Protein AF-0000000079754127 (afdb_homodimer)

Foldseek 3Di:
DLLLLLVQLVLCLLFLQLQQLADDDPVADGQCCQPVNDVRHDCSVVLQVVLLVCCVVPNFPFFSSQSSLVSNQVSQVVQPFDHDDADGDHFHDQHHDNVSSNPQDDALQDALVVQQVSQVVLPHHSLLSLLQCLSLLEDKDALVSAVCVLVCVRPCSVQPQADPVLSVVSVVQQPPPPRRPGIDRQQNVSHRHRWLSNLVCLNNNNGRTNHSNNLCVVDPVSVVSSVVCVVPGVVSSVVNNVSSNVSSPRHRPCHVVGGRASGSHHRNVVVD/DLLLLLVQLVLCLLQLQLQQLADDDPVADGQCCQPVNDVRHDCSVVLQVVLLVCCVVPNFPFFSSQSSLVSNQVSQVVQPFDHDDADGDHFHDQHHDNVSSNVQDDALQDALVRQQVSQVVLPHHSLLSLLQCLSLLEDKDALVSAVCVLVCVRPCSPVPQADPVLSVVSVVQQPPPPRRPGIDRQQNVSHRHRWLSNLVCLNNNNGRTNHSNNLCRVDPVSVVSSVVCVVPGVVSSVVNNVSSNVSSPRHRPCHVVGGRASGSHHRNVVVD

pLDDT: mean 90.72, std 10.67, range [45.91, 98.81]

Radius of gyration: 24.62 Å; Cα contacts (8 Å, |Δi|>4): 942; chains: 2; bounding box: 57×64×50 Å

Nearest PDB structures (foldseek):
  1sch-assembly2_A  TM=9.573E-01  e=1.620E-27  Arachis hypogaea
  5twt-assembly1_A  TM=9.512E-01  e=9.273E-26  Panicum virgatum
  4a5g-assembly2_B  TM=9.444E-01  e=2.360E-25  Raphanus sativus
  4cuo-assembly1_A-2  TM=9.508E-01  e=1.880E-24  Ficus benghalensis
  3hdl-assembly1_A  TM=9.389E-01  e=4.542E-24  Roystonea regia

InterPro domains:
  IPR000823 Plant peroxidase [PR00461] (4-24)
  IPR000823 Plant peroxidase [PR00461] (42-55)
  IPR000823 Plant peroxidase [PR00461] (61-71)
  IPR000823 Plant peroxidase [PR00461] (80-95)
  IPR000823 Plant peroxidase [PR00461] (127-139)
  IPR000823 Plant peroxidase [PR00461] (185-200)
  IPR000823 Plant peroxidase [PR00461] (201-218)
  IPR000823 Plant peroxidase [PR00461] (242-255)
  IPR000823 Plant peroxidase [PTHR31388] (1-265)
  IPR002016 Haem peroxidase [PF00141] (1-231)
  IPR002016 Haem peroxidase [PR00458] (2-16)
  IPR002016 Haem peroxidase [PR00458] (62-79)
  IPR002016 Haem peroxidase [PR00458] (80-92)
  IPR002016 Haem peroxidase [PR00458] (128-143)
  IPR002016 Haem peroxidase [PR00458] (187-202)
  IPR002016 Haem peroxidase [PS50873] (1-268)
  IPR010255 Haem peroxidase superfamily [SSF48113] (1-268)
  IPR019793 Peroxidases heam-ligand binding site [PS00435] (128-138)
  IPR019794 Peroxidase, active site [PS00436] (2-13)
  IPR033905 Secretory peroxidase [cd00693] (1-265)

Secondary structure (DSSP, 8-state):
-HHHHHHHHHHHTTTTSSGGGPPPBTTB--STTSTTTTTT---HHHHHHHHHHHHHHSTTTS-HHHHHHHHHHHHHHHTT-----PPP---B-S---HHHHHHHSPPTT--HHHHHHHHHHTT--HHHHHHHHGGGGS-EEEGGGGHHHHTT-STTTT-TT--HHHHHHHHHHHSSTTGGG-EEESSSSSTTS-SSHHHHHHHTT--SSHHHHHHHHS-HHHHHHHHHHHH-HHHHHHHHHHHHHHHHTSPPTTGGG-B--SSTTS-GGG--/-HHHHHHHHHHHTTTTSSGGGPPPBTTB--STTSTTTTTT---HHHHHHHHHHHHHHSTTTS-HHHHHHHHHHHHHHHTT-----PPP---B-S---HHHHHHHSPPTT--HHHHHHHHHHTT--HHHHHHHHGGGGS-EEEGGGGHHHHTT-STTTT-TT--HHHHHHHHHHHSSTTGGG-EEESSSSSTTS-SSHHHHHHHTT--SSHHHHHHHHS-HHHHHHHHHHHH-HHHHHHHHHHHHHHHHTSPPTTGGG-B--SSTTS-GGG--

Organism: Coffea canephora (NCBI:txid49390)

Structure (mmCIF, N/CA/C/O backbone):
data_AF-0000000079754127-model_v1
#
loop_
_entity.id
_entity.type
_entity.pdbx_description
1 polymer peroxidase
#
loop_
_atom_site.group_PDB
_atom_site.id
_atom_site.type_symbol
_atom_site.label_atom_id
_atom_site.label_alt_id
_atom_site.label_comp_id
_atom_site.label_asym_id
_atom_site.label_entity_id
_atom_site.label_seq_id
_atom_site.pdbx_PDB_ins_code
_atom_site.Cartn_x
_atom_site.Cartn_y
_atom_site.Cartn_z
_atom_site.occupancy
_atom_site.B_iso_or_equiv
_atom_site.auth_seq_id
_atom_site.auth_comp_id
_atom_site.auth_asym_id
_atom_site.auth_atom_id
_atom_site.pdbx_PDB_model_num
ATOM 1 N N . MET A 1 1 ? 4.605 -5.172 2.459 1 86.19 1 MET A N 1
ATOM 2 C CA . MET A 1 1 ? 3.244 -5.664 2.635 1 86.19 1 MET A CA 1
ATOM 3 C C . MET A 1 1 ? 2.545 -5.82 1.289 1 86.19 1 MET A C 1
ATOM 5 O O . MET A 1 1 ? 1.879 -6.828 1.045 1 86.19 1 MET A O 1
ATOM 9 N N . ALA A 1 2 ? 2.75 -4.879 0.365 1 88.06 2 ALA A N 1
ATOM 10 C CA . ALA A 1 2 ? 2.137 -4.996 -0.955 1 88.06 2 ALA A CA 1
ATOM 11 C C . ALA A 1 2 ? 2.486 -6.328 -1.608 1 88.06 2 ALA A C 1
ATOM 13 O O . ALA A 1 2 ? 1.606 -7.027 -2.121 1 88.06 2 ALA A O 1
ATOM 14 N N . ALA A 1 3 ? 3.727 -6.715 -1.504 1 94.12 3 ALA A N 1
ATOM 15 C CA . ALA A 1 3 ? 4.172 -7.992 -2.061 1 94.12 3 ALA A CA 1
ATOM 16 C C . ALA A 1 3 ? 3.457 -9.164 -1.391 1 94.12 3 ALA A C 1
ATOM 18 O O . ALA A 1 3 ? 3.053 -10.117 -2.059 1 94.12 3 ALA A O 1
ATOM 19 N N . SER A 1 4 ? 3.295 -9.062 -0.133 1 95.19 4 SER A N 1
ATOM 20 C CA . SER A 1 4 ? 2.672 -10.133 0.634 1 95.19 4 SER A CA 1
ATOM 21 C C . SER A 1 4 ? 1.217 -10.336 0.225 1 95.19 4 SER A C 1
ATOM 23 O O . SER A 1 4 ? 0.757 -11.469 0.084 1 95.19 4 SER A O 1
ATOM 25 N N . LEU A 1 5 ? 0.519 -9.242 0.036 1 96.06 5 LEU A N 1
ATOM 26 C CA . LEU A 1 5 ? -0.89 -9.336 -0.331 1 96.06 5 LEU A CA 1
ATOM 27 C C . LEU A 1 5 ? -1.047 -9.859 -1.753 1 96.06 5 LEU A C 1
ATOM 29 O O . LEU A 1 5 ? -1.973 -10.625 -2.039 1 96.06 5 LEU A O 1
ATOM 33 N N . LEU A 1 6 ? -0.164 -9.422 -2.598 1 96.94 6 LEU A N 1
ATOM 34 C CA . LEU A 1 6 ? -0.169 -9.93 -3.965 1 96.94 6 LEU A CA 1
ATOM 35 C C . LEU A 1 6 ? 0.115 -11.43 -3.986 1 96.94 6 LEU A C 1
ATOM 37 O O . LEU A 1 6 ? -0.579 -12.188 -4.668 1 96.94 6 LEU A O 1
ATOM 41 N N . ARG A 1 7 ? 1.062 -11.875 -3.197 1 97.25 7 ARG A N 1
ATOM 42 C CA . ARG A 1 7 ? 1.404 -13.289 -3.092 1 97.25 7 ARG A CA 1
ATOM 43 C C . ARG A 1 7 ? 0.261 -14.086 -2.469 1 97.25 7 ARG A C 1
ATOM 45 O O . ARG A 1 7 ? -0.019 -15.211 -2.887 1 97.25 7 ARG A O 1
ATOM 52 N N . LEU A 1 8 ? -0.326 -13.484 -1.509 1 97.69 8 LEU A N 1
ATOM 53 C CA . LEU A 1 8 ? -1.446 -14.141 -0.846 1 97.69 8 LEU A CA 1
ATOM 54 C C . LEU A 1 8 ? -2.559 -14.461 -1.842 1 97.69 8 LEU A C 1
ATOM 56 O O . LEU A 1 8 ? -3.104 -15.562 -1.842 1 97.69 8 LEU A O 1
ATOM 60 N N . HIS A 1 9 ? -2.873 -13.523 -2.68 1 97.38 9 HIS A N 1
ATOM 61 C CA . HIS A 1 9 ? -3.889 -13.75 -3.701 1 97.38 9 HIS A CA 1
ATOM 62 C C . HIS A 1 9 ? -3.447 -14.82 -4.691 1 97.38 9 HIS A C 1
ATOM 64 O O . HIS A 1 9 ? -4.246 -15.672 -5.09 1 97.38 9 HIS A O 1
ATOM 70 N N . PHE A 1 10 ? -2.199 -14.773 -5.086 1 97.06 10 PHE A N 1
ATOM 71 C CA . PHE A 1 10 ? -1.681 -15.781 -6.004 1 97.06 10 PHE A CA 1
ATOM 72 C C . PHE A 1 10 ? -1.835 -17.172 -5.418 1 97.06 10 PHE A C 1
ATOM 74 O O . PHE A 1 10 ? -2.344 -18.078 -6.082 1 97.06 10 PHE A O 1
ATOM 81 N N . HIS A 1 11 ? -1.438 -17.359 -4.219 1 96.75 11 HIS A N 1
ATOM 82 C CA . HIS A 1 11 ? -1.514 -18.656 -3.57 1 96.75 11 HIS A CA 1
ATOM 83 C C . HIS A 1 11 ? -2.963 -19.094 -3.365 1 96.75 11 HIS A C 1
ATOM 85 O O . HIS A 1 11 ? -3.273 -20.281 -3.416 1 96.75 11 HIS A O 1
ATOM 91 N N . ASP A 1 12 ? -3.809 -18.125 -3.168 1 95.75 12 ASP A N 1
ATOM 92 C CA . ASP A 1 12 ? -5.227 -18.438 -3.039 1 95.75 12 ASP A CA 1
ATOM 93 C C . ASP A 1 12 ? -5.801 -18.953 -4.359 1 95.75 12 ASP A C 1
ATOM 95 O O . ASP A 1 12 ? -6.715 -19.781 -4.367 1 95.75 12 ASP A O 1
ATOM 99 N N . CYS A 1 13 ? -5.355 -18.484 -5.457 1 92.25 13 CYS A N 1
ATOM 100 C CA . CYS A 1 13 ? -5.973 -18.719 -6.754 1 92.25 13 CYS A CA 1
ATOM 101 C C . CYS A 1 13 ? -5.59 -20.094 -7.297 1 92.25 13 CYS A C 1
ATOM 103 O O . CYS A 1 13 ? -5.965 -20.453 -8.414 1 92.25 13 CYS A O 1
ATOM 105 N N . PHE A 1 14 ? -4.883 -20.859 -6.656 1 79.94 14 PHE A N 1
ATOM 106 C CA . PHE A 1 14 ? -4.898 -22.297 -6.938 1 79.94 14 PHE A CA 1
ATOM 107 C C . PHE A 1 14 ? -6.133 -22.953 -6.332 1 79.94 14 PHE A C 1
ATOM 109 O O . PHE A 1 14 ? -6.086 -24.109 -5.918 1 79.94 14 PHE A O 1
ATOM 116 N N . GLY A 1 15 ? -7.414 -22.047 -6.348 1 78.38 15 GLY A N 1
ATOM 117 C CA . GLY A 1 15 ? -8.82 -22.219 -6.027 1 78.38 15 GLY A CA 1
ATOM 118 C C . GLY A 1 15 ? -9.602 -20.922 -6.059 1 78.38 15 GLY A C 1
ATOM 119 O O . GLY A 1 15 ? -10.805 -20.922 -6.352 1 78.38 15 GLY A O 1
ATOM 120 N N . CYS A 1 16 ? -9.008 -19.812 -5.691 1 91.25 16 CYS A N 1
ATOM 121 C CA . CYS A 1 16 ? -9.523 -18.453 -5.656 1 91.25 16 CYS A CA 1
ATOM 122 C C . CYS A 1 16 ? -10.805 -18.375 -4.84 1 91.25 16 CYS A C 1
ATOM 124 O O . CYS A 1 16 ? -11.805 -17.812 -5.289 1 91.25 16 CYS A O 1
ATOM 126 N N . ASP A 1 17 ? -10.773 -19.031 -3.736 1 94.31 17 ASP A N 1
ATOM 127 C CA . ASP A 1 17 ? -11.984 -19.141 -2.926 1 94.31 17 ASP A CA 1
ATOM 128 C C . ASP A 1 17 ? -11.695 -18.844 -1.458 1 94.31 17 ASP A C 1
ATOM 130 O O . ASP A 1 17 ? -12.438 -19.266 -0.571 1 94.31 17 ASP A O 1
ATOM 134 N N . ALA A 1 18 ? -10.594 -18.266 -1.189 1 96.31 18 ALA A N 1
ATOM 135 C CA . ALA A 1 18 ? -10.164 -17.781 0.119 1 96.31 18 ALA A CA 1
ATOM 136 C C . ALA A 1 18 ? -9.938 -18.938 1.088 1 96.31 18 ALA A C 1
ATOM 138 O O . ALA A 1 18 ? -9.898 -18.734 2.305 1 96.31 18 ALA A O 1
ATOM 139 N N . SER A 1 19 ? -9.805 -20.172 0.599 1 95.75 19 SER A N 1
ATOM 140 C CA . SER A 1 19 ? -9.523 -21.297 1.478 1 95.75 19 SER A CA 1
ATOM 141 C C . SER A 1 19 ? -8.203 -21.109 2.213 1 95.75 19 SER A C 1
ATOM 143 O O . SER A 1 19 ? -8.039 -21.578 3.346 1 95.75 19 SER A O 1
ATOM 145 N N . VAL A 1 20 ? -7.344 -20.375 1.584 1 96.94 20 VAL A N 1
ATOM 146 C CA . VAL A 1 20 ? -6.004 -20.156 2.119 1 96.94 20 VAL A CA 1
ATOM 147 C C . VAL A 1 20 ? -6.09 -19.375 3.434 1 96.94 20 VAL A C 1
ATOM 149 O O . VAL A 1 20 ? -5.156 -19.406 4.242 1 96.94 20 VAL A O 1
ATOM 152 N N . LEU A 1 21 ? -7.188 -18.719 3.723 1 97.81 21 LEU A N 1
ATOM 153 C CA . LEU A 1 21 ? -7.332 -17.859 4.887 1 97.81 21 LEU A CA 1
ATOM 154 C C . LEU A 1 21 ? -7.828 -18.641 6.094 1 97.81 21 LEU A C 1
ATOM 156 O O . LEU A 1 21 ? -7.777 -18.156 7.223 1 97.81 21 LEU A O 1
ATOM 160 N N . LEU A 1 22 ? -8.289 -19.828 5.914 1 97 22 LEU A N 1
ATOM 161 C CA . LEU A 1 22 ? -8.867 -20.609 7 1 97 22 LEU A CA 1
ATOM 162 C C . LEU A 1 22 ? -7.797 -21.062 7.988 1 97 22 LEU A C 1
ATOM 164 O O . LEU A 1 22 ? -6.707 -21.469 7.582 1 97 22 LEU A O 1
ATOM 168 N N . ASP A 1 23 ? -8.102 -21 9.25 1 97.12 23 ASP A N 1
ATOM 169 C CA . ASP A 1 23 ? -7.191 -21.406 10.312 1 97.12 23 ASP A CA 1
ATOM 170 C C . ASP A 1 23 ? -7.328 -22.906 10.609 1 97.12 23 ASP A C 1
ATOM 172 O O . ASP A 1 23 ? -8.406 -23.484 10.445 1 97.12 23 ASP A O 1
ATOM 176 N N . ASP A 1 24 ? -6.219 -23.453 11.039 1 95.75 24 ASP A N 1
ATOM 177 C CA . ASP A 1 24 ? -6.258 -24.797 11.57 1 95.75 24 ASP A CA 1
ATOM 178 C C . ASP A 1 24 ? -7.027 -24.859 12.891 1 95.75 24 ASP A C 1
ATOM 180 O O . ASP A 1 24 ? -6.953 -23.922 13.695 1 95.75 24 ASP A O 1
ATOM 184 N N . THR A 1 25 ? -7.801 -25.891 13.055 1 93.25 25 THR A N 1
ATOM 185 C CA . THR A 1 25 ? -8.414 -26.281 14.312 1 93.25 25 THR A CA 1
ATOM 186 C C . THR A 1 25 ? -8.125 -27.75 14.633 1 93.25 25 THR A C 1
ATOM 188 O O . THR A 1 25 ? -7.555 -28.453 13.805 1 93.25 25 THR A O 1
ATOM 191 N N . PRO A 1 26 ? -8.422 -28.125 15.844 1 92.81 26 PRO A N 1
ATOM 192 C CA . PRO A 1 26 ? -8.18 -29.547 16.141 1 92.81 26 PRO A CA 1
ATOM 193 C C . PRO A 1 26 ? -8.836 -30.484 15.141 1 92.81 26 PRO A C 1
ATOM 195 O O . PRO A 1 26 ? -8.328 -31.594 14.898 1 92.81 26 PRO A O 1
ATOM 198 N N . ASN A 1 27 ? -9.969 -30.078 14.461 1 91.88 27 ASN A N 1
ATOM 199 C CA . ASN A 1 27 ? -10.695 -30.953 13.547 1 91.88 27 ASN A CA 1
ATOM 200 C C . ASN A 1 27 ? -10.617 -30.453 12.109 1 91.88 27 ASN A C 1
ATOM 202 O O . ASN A 1 27 ? -11.398 -30.875 11.258 1 91.88 27 ASN A O 1
ATOM 206 N N . PHE A 1 28 ? -9.789 -29.531 11.852 1 94.38 28 PHE A N 1
ATOM 207 C CA . PHE A 1 28 ? -9.688 -28.938 10.523 1 94.38 28 PHE A CA 1
ATOM 208 C C . PHE A 1 28 ? -8.258 -28.5 10.227 1 94.38 28 PHE A C 1
ATOM 210 O O . PHE A 1 28 ? -7.656 -27.75 11.008 1 94.38 28 PHE A O 1
ATOM 217 N N . VAL A 1 29 ? -7.746 -29.016 9.094 1 96 29 VAL A N 1
ATOM 218 C CA . VAL A 1 29 ? -6.418 -28.609 8.648 1 96 29 VAL A CA 1
ATOM 219 C C . VAL A 1 29 ? -6.535 -27.703 7.426 1 96 29 VAL A C 1
ATOM 221 O O . VAL A 1 29 ? -7.027 -28.125 6.379 1 96 29 VAL A O 1
ATOM 224 N N . GLY A 1 30 ? -6.141 -26.484 7.613 1 95.44 30 GLY A N 1
ATOM 225 C CA . GLY A 1 30 ? -6.156 -25.531 6.52 1 95.44 30 GLY A CA 1
ATOM 226 C C . GLY A 1 30 ? -4.914 -25.578 5.656 1 95.44 30 GLY A C 1
ATOM 227 O O . GLY A 1 30 ? -4.203 -26.594 5.645 1 95.44 30 GLY A O 1
ATOM 228 N N . GLU A 1 31 ? -4.68 -24.531 4.906 1 97 31 GLU A N 1
ATOM 229 C CA . GLU A 1 31 ? -3.572 -24.484 3.953 1 97 31 GLU A CA 1
ATOM 230 C C . GLU A 1 31 ? -2.391 -23.703 4.52 1 97 31 GLU A C 1
ATOM 232 O O . GLU A 1 31 ? -1.293 -23.734 3.957 1 97 31 GLU A O 1
ATOM 237 N N . LYS A 1 32 ? -2.502 -23.031 5.621 1 97 32 LYS A N 1
ATOM 238 C CA . LYS A 1 32 ? -1.502 -22.109 6.156 1 97 32 LYS A CA 1
ATOM 239 C C . LYS A 1 32 ? -0.219 -22.844 6.523 1 97 32 LYS A C 1
ATOM 241 O O . LYS A 1 32 ? 0.869 -22.266 6.488 1 97 32 LYS A O 1
ATOM 246 N N . THR A 1 33 ? -0.328 -24.125 6.82 1 96.62 33 THR A N 1
ATOM 247 C CA . THR A 1 33 ? 0.844 -24.875 7.25 1 96.62 33 THR A CA 1
ATOM 248 C C . THR A 1 33 ? 1.398 -25.719 6.102 1 96.62 33 THR A C 1
ATOM 250 O O . THR A 1 33 ? 2.303 -26.531 6.297 1 96.62 33 THR A O 1
ATOM 253 N N . ALA A 1 34 ? 0.792 -25.609 4.902 1 96.81 34 ALA A N 1
ATOM 254 C CA . ALA A 1 34 ? 1.407 -26.203 3.723 1 96.81 34 ALA A CA 1
ATOM 255 C C . ALA A 1 34 ? 2.805 -25.641 3.484 1 96.81 34 ALA A C 1
ATOM 257 O O . ALA A 1 34 ? 3.086 -24.5 3.828 1 96.81 34 ALA A O 1
ATOM 258 N N . ALA A 1 35 ? 3.662 -26.375 2.863 1 94.94 35 ALA A N 1
ATOM 259 C CA . ALA A 1 35 ? 5.074 -26.047 2.703 1 94.94 35 ALA A CA 1
ATOM 260 C C . ALA A 1 35 ? 5.25 -24.688 2.02 1 94.94 35 ALA A C 1
ATOM 262 O O . ALA A 1 35 ? 6 -23.844 2.498 1 94.94 35 ALA A O 1
ATOM 263 N N . PRO A 1 36 ? 4.578 -24.391 0.918 1 94.69 36 PRO A N 1
ATOM 264 C CA . PRO A 1 36 ? 4.777 -23.094 0.249 1 94.69 36 PRO A CA 1
ATOM 265 C C . PRO A 1 36 ? 4.242 -21.922 1.062 1 94.69 36 PRO A C 1
ATOM 267 O O . PRO A 1 36 ? 4.586 -20.766 0.787 1 94.69 36 PRO A O 1
ATOM 270 N N . ASN A 1 37 ? 3.359 -22.203 2.074 1 96.38 37 ASN A N 1
ATOM 271 C CA . ASN A 1 37 ? 2.662 -21.141 2.791 1 96.38 37 ASN A CA 1
ATOM 272 C C . ASN A 1 37 ? 3.271 -20.906 4.172 1 96.38 37 ASN A C 1
ATOM 274 O O . ASN A 1 37 ? 3.191 -19.797 4.707 1 96.38 37 ASN A O 1
ATOM 278 N N . LEU A 1 38 ? 3.881 -21.953 4.695 1 94.44 38 LEU A N 1
ATOM 279 C CA . LEU A 1 38 ? 4.32 -21.938 6.086 1 94.44 38 LEU A CA 1
ATOM 280 C C . LEU A 1 38 ? 5.414 -20.891 6.305 1 94.44 38 LEU A C 1
ATOM 282 O O . LEU A 1 38 ? 6.441 -20.922 5.625 1 94.44 38 LEU A O 1
ATOM 286 N N . ASN A 1 39 ? 5.137 -20.016 7.289 1 89 39 ASN A N 1
ATOM 287 C CA . ASN A 1 39 ? 6.062 -18.953 7.656 1 89 39 ASN A CA 1
ATOM 288 C C . ASN A 1 39 ? 6.434 -18.094 6.453 1 89 39 ASN A C 1
ATOM 290 O O . ASN A 1 39 ? 7.559 -17.609 6.359 1 89 39 ASN A O 1
ATOM 294 N N . SER A 1 40 ? 5.613 -18.016 5.488 1 91.5 40 SER A N 1
ATOM 295 C CA . SER A 1 40 ? 5.891 -17.281 4.254 1 91.5 40 SER A CA 1
ATOM 296 C C . SER A 1 40 ? 4.723 -16.391 3.865 1 91.5 40 SER A C 1
ATOM 298 O O . SER A 1 40 ? 4.918 -15.219 3.525 1 91.5 40 SER A O 1
ATOM 300 N N . LEU A 1 41 ? 3.545 -16.938 3.922 1 95.12 41 LEU A N 1
ATOM 301 C CA . LEU A 1 41 ? 2.381 -16.094 3.627 1 95.12 41 LEU A CA 1
ATOM 302 C C . LEU A 1 41 ? 2.143 -15.086 4.738 1 95.12 41 LEU A C 1
ATOM 304 O O . LEU A 1 41 ? 2.297 -15.398 5.922 1 95.12 41 LEU A O 1
ATOM 308 N N . ARG A 1 42 ? 1.847 -13.969 4.363 1 92.88 42 ARG A N 1
ATOM 309 C CA . ARG A 1 42 ? 1.537 -12.859 5.258 1 92.88 42 ARG A CA 1
ATOM 310 C C . ARG A 1 42 ? 0.327 -12.07 4.758 1 92.88 42 ARG A C 1
ATOM 312 O O . ARG A 1 42 ? -0.201 -12.359 3.68 1 92.88 42 ARG A O 1
ATOM 319 N N . GLY A 1 43 ? -0.114 -11.125 5.613 1 94.38 43 GLY A N 1
ATOM 320 C CA . GLY A 1 43 ? -1.189 -10.227 5.215 1 94.38 43 GLY A CA 1
ATOM 321 C C . GLY A 1 43 ? -2.549 -10.664 5.727 1 94.38 43 GLY A C 1
ATOM 322 O O . GLY A 1 43 ? -3.561 -10.016 5.445 1 94.38 43 GLY A O 1
ATOM 323 N N . PHE A 1 44 ? -2.6 -11.727 6.516 1 96.31 44 PHE A N 1
ATOM 324 C CA . PHE A 1 44 ? -3.867 -12.242 7.027 1 96.31 44 PHE A CA 1
ATOM 325 C C . PHE A 1 44 ? -4.59 -11.18 7.848 1 96.31 44 PHE A C 1
ATOM 327 O O . PHE A 1 44 ? -5.797 -10.984 7.695 1 96.31 44 PHE A O 1
ATOM 334 N N . GLU A 1 45 ? -3.855 -10.469 8.641 1 92.56 45 GLU A N 1
ATOM 335 C CA . GLU A 1 45 ? -4.453 -9.477 9.531 1 92.56 45 GLU A CA 1
ATOM 336 C C . GLU A 1 45 ? -5.016 -8.297 8.75 1 92.56 45 GLU A C 1
ATOM 338 O O . GLU A 1 45 ? -6.008 -7.688 9.164 1 92.56 45 GLU A O 1
ATOM 343 N N . VAL A 1 46 ? -4.34 -7.988 7.668 1 91.81 46 VAL A N 1
ATOM 344 C CA . VAL A 1 46 ? -4.852 -6.918 6.816 1 91.81 46 VAL A CA 1
ATOM 345 C C . VAL A 1 46 ? -6.199 -7.324 6.227 1 91.81 46 VAL A C 1
ATOM 347 O O . VAL A 1 46 ? -7.152 -6.543 6.234 1 91.81 46 VAL A O 1
ATOM 350 N N . ILE A 1 47 ? -6.281 -8.547 5.766 1 96.25 47 ILE A N 1
ATOM 351 C CA . ILE A 1 47 ? -7.523 -9.062 5.203 1 96.25 47 ILE A CA 1
ATOM 352 C C . ILE A 1 47 ? -8.609 -9.086 6.277 1 96.25 47 ILE A C 1
ATOM 354 O O . ILE A 1 47 ? -9.75 -8.695 6.027 1 96.25 47 ILE A O 1
ATOM 358 N N . ASP A 1 48 ? -8.227 -9.492 7.449 1 94.88 48 ASP A N 1
ATOM 359 C CA . ASP A 1 48 ? -9.164 -9.5 8.57 1 94.88 48 ASP A CA 1
ATOM 360 C C . ASP A 1 48 ? -9.727 -8.102 8.82 1 94.88 48 ASP A C 1
ATOM 362 O O . ASP A 1 48 ? -10.93 -7.945 9.031 1 94.88 48 ASP A O 1
ATOM 366 N N . SER A 1 49 ? -8.883 -7.152 8.852 1 90.25 49 SER A N 1
ATOM 367 C CA . SER A 1 49 ? -9.289 -5.781 9.133 1 90.25 49 SER A CA 1
ATOM 368 C C . SER A 1 49 ? -10.242 -5.254 8.07 1 90.25 49 SER A C 1
ATOM 370 O O . SER A 1 49 ? -11.258 -4.633 8.383 1 90.25 49 SER A O 1
ATOM 372 N N . ILE A 1 50 ? -9.875 -5.5 6.84 1 92.31 50 ILE A N 1
ATOM 373 C CA . ILE A 1 50 ? -10.742 -5.074 5.746 1 92.31 50 ILE A CA 1
ATOM 374 C C . ILE A 1 50 ? -12.109 -5.734 5.883 1 92.31 50 ILE A C 1
ATOM 376 O O . ILE A 1 50 ? -13.141 -5.074 5.742 1 92.31 50 ILE A O 1
ATOM 380 N N . LYS A 1 51 ? -12.086 -7.031 6.141 1 94.69 51 LYS A N 1
ATOM 381 C CA . LYS A 1 51 ? -13.344 -7.754 6.301 1 94.69 51 LYS A CA 1
ATOM 382 C C . LYS A 1 51 ? -14.172 -7.168 7.441 1 94.69 51 LYS A C 1
ATOM 384 O O . LYS A 1 51 ? -15.383 -6.969 7.297 1 94.69 51 LYS A O 1
ATOM 389 N N . THR A 1 52 ? -13.547 -6.879 8.508 1 92.94 52 THR A N 1
ATOM 390 C CA . THR A 1 52 ? -14.234 -6.301 9.656 1 92.94 52 THR A CA 1
ATOM 391 C C . THR A 1 52 ? -14.891 -4.977 9.289 1 92.94 52 THR A C 1
ATOM 393 O O . THR A 1 52 ? -16.062 -4.746 9.609 1 92.94 52 THR A O 1
ATOM 396 N N . ASP A 1 53 ? -14.188 -4.164 8.609 1 89.19 53 ASP A N 1
ATOM 397 C CA . ASP A 1 53 ? -14.719 -2.875 8.18 1 89.19 53 ASP A CA 1
ATOM 398 C C . ASP A 1 53 ? -15.922 -3.059 7.258 1 89.19 53 ASP A C 1
ATOM 400 O O . ASP A 1 53 ? -16.938 -2.385 7.418 1 89.19 53 ASP A O 1
ATOM 404 N N . LEU A 1 54 ? -15.773 -3.973 6.359 1 92.25 54 LEU A N 1
ATOM 405 C CA . LEU A 1 54 ? -16.828 -4.203 5.387 1 92.25 54 LEU A CA 1
ATOM 406 C C . LEU A 1 54 ? -18.062 -4.797 6.055 1 92.25 54 LEU A C 1
ATOM 408 O O . LEU A 1 54 ? -19.203 -4.434 5.719 1 92.25 54 LEU A O 1
ATOM 412 N N . GLU A 1 55 ? -17.844 -5.684 6.957 1 93.38 55 GLU A N 1
ATOM 413 C CA . GLU A 1 55 ? -18.969 -6.281 7.66 1 93.38 55 GLU A CA 1
ATOM 414 C C . GLU A 1 55 ? -19.703 -5.242 8.5 1 93.38 55 GLU A C 1
ATOM 416 O O . GLU A 1 55 ? -20.922 -5.336 8.68 1 93.38 55 GLU A O 1
ATOM 421 N N . PHE A 1 56 ? -18.984 -4.293 8.953 1 89.88 56 PHE A N 1
ATOM 422 C CA . PHE A 1 56 ? -19.594 -3.232 9.75 1 89.88 56 PHE A CA 1
ATOM 423 C C . PHE A 1 56 ? -20.531 -2.379 8.898 1 89.88 56 PHE A C 1
ATOM 425 O O . PHE A 1 56 ? -21.625 -2.031 9.336 1 89.88 56 PHE A O 1
ATOM 432 N N . VAL A 1 57 ? -20.172 -2.154 7.691 1 88.38 57 VAL A N 1
ATOM 433 C CA . VAL A 1 57 ? -20.922 -1.187 6.898 1 88.38 57 VAL A CA 1
ATOM 434 C C . VAL A 1 57 ? -21.812 -1.919 5.902 1 88.38 57 VAL A C 1
ATOM 436 O O . VAL A 1 57 ? -22.812 -1.372 5.441 1 88.38 57 VAL A O 1
ATOM 439 N N . CYS A 1 58 ? -21.484 -3.08 5.5 1 92.31 58 CYS A N 1
ATOM 440 C CA . CYS A 1 58 ? -22.172 -3.865 4.484 1 92.31 58 CYS A CA 1
ATOM 441 C C . CYS A 1 58 ? -22.062 -5.355 4.781 1 92.31 58 CYS A C 1
ATOM 443 O O . CYS A 1 58 ? -21.375 -6.09 4.066 1 92.31 58 CYS A O 1
ATOM 445 N N . PRO A 1 59 ? -22.797 -5.824 5.723 1 93.81 59 PRO A N 1
ATOM 446 C CA . PRO A 1 59 ? -22.625 -7.195 6.203 1 93.81 59 PRO A CA 1
ATOM 447 C C . PRO A 1 59 ? -22.953 -8.242 5.137 1 93.81 59 PRO A C 1
ATOM 449 O O . PRO A 1 59 ? -23.891 -8.047 4.355 1 93.81 59 PRO A O 1
ATOM 452 N N . GLU A 1 60 ? -22.156 -9.25 5.074 1 94.19 60 GLU A N 1
ATOM 453 C CA . GLU A 1 60 ? -22.375 -10.461 4.289 1 94.19 60 GLU A CA 1
ATOM 454 C C . GLU A 1 60 ? -22.562 -10.141 2.812 1 94.19 60 GLU A C 1
ATOM 456 O O . GLU A 1 60 ? -23.469 -10.672 2.168 1 94.19 60 GLU A O 1
ATOM 461 N N . THR A 1 61 ? -21.781 -9.219 2.348 1 94.81 61 THR A N 1
ATOM 462 C CA . THR A 1 61 ? -21.938 -8.789 0.961 1 94.81 61 THR A CA 1
ATOM 463 C C . THR A 1 61 ? -20.656 -9.062 0.174 1 94.81 61 THR A C 1
ATOM 465 O O . THR A 1 61 ? -20.703 -9.539 -0.964 1 94.81 61 THR A O 1
ATOM 468 N N . VAL A 1 62 ? -19.547 -8.758 0.749 1 94.12 62 VAL A N 1
ATOM 469 C CA . VAL A 1 62 ? -18.25 -8.93 0.078 1 94.12 62 VAL A CA 1
ATOM 470 C C . VAL A 1 62 ? -17.531 -10.148 0.647 1 94.12 62 VAL A C 1
ATOM 472 O O . VAL A 1 62 ? -17.281 -10.219 1.853 1 94.12 62 VAL A O 1
ATOM 475 N N . SER A 1 63 ? -17.234 -11.086 -0.213 1 95.19 63 SER A N 1
ATOM 476 C CA . SER A 1 63 ? -16.562 -12.305 0.246 1 95.19 63 SER A CA 1
ATOM 477 C C . SER A 1 63 ? -15.094 -12.055 0.54 1 95.19 63 SER A C 1
ATOM 479 O O . SER A 1 63 ? -14.523 -11.062 0.08 1 95.19 63 SER A O 1
ATOM 481 N N . CYS A 1 64 ? -14.484 -12.945 1.331 1 97.25 64 CYS A N 1
ATOM 482 C CA . CYS A 1 64 ? -13.055 -12.898 1.6 1 97.25 64 CYS A CA 1
ATOM 483 C C . CYS A 1 64 ? -12.25 -13.094 0.32 1 97.25 64 CYS A C 1
ATOM 485 O O . CYS A 1 64 ? -11.203 -12.477 0.138 1 97.25 64 CYS A O 1
ATOM 487 N N . ALA A 1 65 ? -12.758 -13.938 -0.549 1 95.94 65 ALA A N 1
ATOM 488 C CA . ALA A 1 65 ? -12.102 -14.172 -1.832 1 95.94 65 ALA A CA 1
ATOM 489 C C . ALA A 1 65 ? -12.062 -12.898 -2.672 1 95.94 65 ALA A C 1
ATOM 491 O O . ALA A 1 65 ? -11.039 -12.594 -3.295 1 95.94 65 ALA A O 1
ATOM 492 N N . ASP A 1 66 ? -13.18 -12.188 -2.662 1 94.56 66 ASP A N 1
ATOM 493 C CA . ASP A 1 66 ? -13.211 -10.914 -3.373 1 94.56 66 ASP A CA 1
ATOM 494 C C . ASP A 1 66 ? -12.25 -9.906 -2.744 1 94.56 66 ASP A C 1
ATOM 496 O O . ASP A 1 66 ? -11.586 -9.148 -3.451 1 94.56 66 ASP A O 1
ATOM 500 N N . ILE A 1 67 ? -12.18 -9.891 -1.423 1 95.69 67 ILE A N 1
ATOM 501 C CA . ILE A 1 67 ? -11.281 -8.984 -0.718 1 95.69 67 ILE A CA 1
ATOM 502 C C . ILE A 1 67 ? -9.836 -9.281 -1.115 1 95.69 67 ILE A C 1
ATOM 504 O O . ILE A 1 67 ? -9.047 -8.359 -1.358 1 95.69 67 ILE A O 1
ATOM 508 N N . LEU A 1 68 ? -9.492 -10.547 -1.243 1 97 68 LEU A N 1
ATOM 509 C CA . LEU A 1 68 ? -8.148 -10.93 -1.656 1 97 68 LEU A CA 1
ATOM 510 C C . LEU A 1 68 ? -7.832 -10.391 -3.047 1 97 68 LEU A C 1
ATOM 512 O O . LEU A 1 68 ? -6.742 -9.859 -3.277 1 97 68 LEU A O 1
ATOM 516 N N . ALA A 1 69 ? -8.766 -10.523 -3.938 1 95.5 69 ALA A N 1
ATOM 517 C CA . ALA A 1 69 ? -8.562 -10.07 -5.312 1 95.5 69 ALA A CA 1
ATOM 518 C C . ALA A 1 69 ? -8.391 -8.555 -5.371 1 95.5 69 ALA A C 1
ATOM 520 O O . ALA A 1 69 ? -7.496 -8.047 -6.051 1 95.5 69 ALA A O 1
ATOM 521 N N . ILE A 1 70 ? -9.203 -7.82 -4.652 1 93.69 70 ILE A N 1
ATOM 522 C CA . ILE A 1 70 ? -9.156 -6.363 -4.633 1 93.69 70 ILE A CA 1
ATOM 523 C C . ILE A 1 70 ? -7.848 -5.902 -3.99 1 93.69 70 ILE A C 1
ATOM 525 O O . ILE A 1 70 ? -7.184 -4.996 -4.5 1 93.69 70 ILE A O 1
ATOM 529 N N . ALA A 1 71 ? -7.504 -6.539 -2.883 1 94.06 71 ALA A N 1
ATOM 530 C CA . ALA A 1 71 ? -6.273 -6.176 -2.186 1 94.06 71 ALA A CA 1
ATOM 531 C C . ALA A 1 71 ? -5.055 -6.379 -3.082 1 94.06 71 ALA A C 1
ATOM 533 O O . ALA A 1 71 ? -4.113 -5.586 -3.047 1 94.06 71 ALA A O 1
ATOM 534 N N . ALA A 1 72 ? -5.055 -7.422 -3.84 1 96.12 72 ALA A N 1
ATOM 535 C CA . ALA A 1 72 ? -3.959 -7.668 -4.773 1 96.12 72 ALA A CA 1
ATOM 536 C C . ALA A 1 72 ? -3.879 -6.566 -5.824 1 96.12 72 ALA A C 1
ATOM 538 O O . ALA A 1 72 ? -2.799 -6.035 -6.094 1 96.12 72 ALA A O 1
ATOM 539 N N . ARG A 1 73 ? -5.004 -6.227 -6.434 1 94.62 73 ARG A N 1
ATOM 540 C CA . ARG A 1 73 ? -5.039 -5.141 -7.406 1 94.62 73 ARG A CA 1
ATOM 541 C C . ARG A 1 73 ? -4.504 -3.848 -6.801 1 94.62 73 ARG A C 1
ATOM 543 O O . ARG A 1 73 ? -3.652 -3.184 -7.398 1 94.62 73 ARG A O 1
ATOM 550 N N . ASP A 1 74 ? -4.996 -3.58 -5.656 1 90.44 74 ASP A N 1
ATOM 551 C CA . ASP A 1 74 ? -4.602 -2.336 -5.004 1 90.44 74 ASP A CA 1
ATOM 552 C C . ASP A 1 74 ? -3.111 -2.344 -4.668 1 90.44 74 ASP A C 1
ATOM 554 O O . ASP A 1 74 ? -2.457 -1.299 -4.703 1 90.44 74 ASP A O 1
ATOM 558 N N . SER A 1 75 ? -2.592 -3.439 -4.285 1 92.69 75 SER A N 1
ATOM 559 C CA . SER A 1 75 ? -1.162 -3.561 -4.023 1 92.69 75 SER A CA 1
ATOM 560 C C . SER A 1 75 ? -0.343 -3.229 -5.266 1 92.69 75 SER A C 1
ATOM 562 O O . SER A 1 75 ? 0.684 -2.551 -5.176 1 92.69 75 SER A O 1
ATOM 564 N N . VAL A 1 76 ? -0.805 -3.672 -6.395 1 94.31 76 VAL A N 1
ATOM 565 C CA . VAL A 1 76 ? -0.127 -3.391 -7.656 1 94.31 76 VAL A CA 1
ATOM 566 C C . VAL A 1 76 ? -0.182 -1.894 -7.949 1 94.31 76 VAL A C 1
ATOM 568 O O . VAL A 1 76 ? 0.841 -1.278 -8.258 1 94.31 76 VAL A O 1
ATOM 571 N N . VAL A 1 77 ? -1.299 -1.326 -7.75 1 89.12 77 VAL A N 1
ATOM 572 C CA . VAL A 1 77 ? -1.49 0.091 -8.039 1 89.12 77 VAL A CA 1
ATOM 573 C C . VAL A 1 77 ? -0.634 0.931 -7.09 1 89.12 77 VAL A C 1
ATOM 575 O O . VAL A 1 77 ? 0.064 1.85 -7.523 1 89.12 77 VAL A O 1
ATOM 578 N N . LEU A 1 78 ? -0.686 0.552 -5.836 1 85.44 78 LEU A N 1
ATOM 579 C CA . LEU A 1 78 ? 0.039 1.315 -4.824 1 85.44 78 LEU A CA 1
ATOM 580 C C . LEU A 1 78 ? 1.544 1.232 -5.059 1 85.44 78 LEU A C 1
ATOM 582 O O . LEU A 1 78 ? 2.293 2.113 -4.629 1 85.44 78 LEU A O 1
ATOM 586 N N . SER A 1 79 ? 1.955 0.251 -5.789 1 88.5 79 SER A N 1
ATOM 587 C CA . SER A 1 79 ? 3.375 0.05 -6.055 1 88.5 79 SER A CA 1
ATOM 588 C C . SER A 1 79 ? 3.768 0.607 -7.418 1 88.5 79 SER A C 1
ATOM 590 O O . SER A 1 79 ? 4.914 0.459 -7.848 1 88.5 79 SER A O 1
ATOM 592 N N . GLY A 1 80 ? 2.818 1.182 -8.148 1 86.25 80 GLY A N 1
ATOM 593 C CA . GLY A 1 80 ? 3.162 1.864 -9.383 1 86.25 80 GLY A CA 1
ATOM 594 C C . GLY A 1 80 ? 2.662 1.144 -10.617 1 86.25 80 GLY A C 1
ATOM 595 O O . GLY A 1 80 ? 2.906 1.587 -11.742 1 86.25 80 GLY A O 1
ATOM 596 N N . GLY A 1 81 ? 1.908 0.024 -10.43 1 93.44 81 GLY A N 1
ATOM 597 C CA . GLY A 1 81 ? 1.342 -0.705 -11.555 1 93.44 81 GLY A CA 1
ATOM 598 C C . GLY A 1 81 ? -0.011 -0.174 -11.992 1 93.44 81 GLY A C 1
ATOM 599 O O . GLY A 1 81 ? -0.46 0.867 -11.508 1 93.44 81 GLY A O 1
ATOM 600 N N . LEU A 1 82 ? -0.537 -0.892 -12.992 1 93.88 82 LEU A N 1
ATOM 601 C CA . LEU A 1 82 ? -1.855 -0.531 -13.5 1 93.88 82 LEU A CA 1
ATOM 602 C C . LEU A 1 82 ? -2.949 -1.305 -12.773 1 93.88 82 LEU A C 1
ATOM 604 O O . LEU A 1 82 ? -2.781 -2.488 -12.469 1 93.88 82 LEU A O 1
ATOM 608 N N . GLY A 1 83 ? -4.004 -0.635 -12.523 1 91.19 83 GLY A N 1
ATOM 609 C CA . GLY A 1 83 ? -5.148 -1.297 -11.914 1 91.19 83 GLY A CA 1
ATOM 610 C C . GLY A 1 83 ? -6.07 -1.945 -12.93 1 91.19 83 GLY A C 1
ATOM 611 O O . GLY A 1 83 ? -5.918 -1.741 -14.133 1 91.19 83 GLY A O 1
ATOM 612 N N . TRP A 1 84 ? -6.953 -2.758 -12.469 1 93.12 84 TRP A N 1
ATOM 613 C CA . TRP A 1 84 ? -7.992 -3.385 -13.273 1 93.12 84 TRP A CA 1
ATOM 614 C C . TRP A 1 84 ? -9.305 -3.477 -12.5 1 93.12 84 TRP A C 1
ATOM 616 O O . TRP A 1 84 ? -9.328 -3.291 -11.281 1 93.12 84 TRP A O 1
ATOM 626 N N . GLU A 1 85 ? -10.383 -3.621 -13.266 1 89.38 85 GLU A N 1
ATOM 627 C CA . GLU A 1 85 ? -11.672 -3.859 -12.625 1 89.38 85 GLU A CA 1
ATOM 628 C C . GLU A 1 85 ? -11.805 -5.309 -12.172 1 89.38 85 GLU A C 1
ATOM 630 O O . GLU A 1 85 ? -11.969 -6.211 -12.992 1 89.38 85 GLU A O 1
ATOM 635 N N . VAL A 1 86 ? -11.734 -5.484 -10.852 1 91.81 86 VAL A N 1
ATOM 636 C CA . VAL A 1 86 ? -11.82 -6.828 -10.289 1 91.81 86 VAL A CA 1
ATOM 637 C C . VAL A 1 86 ? -13.234 -7.379 -10.492 1 91.81 86 VAL A C 1
ATOM 639 O O . VAL A 1 86 ? -14.219 -6.695 -10.211 1 91.81 86 VAL A O 1
ATOM 642 N N . GLN A 1 87 ? -13.32 -8.57 -11.008 1 89.44 87 GLN A N 1
ATOM 643 C CA . GLN A 1 87 ? -14.602 -9.258 -11.086 1 89.44 87 GLN A CA 1
ATOM 644 C C . GLN A 1 87 ? -15.031 -9.781 -9.719 1 89.44 87 GLN A C 1
ATOM 646 O O . GLN A 1 87 ? -14.32 -10.57 -9.094 1 89.44 87 GLN A O 1
ATOM 651 N N . MET A 1 88 ? -16.203 -9.328 -9.273 1 88.56 88 MET A N 1
ATOM 652 C CA . MET A 1 88 ? -16.719 -9.703 -7.961 1 88.56 88 MET A CA 1
ATOM 653 C C . MET A 1 88 ? -17.625 -10.93 -8.062 1 88.56 88 MET A C 1
ATOM 655 O O . MET A 1 88 ? -17.906 -11.414 -9.164 1 88.56 88 MET A O 1
ATOM 659 N N . GLY A 1 89 ? -18.016 -11.461 -6.875 1 87.06 89 GLY A N 1
ATOM 660 C CA . GLY A 1 89 ? -19 -12.539 -6.855 1 87.06 89 GLY A CA 1
ATOM 661 C C . GLY A 1 89 ? -18.422 -13.867 -6.398 1 87.06 89 GLY A C 1
ATOM 662 O O . GLY A 1 89 ? -19.141 -14.859 -6.285 1 87.06 89 GLY A O 1
ATOM 663 N N . ARG A 1 90 ? -17.141 -13.961 -6.121 1 90.38 90 ARG A N 1
ATOM 664 C CA . ARG A 1 90 ? -16.562 -15.188 -5.586 1 90.38 90 ARG A CA 1
ATOM 665 C C . ARG A 1 90 ? -17.172 -15.547 -4.234 1 90.38 90 ARG A C 1
ATOM 667 O O . ARG A 1 90 ? -17.516 -14.656 -3.449 1 90.38 90 ARG A O 1
ATOM 674 N N . LYS A 1 91 ? -17.266 -16.844 -4.086 1 92.62 91 LYS A N 1
ATOM 675 C CA . LYS A 1 91 ? -17.703 -17.344 -2.785 1 92.62 91 LYS A CA 1
ATOM 676 C C . LYS A 1 91 ? -16.547 -17.969 -2.021 1 92.62 91 LYS A C 1
ATOM 678 O O . LYS A 1 91 ? -15.609 -18.5 -2.625 1 92.62 91 LYS A O 1
ATOM 683 N N . ASP A 1 92 ? -16.641 -17.844 -0.718 1 95.44 92 ASP A N 1
ATOM 684 C CA . ASP A 1 92 ? -15.586 -18.375 0.146 1 95.44 92 ASP A CA 1
ATOM 685 C C . ASP A 1 92 ? -15.766 -19.875 0.373 1 95.44 92 ASP A C 1
ATOM 687 O O . ASP A 1 92 ? -16.875 -20.344 0.646 1 95.44 92 ASP A O 1
ATOM 691 N N . SER A 1 93 ? -14.703 -20.562 0.298 1 94.31 93 SER A N 1
ATOM 692 C CA . SER A 1 93 ? -14.727 -22 0.564 1 94.31 93 SER A CA 1
ATOM 693 C C . SER A 1 93 ? -14.992 -22.281 2.039 1 94.31 93 SER A C 1
ATOM 695 O O . SER A 1 93 ? -14.617 -21.484 2.906 1 94.31 93 SER A O 1
ATOM 697 N N . LEU A 1 94 ? -15.586 -23.484 2.242 1 93.12 94 LEU A N 1
ATOM 698 C CA . LEU A 1 94 ? -15.781 -23.969 3.607 1 93.12 94 LEU A CA 1
ATOM 699 C C . LEU A 1 94 ? -14.719 -24.984 3.982 1 93.12 94 LEU A C 1
ATOM 701 O O . LEU A 1 94 ? -14.602 -25.375 5.148 1 93.12 94 LEU A O 1
ATOM 705 N N . THR A 1 95 ? -13.977 -25.375 2.998 1 92.25 95 THR A N 1
ATOM 706 C CA . THR A 1 95 ? -12.953 -26.391 3.203 1 92.25 95 THR A CA 1
ATOM 707 C C . THR A 1 95 ? -11.609 -25.922 2.662 1 92.25 95 THR A C 1
ATOM 709 O O . THR A 1 95 ? -11.516 -24.844 2.053 1 92.25 95 THR A O 1
ATOM 712 N N . ALA A 1 96 ? -10.625 -26.641 2.963 1 93.5 96 ALA A N 1
ATOM 713 C CA . ALA A 1 96 ? -9.266 -26.406 2.498 1 93.5 96 ALA A CA 1
ATOM 714 C C . ALA A 1 96 ? -8.492 -27.703 2.342 1 93.5 96 ALA A C 1
ATOM 716 O O . ALA A 1 96 ? -8.891 -28.734 2.877 1 93.5 96 ALA A O 1
ATOM 717 N N . SER A 1 97 ? -7.496 -27.672 1.579 1 94.25 97 SER A N 1
ATOM 718 C CA . SER A 1 97 ? -6.664 -28.859 1.383 1 94.25 97 SER A CA 1
ATOM 719 C C . SER A 1 97 ? -5.18 -28.5 1.438 1 94.25 97 SER A C 1
ATOM 721 O O . SER A 1 97 ? -4.645 -27.906 0.505 1 94.25 97 SER A O 1
ATOM 723 N N . LYS A 1 98 ? -4.531 -28.938 2.5 1 95.81 98 LYS A N 1
ATOM 724 C CA . LYS A 1 98 ? -3.088 -28.781 2.629 1 95.81 98 LYS A CA 1
ATOM 725 C C . LYS A 1 98 ? -2.352 -29.531 1.522 1 95.81 98 LYS A C 1
ATOM 727 O O . LYS A 1 98 ? -1.369 -29.016 0.972 1 95.81 98 LYS A O 1
ATOM 732 N N . GLU A 1 99 ? -2.812 -30.672 1.213 1 95.75 99 GLU A N 1
ATOM 733 C CA . GLU A 1 99 ? -2.217 -31.516 0.174 1 95.75 99 GLU A CA 1
ATOM 734 C C . GLU A 1 99 ? -2.273 -30.828 -1.187 1 95.75 99 GLU A C 1
ATOM 736 O O . GLU A 1 99 ? -1.293 -30.844 -1.936 1 95.75 99 GLU A O 1
ATOM 741 N N . SER A 1 100 ? -3.412 -30.266 -1.463 1 92.94 100 SER A N 1
ATOM 742 C CA . SER A 1 100 ? -3.537 -29.562 -2.738 1 92.94 100 SER A CA 1
ATOM 743 C C . SER A 1 100 ? -2.574 -28.375 -2.818 1 92.94 100 SER A C 1
ATOM 745 O O . SER A 1 100 ? -1.969 -28.141 -3.863 1 92.94 100 SER A O 1
ATOM 747 N N . ALA A 1 101 ? -2.459 -27.625 -1.733 1 94.44 101 ALA A N 1
ATOM 748 C CA . ALA A 1 101 ? -1.52 -26.516 -1.697 1 94.44 101 ALA A CA 1
ATOM 749 C C . ALA A 1 101 ? -0.088 -26.984 -1.922 1 94.44 101 ALA A C 1
ATOM 751 O O . ALA A 1 101 ? 0.662 -26.391 -2.691 1 94.44 101 ALA A O 1
ATOM 752 N N . ASN A 1 102 ? 0.284 -28.094 -1.32 1 95.62 102 ASN A N 1
ATOM 753 C CA . ASN A 1 102 ? 1.62 -28.656 -1.469 1 95.62 102 ASN A CA 1
ATOM 754 C C . ASN A 1 102 ? 1.885 -29.109 -2.906 1 95.62 102 ASN A C 1
ATOM 756 O O . ASN A 1 102 ? 3.002 -28.969 -3.406 1 95.62 102 ASN A O 1
ATOM 760 N N . ASN A 1 103 ? 0.901 -29.547 -3.516 1 94.06 103 ASN A N 1
ATOM 761 C CA . ASN A 1 103 ? 1.095 -30.188 -4.809 1 94.06 103 ASN A CA 1
ATOM 76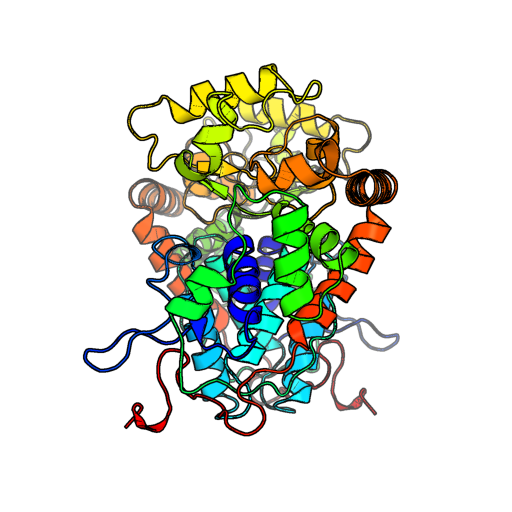2 C C . ASN A 1 103 ? 0.958 -29.203 -5.957 1 94.06 103 ASN A C 1
ATOM 764 O O . ASN A 1 103 ? 1.589 -29.359 -7.004 1 94.06 103 ASN A O 1
ATOM 768 N N . ASN A 1 104 ? 0.159 -28.203 -5.727 1 92.62 104 ASN A N 1
ATOM 769 C CA . ASN A 1 104 ? -0.248 -27.422 -6.895 1 92.62 104 ASN A CA 1
ATOM 770 C C . ASN A 1 104 ? 0.454 -26.062 -6.938 1 92.62 104 ASN A C 1
ATOM 772 O O . ASN A 1 104 ? 0.541 -25.438 -8 1 92.62 104 ASN A O 1
ATOM 776 N N . ILE A 1 105 ? 0.906 -25.484 -5.844 1 93.94 105 ILE A N 1
ATOM 777 C CA . ILE A 1 105 ? 1.59 -24.203 -5.836 1 93.94 105 ILE A CA 1
ATOM 778 C C . ILE A 1 105 ? 3.025 -24.375 -6.324 1 93.94 105 ILE A C 1
ATOM 780 O O . ILE A 1 105 ? 3.771 -25.203 -5.797 1 93.94 105 ILE A O 1
ATOM 784 N N . PRO A 1 106 ? 3.395 -23.625 -7.375 1 94.06 106 PRO A N 1
ATOM 785 C CA . PRO A 1 106 ? 4.746 -23.781 -7.922 1 94.06 106 PRO A CA 1
ATOM 786 C C . PRO A 1 106 ? 5.832 -23.438 -6.902 1 94.06 106 PRO A C 1
ATOM 788 O O . PRO A 1 106 ? 5.68 -22.5 -6.117 1 94.06 106 PRO A O 1
ATOM 791 N N . GLY A 1 107 ? 6.969 -24.219 -6.98 1 92.94 107 GLY A N 1
ATOM 792 C CA . GLY A 1 107 ? 8.094 -23.984 -6.086 1 92.94 107 GLY A CA 1
ATOM 793 C C . GLY A 1 107 ? 9.141 -23.062 -6.672 1 92.94 107 GLY A C 1
ATOM 794 O O . GLY A 1 107 ? 9.211 -22.875 -7.887 1 92.94 107 GLY A O 1
ATOM 795 N N . PRO A 1 108 ? 10.016 -22.547 -5.805 1 94.06 108 PRO A N 1
ATOM 796 C CA . PRO A 1 108 ? 11 -21.547 -6.227 1 94.06 108 PRO A CA 1
ATOM 797 C C . PRO A 1 108 ? 12.141 -22.156 -7.039 1 94.06 108 PRO A C 1
ATOM 799 O O . PRO A 1 108 ? 12.938 -21.422 -7.629 1 94.06 108 PRO A O 1
ATOM 802 N N . ASN A 1 109 ? 12.164 -23.484 -7.211 1 93 109 ASN A N 1
ATOM 803 C CA . ASN A 1 109 ? 13.242 -24.141 -7.949 1 93 109 ASN A CA 1
ATOM 804 C C . ASN A 1 109 ? 12.703 -24.906 -9.156 1 93 109 ASN A C 1
ATOM 806 O O . ASN A 1 109 ? 13.43 -25.688 -9.766 1 93 109 ASN A O 1
ATOM 810 N N . SER A 1 110 ? 11.484 -24.672 -9.531 1 94.5 110 SER A N 1
ATOM 811 C CA . SER A 1 110 ? 10.844 -25.375 -10.633 1 94.5 110 SER A CA 1
ATOM 812 C C . SER A 1 110 ? 11.445 -24.969 -11.977 1 94.5 110 SER A C 1
ATOM 814 O O . SER A 1 110 ? 11.852 -23.828 -12.156 1 94.5 110 SER A O 1
ATOM 816 N N . ASP A 1 111 ? 11.516 -25.922 -12.875 1 94.75 111 ASP A N 1
ATOM 817 C CA . ASP A 1 111 ? 11.898 -25.609 -14.25 1 94.75 111 ASP A CA 1
ATOM 818 C C . ASP A 1 111 ? 10.688 -25.172 -15.07 1 94.75 111 ASP A C 1
ATOM 820 O O . ASP A 1 111 ? 9.555 -25.172 -14.57 1 94.75 111 ASP A O 1
ATOM 824 N N . VAL A 1 112 ? 10.883 -24.797 -16.312 1 97.31 112 VAL A N 1
ATOM 825 C CA . VAL A 1 112 ? 9.828 -24.219 -17.141 1 97.31 112 VAL A CA 1
ATOM 826 C C . VAL A 1 112 ? 8.727 -25.25 -17.375 1 97.31 112 VAL A C 1
ATOM 828 O O . VAL A 1 112 ? 7.543 -24.922 -17.328 1 97.31 112 VAL A O 1
ATOM 831 N N . ALA A 1 113 ? 9.125 -26.469 -17.609 1 97.19 113 ALA A N 1
ATOM 832 C CA . ALA A 1 113 ? 8.148 -27.516 -17.875 1 97.19 113 ALA A CA 1
ATOM 833 C C . ALA A 1 113 ? 7.211 -27.719 -16.688 1 97.19 113 ALA A C 1
ATOM 835 O O . ALA A 1 113 ? 5.992 -27.797 -16.859 1 97.19 113 ALA A O 1
ATOM 836 N N . THR A 1 114 ? 7.762 -27.797 -15.547 1 97 114 THR A N 1
ATOM 837 C CA . THR A 1 114 ? 6.98 -27.953 -14.32 1 97 114 THR A CA 1
ATOM 838 C C . THR A 1 114 ? 6.059 -26.766 -14.109 1 97 114 THR A C 1
ATOM 840 O O . THR A 1 114 ? 4.875 -26.938 -13.805 1 97 114 THR A O 1
ATOM 843 N N . LEU A 1 115 ? 6.559 -25.547 -14.289 1 97.56 115 LEU A N 1
ATOM 844 C CA . LEU A 1 115 ? 5.766 -24.328 -14.141 1 97.56 115 LEU A CA 1
ATOM 845 C C . LEU A 1 115 ? 4.605 -24.312 -15.133 1 97.56 115 LEU A C 1
ATOM 847 O O . LEU A 1 115 ? 3.455 -24.094 -14.742 1 97.56 115 LEU A O 1
ATOM 851 N N . ALA A 1 116 ? 4.953 -24.609 -16.328 1 97.06 116 ALA A N 1
ATOM 852 C CA . ALA A 1 116 ? 3.934 -24.609 -17.375 1 97.06 116 ALA A CA 1
ATOM 853 C C . ALA A 1 116 ? 2.812 -25.594 -17.047 1 97.06 116 ALA A C 1
ATOM 855 O O . ALA A 1 116 ? 1.633 -25.281 -17.203 1 97.06 116 ALA A O 1
ATOM 856 N N . ALA A 1 117 ? 3.168 -26.734 -16.578 1 96.44 117 ALA A N 1
ATOM 857 C CA . ALA A 1 117 ? 2.184 -27.75 -16.25 1 96.44 117 ALA A CA 1
ATOM 858 C C . ALA A 1 117 ? 1.278 -27.297 -15.109 1 96.44 117 ALA A C 1
ATOM 860 O O . ALA A 1 117 ? 0.061 -27.484 -15.164 1 96.44 117 ALA A O 1
ATOM 861 N N . LYS A 1 118 ? 1.8 -26.719 -14.117 1 94.56 118 LYS A N 1
ATOM 862 C CA . LYS A 1 118 ? 1.025 -26.281 -12.961 1 94.56 118 LYS A CA 1
ATOM 863 C C . LYS A 1 118 ? 0.049 -25.172 -13.352 1 94.56 118 LYS A C 1
ATOM 865 O O . LYS A 1 118 ? -1.098 -25.156 -12.898 1 94.56 118 LYS A O 1
ATOM 870 N N . PHE A 1 119 ? 0.462 -24.25 -14.18 1 96.12 119 PHE A N 1
ATOM 871 C CA . PHE A 1 119 ? -0.414 -23.172 -14.617 1 96.12 119 PHE A CA 1
ATOM 872 C C . PHE A 1 119 ? -1.491 -23.703 -15.562 1 96.12 119 PHE A C 1
ATOM 874 O O . PHE A 1 119 ? -2.652 -23.297 -15.469 1 96.12 119 PHE A O 1
ATOM 881 N N . GLN A 1 120 ? -1.084 -24.594 -16.375 1 94.75 120 GLN A N 1
ATOM 882 C CA . GLN A 1 120 ? -2.053 -25.203 -17.281 1 94.75 120 GLN A CA 1
ATOM 883 C C . GLN A 1 120 ? -3.129 -25.953 -16.516 1 94.75 120 GLN A C 1
ATOM 885 O O . GLN A 1 120 ? -4.289 -25.984 -16.922 1 94.75 120 GLN A O 1
ATOM 890 N N . ASN A 1 121 ? -2.734 -26.578 -15.477 1 91.81 121 ASN A N 1
ATOM 891 C CA . ASN A 1 121 ? -3.658 -27.359 -14.656 1 91.81 121 ASN A CA 1
ATOM 892 C C . ASN A 1 121 ? -4.793 -26.484 -14.125 1 91.81 121 ASN A C 1
ATOM 894 O O . ASN A 1 121 ? -5.871 -27 -13.805 1 91.81 121 ASN A O 1
ATOM 898 N N . VAL A 1 122 ? -4.566 -25.219 -14.062 1 90.25 122 VAL A N 1
ATOM 899 C CA . VAL A 1 122 ? -5.613 -24.344 -13.531 1 90.25 122 VAL A CA 1
ATOM 900 C C . VAL A 1 122 ? -6.195 -23.484 -14.656 1 90.25 122 VAL A C 1
ATOM 902 O O . VAL A 1 122 ? -6.914 -22.516 -14.391 1 90.25 122 VAL A O 1
ATOM 905 N N . GLY A 1 123 ? -5.77 -23.766 -15.867 1 91.5 123 GLY A N 1
ATOM 906 C CA . GLY A 1 123 ? -6.387 -23.125 -17.016 1 91.5 123 GLY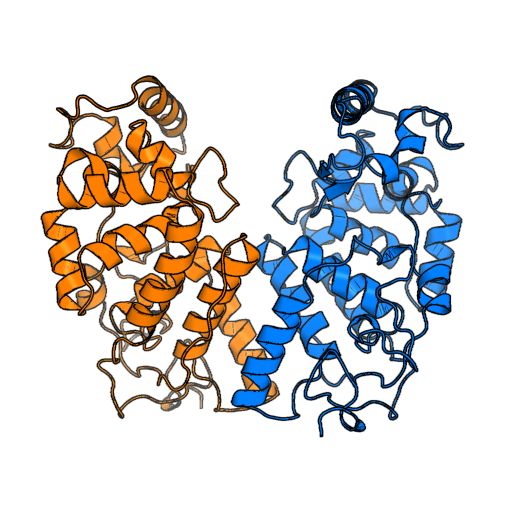 A CA 1
ATOM 907 C C . GLY A 1 123 ? -5.645 -21.891 -17.484 1 91.5 123 GLY A C 1
ATOM 908 O O . GLY A 1 123 ? -6.188 -21.078 -18.234 1 91.5 123 GLY A O 1
ATOM 909 N N . LEU A 1 124 ? -4.43 -21.734 -17.016 1 95.69 124 LEU A N 1
ATOM 910 C CA . LEU A 1 124 ? -3.625 -20.594 -17.438 1 95.69 124 LEU A CA 1
ATOM 911 C C . LEU A 1 124 ? -2.588 -21 -18.469 1 95.69 124 LEU A C 1
ATOM 913 O O . LEU A 1 124 ? -2.17 -22.172 -18.516 1 95.69 124 LEU A O 1
ATOM 917 N N . THR A 1 125 ? -2.203 -20.062 -19.312 1 97.38 125 THR A N 1
ATOM 918 C CA . THR A 1 125 ? -1.274 -20.328 -20.406 1 97.38 125 THR A CA 1
ATOM 919 C C . THR A 1 125 ? 0.167 -20.109 -19.953 1 97.38 125 THR A C 1
ATOM 921 O O . THR A 1 125 ? 0.409 -19.594 -18.859 1 97.38 125 THR A O 1
ATOM 924 N N . LEU A 1 126 ? 1.029 -20.531 -20.906 1 97.56 126 LEU A N 1
ATOM 925 C CA . LEU A 1 126 ? 2.449 -20.266 -20.703 1 97.56 126 LEU A CA 1
ATOM 926 C C . LEU A 1 126 ? 2.715 -18.766 -20.594 1 97.56 126 LEU A C 1
ATOM 928 O O . LEU A 1 126 ? 3.523 -18.328 -19.766 1 97.56 126 LEU A O 1
ATOM 932 N N . ASP A 1 127 ? 2.021 -17.984 -21.391 1 98.44 127 ASP A N 1
ATOM 933 C CA . ASP A 1 127 ? 2.172 -16.531 -21.359 1 98.44 127 ASP A CA 1
ATOM 934 C C . ASP A 1 127 ? 1.708 -15.969 -20.016 1 98.44 127 ASP A C 1
ATOM 936 O O . ASP A 1 127 ? 2.34 -15.062 -19.484 1 98.44 127 ASP A O 1
ATOM 940 N N . ASP A 1 128 ? 0.605 -16.5 -19.516 1 98.31 128 ASP A N 1
ATOM 941 C CA . ASP A 1 128 ? 0.145 -16.094 -18.203 1 98.31 128 ASP A CA 1
ATOM 942 C C . ASP A 1 128 ? 1.207 -16.359 -17.141 1 98.31 128 ASP A C 1
ATOM 944 O O . ASP A 1 128 ? 1.444 -15.531 -16.25 1 98.31 128 ASP A O 1
ATOM 948 N N . MET A 1 129 ? 1.793 -17.516 -17.25 1 98.25 129 MET A N 1
ATOM 949 C CA . MET A 1 129 ? 2.801 -17.938 -16.281 1 98.25 129 MET A CA 1
ATOM 950 C C . MET A 1 129 ? 3.971 -16.953 -16.266 1 98.25 129 MET A C 1
ATOM 952 O O . MET A 1 129 ? 4.363 -16.484 -15.195 1 98.25 129 MET A O 1
ATOM 956 N N . VAL A 1 130 ? 4.48 -16.609 -17.406 1 98.75 130 VAL A N 1
ATOM 957 C CA . VAL A 1 130 ? 5.598 -15.68 -17.5 1 98.75 130 VAL A CA 1
ATOM 958 C C . VAL A 1 130 ? 5.156 -14.297 -17.016 1 98.75 130 VAL A C 1
ATOM 960 O O . VAL A 1 130 ? 5.855 -13.656 -16.234 1 98.75 130 VAL A O 1
ATOM 963 N N . THR A 1 131 ? 3.998 -13.867 -17.469 1 98.81 131 THR A N 1
ATOM 964 C CA . THR A 1 131 ? 3.49 -12.539 -17.141 1 98.81 131 THR A CA 1
ATOM 965 C C . THR A 1 131 ? 3.273 -12.398 -15.633 1 98.81 131 THR A C 1
ATOM 967 O O . THR A 1 131 ? 3.703 -11.414 -15.031 1 98.81 131 THR A O 1
ATOM 970 N N . LEU A 1 132 ? 2.699 -13.414 -15.016 1 98.44 132 LEU A N 1
ATOM 971 C CA . LEU A 1 132 ? 2.393 -13.359 -13.586 1 98.44 132 LEU A CA 1
ATOM 972 C C . LEU A 1 132 ? 3.666 -13.445 -12.758 1 98.44 132 LEU A C 1
ATOM 974 O O . LEU A 1 132 ? 3.701 -12.969 -11.617 1 98.44 132 LEU A O 1
ATOM 978 N N . SER A 1 133 ? 4.73 -14.055 -13.32 1 98.44 133 SER A N 1
ATOM 979 C CA . SER A 1 133 ? 6.008 -14.062 -12.617 1 98.44 133 SER A CA 1
ATOM 980 C C . SER A 1 133 ? 6.535 -12.648 -12.406 1 98.44 133 SER A C 1
ATOM 982 O O . SER A 1 133 ? 7.352 -12.406 -11.523 1 98.44 133 SER A O 1
ATOM 984 N N . GLY A 1 134 ? 6.039 -11.695 -13.234 1 98.44 134 GLY A N 1
ATOM 985 C CA . GLY A 1 134 ? 6.41 -10.297 -13.078 1 98.44 134 GLY A CA 1
ATOM 986 C C . GLY A 1 134 ? 6.02 -9.727 -11.727 1 98.44 134 GLY A C 1
ATOM 987 O O . GLY A 1 134 ? 6.52 -8.672 -11.328 1 98.44 134 GLY A O 1
ATOM 988 N N . ALA A 1 135 ? 5.137 -10.391 -11.008 1 98.19 135 ALA A N 1
ATOM 989 C CA . ALA A 1 135 ? 4.812 -9.977 -9.648 1 98.19 135 ALA A CA 1
ATOM 990 C C . ALA A 1 135 ? 6.059 -9.969 -8.758 1 98.19 135 ALA A C 1
ATOM 992 O O . ALA A 1 135 ? 6.094 -9.289 -7.734 1 98.19 135 ALA A O 1
ATOM 993 N N . HIS A 1 136 ? 7.109 -10.664 -9.172 1 98.06 136 HIS A N 1
ATOM 994 C CA . HIS A 1 136 ? 8.359 -10.758 -8.422 1 98.06 136 HIS A CA 1
ATOM 995 C C . HIS A 1 136 ? 9.18 -9.484 -8.57 1 98.06 136 HIS A C 1
ATOM 997 O O . HIS A 1 136 ? 10.297 -9.398 -8.055 1 98.06 136 HIS A O 1
ATOM 1003 N N . THR A 1 137 ? 8.633 -8.469 -9.219 1 97.38 137 THR A N 1
ATOM 1004 C CA . THR A 1 137 ? 9.203 -7.133 -9.102 1 97.38 137 THR A CA 1
ATOM 1005 C C . THR A 1 137 ? 9.109 -6.629 -7.668 1 97.38 137 THR A C 1
ATOM 1007 O O . THR A 1 137 ? 9.844 -5.723 -7.273 1 97.38 137 THR A O 1
ATOM 1010 N N . LEU A 1 138 ? 8.188 -7.227 -6.965 1 94.69 138 LEU A N 1
ATOM 1011 C CA . LEU A 1 138 ? 8.016 -6.953 -5.539 1 94.69 138 LEU A CA 1
ATOM 1012 C C . LEU A 1 138 ? 8.375 -8.18 -4.707 1 94.69 138 LEU A C 1
ATOM 1014 O O . LEU A 1 138 ? 8.195 -9.312 -5.156 1 94.69 138 LEU A O 1
ATOM 1018 N N . GLY A 1 139 ? 8.883 -7.91 -3.453 1 93.5 139 GLY A N 1
ATOM 1019 C CA . GLY A 1 139 ? 9 -9 -2.502 1 93.5 139 GLY A CA 1
ATOM 1020 C C . GLY A 1 139 ? 10.43 -9.414 -2.242 1 93.5 139 GLY A C 1
ATOM 1021 O O . GLY A 1 139 ? 11.359 -8.914 -2.885 1 93.5 139 GLY A O 1
ATOM 1022 N N . LYS A 1 140 ? 10.57 -10.281 -1.321 1 93.38 140 LYS A N 1
ATOM 1023 C CA . LYS A 1 140 ? 11.852 -10.812 -0.87 1 93.38 140 LYS A CA 1
ATOM 1024 C C . LYS A 1 140 ? 11.797 -12.328 -0.716 1 93.38 140 LYS A C 1
ATOM 1026 O O . LYS A 1 140 ? 10.711 -12.914 -0.649 1 93.38 140 LYS A O 1
ATOM 1031 N N . ALA A 1 141 ? 12.938 -12.883 -0.781 1 93.44 141 ALA A N 1
ATOM 1032 C CA . ALA A 1 141 ? 13.062 -14.32 -0.542 1 93.44 141 ALA A CA 1
ATOM 1033 C C . ALA A 1 141 ? 14.188 -14.617 0.446 1 93.44 141 ALA A C 1
ATOM 1035 O O . ALA A 1 141 ? 15.195 -13.914 0.472 1 93.44 141 ALA A O 1
ATOM 1036 N N . ARG A 1 142 ? 13.953 -15.68 1.209 1 91.62 142 ARG A N 1
ATOM 1037 C CA . ARG A 1 142 ? 14.984 -16.125 2.145 1 91.62 142 ARG A CA 1
ATOM 1038 C C . ARG A 1 142 ? 16.109 -16.844 1.415 1 91.62 142 ARG A C 1
ATOM 1040 O O . ARG A 1 142 ? 15.867 -17.578 0.448 1 91.62 142 ARG A O 1
ATOM 1047 N N . CYS A 1 143 ? 17.25 -16.781 1.967 1 90.44 143 CYS A N 1
ATOM 1048 C CA . CYS A 1 143 ? 18.438 -17.344 1.346 1 90.44 143 CYS A CA 1
ATOM 1049 C C . CYS A 1 143 ? 18.25 -18.828 1.06 1 90.44 143 CYS A C 1
ATOM 1051 O O . CYS A 1 143 ? 18.672 -19.328 0.015 1 90.44 143 CYS A O 1
ATOM 1053 N N . PHE A 1 144 ? 17.594 -19.5 1.933 1 87.38 144 PHE A N 1
ATOM 1054 C CA . PHE A 1 144 ? 17.484 -20.938 1.768 1 87.38 144 PHE A CA 1
ATOM 1055 C C . PHE A 1 144 ? 16.656 -21.281 0.541 1 87.38 144 PHE A C 1
ATOM 1057 O O . PHE A 1 144 ? 16.812 -22.359 -0.045 1 87.38 144 PHE A O 1
ATOM 1064 N N . THR A 1 145 ? 15.812 -20.391 0.078 1 90.25 145 THR A N 1
ATOM 1065 C CA . THR A 1 145 ? 14.922 -20.672 -1.038 1 90.25 145 THR A CA 1
ATOM 1066 C C . THR A 1 145 ? 15.688 -20.688 -2.357 1 90.25 145 THR A C 1
ATOM 1068 O O . THR A 1 145 ? 15.203 -21.203 -3.359 1 90.25 145 THR A O 1
ATOM 1071 N N . PHE A 1 146 ? 16.906 -20.078 -2.334 1 90 146 PHE A N 1
ATOM 1072 C CA . PHE A 1 146 ? 17.656 -20.031 -3.58 1 90 146 PHE A CA 1
ATOM 1073 C C . PHE A 1 146 ? 19.078 -20.531 -3.359 1 90 146 PHE A C 1
ATOM 1075 O O . PHE A 1 146 ? 19.984 -20.172 -4.121 1 90 146 PHE A O 1
ATOM 1082 N N . ASN A 1 147 ? 19.281 -21.266 -2.379 1 85.75 147 ASN A N 1
ATOM 1083 C CA . ASN A 1 147 ? 20.594 -21.828 -2.059 1 85.75 147 ASN A CA 1
ATOM 1084 C C . ASN A 1 147 ? 21.125 -22.703 -3.188 1 85.75 147 ASN A C 1
ATOM 1086 O O . ASN A 1 147 ? 22.328 -22.719 -3.455 1 85.75 147 ASN A O 1
ATOM 1090 N N . SER A 1 148 ? 20.266 -23.422 -3.707 1 80.5 148 SER A N 1
ATOM 1091 C CA . SER A 1 148 ? 20.688 -24.297 -4.785 1 80.5 148 SER A CA 1
ATOM 1092 C C . SER A 1 148 ? 21.25 -23.516 -5.961 1 80.5 148 SER A C 1
ATOM 1094 O O . SER A 1 148 ? 22.141 -23.984 -6.664 1 80.5 148 SER A O 1
ATOM 1096 N N . ARG A 1 149 ? 20.734 -22.344 -6.188 1 82 149 ARG A N 1
ATOM 1097 C CA . ARG A 1 149 ? 21.234 -21.469 -7.254 1 82 149 ARG A CA 1
ATOM 1098 C C . ARG A 1 149 ? 22.625 -20.938 -6.922 1 82 149 ARG A C 1
ATOM 1100 O O . ARG A 1 149 ? 23.453 -20.766 -7.812 1 82 149 ARG A O 1
ATOM 1107 N N . LEU A 1 150 ? 22.859 -20.703 -5.688 1 82.19 150 LEU A N 1
ATOM 1108 C CA . LEU A 1 150 ? 24.125 -20.125 -5.238 1 82.19 150 LEU A CA 1
ATOM 1109 C C . LEU A 1 150 ? 25.25 -21.141 -5.344 1 82.19 150 LEU A C 1
ATOM 1111 O O . LEU A 1 150 ? 26.391 -20.781 -5.664 1 82.19 150 LEU A O 1
ATOM 1115 N N . ASN A 1 151 ? 24.969 -22.312 -5.012 1 75.81 151 ASN A N 1
ATOM 1116 C CA . ASN A 1 151 ? 26.016 -23.328 -4.898 1 75.81 151 ASN A CA 1
ATOM 1117 C C . ASN A 1 151 ? 26.188 -24.094 -6.203 1 75.81 151 ASN A C 1
ATOM 1119 O O . ASN A 1 151 ? 27.016 -25 -6.285 1 75.81 151 ASN A O 1
ATOM 1123 N N . GLY A 1 152 ? 25.781 -23.5 -7.305 1 65 152 GLY A N 1
ATOM 1124 C CA . GLY A 1 152 ? 26 -24.109 -8.609 1 65 152 GLY A CA 1
ATOM 1125 C C . GLY A 1 152 ? 25.391 -25.484 -8.742 1 65 152 GLY A C 1
ATOM 1126 O O . GLY A 1 152 ? 25.703 -26.234 -9.664 1 65 152 GLY A O 1
ATOM 1127 N N . ASN A 1 153 ? 24.812 -26.016 -7.781 1 53.19 153 ASN A N 1
ATOM 1128 C CA . ASN A 1 153 ? 24.312 -27.391 -7.832 1 53.19 153 ASN A CA 1
ATOM 1129 C C . ASN A 1 153 ? 23.016 -27.484 -8.641 1 53.19 153 ASN A C 1
ATOM 1131 O O . ASN A 1 153 ? 22.438 -28.547 -8.75 1 53.19 153 ASN A O 1
ATOM 1135 N N . SER A 1 154 ? 22.531 -26.406 -8.945 1 51.78 154 SER A N 1
ATOM 1136 C CA . SER A 1 154 ? 21.266 -26.578 -9.672 1 51.78 154 SER A CA 1
ATOM 1137 C C . SER A 1 154 ? 21.516 -26.969 -11.125 1 51.78 154 SER A C 1
ATOM 1139 O O . SER A 1 154 ? 22.547 -26.625 -11.695 1 51.78 154 SER A O 1
ATOM 1141 N N . ASN A 1 155 ? 21.016 -28.109 -11.469 1 47.06 155 ASN A N 1
ATOM 1142 C CA . ASN A 1 155 ? 21.109 -28.625 -12.836 1 47.06 155 ASN A CA 1
ATOM 1143 C C . ASN A 1 155 ? 21.188 -27.484 -13.852 1 47.06 155 ASN A C 1
ATOM 1145 O O . ASN A 1 155 ? 21.453 -27.719 -15.031 1 47.06 155 ASN A O 1
ATOM 1149 N N . ALA A 1 156 ? 20.656 -26.344 -13.547 1 46.78 156 ALA A N 1
ATOM 1150 C CA . ALA A 1 156 ? 20.641 -25.141 -14.391 1 46.78 156 ALA A CA 1
ATOM 1151 C C . ALA A 1 156 ? 22.016 -24.469 -14.406 1 46.78 156 ALA A C 1
ATOM 1153 O O . ALA A 1 156 ? 22.172 -23.375 -14.961 1 46.78 156 ALA A O 1
ATOM 1154 N N . ASP A 1 157 ? 23 -24.719 -13.641 1 47.97 157 ASP A N 1
ATOM 1155 C CA . ASP A 1 157 ? 24.375 -24.266 -13.461 1 47.97 157 ASP A CA 1
ATOM 1156 C C . ASP A 1 157 ? 25.062 -24.062 -14.805 1 47.97 157 ASP A C 1
ATOM 1158 O O . ASP A 1 157 ? 26.109 -23.422 -14.891 1 47.97 157 ASP A O 1
ATOM 1162 N N . ALA A 1 158 ? 24.75 -24.859 -15.695 1 49.91 158 ALA A N 1
ATOM 1163 C CA . ALA A 1 158 ? 25.422 -24.656 -16.969 1 49.91 158 ALA A CA 1
ATOM 1164 C C . ALA A 1 158 ? 24.906 -23.422 -17.672 1 49.91 158 ALA A C 1
ATOM 1166 O O . ALA A 1 158 ? 25 -23.312 -18.906 1 49.91 158 ALA A O 1
ATOM 1167 N N . ASP A 1 159 ? 24.25 -22.531 -16.719 1 56.81 159 ASP A N 1
ATOM 1168 C CA . ASP A 1 159 ? 23.703 -21.359 -17.391 1 56.81 159 ASP A CA 1
ATOM 1169 C C . ASP A 1 159 ? 24.812 -20.391 -17.781 1 56.81 159 ASP A C 1
ATOM 1171 O O . ASP A 1 159 ? 25.469 -19.797 -16.922 1 56.81 159 ASP A O 1
ATOM 1175 N N . PRO A 1 160 ? 25.328 -20.469 -18.891 1 59.38 160 PRO A N 1
ATOM 1176 C CA . PRO A 1 160 ? 26.359 -19.547 -19.375 1 59.38 160 PRO A CA 1
ATOM 1177 C C . PRO A 1 160 ? 26.016 -18.078 -19.141 1 59.38 160 PRO A C 1
ATOM 1179 O O . PRO A 1 160 ? 26.891 -17.219 -19.203 1 59.38 160 PRO A O 1
ATOM 1182 N N . ASN A 1 161 ? 24.812 -17.844 -18.719 1 66.12 161 ASN A N 1
ATOM 1183 C CA . ASN A 1 161 ? 24.422 -16.438 -18.641 1 66.12 161 ASN A CA 1
ATOM 1184 C C . ASN A 1 161 ? 24.234 -15.984 -17.203 1 66.12 161 ASN A C 1
ATOM 1186 O O . ASN A 1 161 ? 23.578 -14.969 -16.938 1 66.12 161 ASN A O 1
ATOM 1190 N N . VAL A 1 162 ? 24.969 -16.734 -16.344 1 78.62 162 VAL A N 1
ATOM 1191 C CA . VAL A 1 162 ? 24.859 -16.312 -14.945 1 78.62 162 VAL A CA 1
ATOM 1192 C C . VAL A 1 162 ? 25.734 -15.086 -14.703 1 78.62 162 VAL A C 1
ATOM 1194 O O . VAL A 1 162 ? 26.844 -14.992 -15.227 1 78.62 162 VAL A O 1
ATOM 1197 N N . ASN A 1 163 ? 25.219 -14.133 -14 1 90.25 163 ASN A N 1
ATOM 1198 C CA . ASN A 1 163 ? 25.984 -12.984 -13.547 1 90.25 163 ASN A CA 1
ATOM 1199 C C . ASN A 1 163 ? 26.781 -13.305 -12.281 1 90.25 163 ASN A C 1
ATOM 1201 O O . ASN A 1 163 ? 26.219 -13.352 -11.188 1 90.25 163 ASN A O 1
ATOM 1205 N N . LEU A 1 164 ? 28.078 -13.453 -12.477 1 88.25 164 LEU A N 1
ATOM 1206 C CA . LEU A 1 164 ? 28.922 -13.938 -11.398 1 88.25 164 LEU A CA 1
ATOM 1207 C C . LEU A 1 164 ? 29 -12.914 -10.266 1 88.25 164 LEU A C 1
ATOM 1209 O O . LEU A 1 164 ? 29.062 -13.289 -9.094 1 88.25 164 LEU A O 1
ATOM 1213 N N . ASP A 1 165 ? 29.031 -11.68 -10.648 1 91.38 165 ASP A N 1
ATOM 1214 C CA . ASP A 1 165 ? 29.062 -10.641 -9.625 1 91.38 165 ASP A CA 1
ATOM 1215 C C . ASP A 1 165 ? 27.797 -10.68 -8.773 1 91.38 165 ASP A C 1
ATOM 1217 O O . ASP A 1 165 ? 27.844 -10.477 -7.559 1 91.38 165 ASP A O 1
ATOM 1221 N N . PHE A 1 166 ? 26.766 -10.945 -9.453 1 93.44 166 PHE A N 1
ATOM 1222 C CA . PHE A 1 166 ? 25.484 -11.039 -8.766 1 93.44 166 PHE A CA 1
ATOM 1223 C C . PHE A 1 166 ? 25.469 -12.227 -7.809 1 93.44 166 PHE A C 1
ATOM 1225 O O . PHE A 1 166 ? 25.094 -12.086 -6.641 1 93.44 166 PHE A O 1
ATOM 1232 N N . ILE A 1 167 ? 25.906 -13.352 -8.258 1 89.5 167 ILE A N 1
ATOM 1233 C CA . ILE A 1 167 ? 25.938 -14.555 -7.438 1 89.5 167 ILE A CA 1
ATOM 1234 C C . ILE A 1 167 ? 26.859 -14.336 -6.242 1 89.5 167 ILE A C 1
ATOM 1236 O O . ILE A 1 167 ? 26.531 -14.727 -5.117 1 89.5 167 ILE A O 1
ATOM 1240 N N . GLN A 1 168 ? 27.984 -13.656 -6.438 1 89.25 168 GLN A N 1
ATOM 1241 C CA . GLN A 1 168 ? 28.922 -13.383 -5.359 1 89.25 168 GLN A CA 1
ATOM 1242 C C . GLN A 1 168 ? 28.312 -12.461 -4.309 1 89.25 168 GLN A C 1
ATOM 1244 O O . GLN A 1 168 ? 28.516 -12.648 -3.111 1 89.25 168 GLN A O 1
ATOM 1249 N N . SER A 1 169 ? 27.609 -11.531 -4.812 1 91.06 169 SER A N 1
ATOM 1250 C CA . SER A 1 169 ? 26.953 -10.617 -3.885 1 91.06 169 SER A CA 1
ATOM 1251 C C . SER A 1 169 ? 25.938 -11.344 -3.014 1 91.06 169 SER A C 1
ATOM 1253 O O . SER A 1 169 ? 25.797 -11.039 -1.829 1 91.06 169 SER A O 1
ATOM 1255 N N . LEU A 1 170 ? 25.281 -12.281 -3.574 1 90.56 170 LEU A N 1
ATOM 1256 C CA . LEU A 1 170 ? 24.297 -13.055 -2.832 1 90.56 170 LEU A CA 1
ATOM 1257 C C . LEU A 1 170 ? 24.984 -13.984 -1.832 1 90.56 170 LEU A C 1
ATOM 1259 O O . LEU A 1 170 ? 24.469 -14.195 -0.727 1 90.56 170 LEU A O 1
ATOM 1263 N N . GLN A 1 171 ? 26.047 -14.539 -2.299 1 88.88 171 GLN A N 1
ATOM 1264 C CA . GLN A 1 171 ? 26.797 -15.414 -1.406 1 88.88 171 GLN A CA 1
ATOM 1265 C C . GLN A 1 171 ? 27.281 -14.648 -0.177 1 88.88 171 GLN A C 1
ATOM 1267 O O . GLN A 1 171 ? 27.234 -15.164 0.941 1 88.88 171 GLN A O 1
ATOM 1272 N N . GLN A 1 172 ? 27.703 -13.453 -0.394 1 88.69 172 GLN A N 1
ATOM 1273 C CA . GLN A 1 172 ? 28.141 -12.617 0.72 1 88.69 172 GLN A CA 1
ATOM 1274 C C . GLN A 1 172 ? 26.969 -12.297 1.652 1 88.69 172 GLN A C 1
ATOM 1276 O O . GLN A 1 172 ? 27.125 -12.305 2.875 1 88.69 172 GLN A O 1
ATOM 1281 N N . LEU A 1 173 ? 25.922 -12.047 1.043 1 88.31 173 LEU A N 1
ATOM 1282 C CA . LEU A 1 173 ? 24.734 -11.719 1.819 1 88.31 173 LEU A CA 1
ATOM 1283 C C . LEU A 1 173 ? 24.297 -12.914 2.658 1 88.31 173 LEU A C 1
ATOM 1285 O O . LEU A 1 173 ? 23.906 -12.75 3.816 1 88.31 173 LEU A O 1
ATOM 1289 N N . CYS A 1 174 ? 24.391 -14.102 2.141 1 89.12 174 CYS A N 1
ATOM 1290 C CA . CYS A 1 174 ? 23.781 -15.281 2.744 1 89.12 174 CYS A CA 1
ATOM 1291 C C . CYS A 1 174 ? 24.781 -16.031 3.605 1 89.12 174 CYS A C 1
ATOM 1293 O O . CYS A 1 174 ? 24.438 -17.047 4.227 1 89.12 174 CYS A O 1
ATOM 1295 N N . THR A 1 175 ? 26 -15.758 3.682 1 81.75 175 THR A N 1
ATOM 1296 C CA . THR A 1 175 ? 27 -16.406 4.527 1 81.75 175 THR A CA 1
ATOM 1297 C C . THR A 1 175 ? 27 -15.797 5.926 1 81.75 175 THR A C 1
ATOM 1299 O O . THR A 1 175 ? 27.516 -16.391 6.867 1 81.75 175 THR A O 1
ATOM 1302 N N . GLN A 1 176 ? 26.359 -14.75 6.07 1 68.56 176 GLN A N 1
ATOM 1303 C CA . GLN A 1 176 ? 26.344 -14.172 7.41 1 68.56 176 GLN A CA 1
ATOM 1304 C C . GLN A 1 176 ? 25.484 -15.008 8.359 1 68.56 176 GLN A C 1
ATOM 1306 O O . GLN A 1 176 ? 24.656 -15.797 7.918 1 68.56 176 GLN A O 1
ATOM 1311 N N . SER A 1 177 ? 25.859 -15.281 9.688 1 59.66 177 SER A N 1
ATOM 1312 C CA . SER A 1 177 ? 25.391 -16.156 10.75 1 59.66 177 SER A CA 1
ATOM 1313 C C . SER A 1 177 ? 23.875 -16.328 10.703 1 59.66 177 SER A C 1
ATOM 1315 O O . SER A 1 177 ? 23.344 -17.391 11.047 1 59.66 177 SER A O 1
ATOM 1317 N N . ASN A 1 178 ? 23.156 -15.391 10.32 1 65.5 178 ASN A N 1
ATOM 1318 C CA . ASN A 1 178 ? 21.703 -15.523 10.383 1 65.5 178 ASN A CA 1
ATOM 1319 C C . ASN A 1 178 ? 21.094 -15.719 8.992 1 65.5 178 ASN A C 1
ATOM 1321 O O . ASN A 1 178 ? 20.031 -15.172 8.695 1 65.5 178 ASN A O 1
ATOM 1325 N N . ALA A 1 179 ? 21.734 -16.703 8.242 1 61.06 179 ALA A N 1
ATOM 1326 C CA . ALA A 1 179 ? 21.391 -16.922 6.844 1 61.06 179 ALA A CA 1
ATOM 1327 C C . ALA A 1 179 ? 19.922 -17.312 6.703 1 61.06 179 ALA A C 1
ATOM 1329 O O . ALA A 1 179 ? 19.25 -16.938 5.734 1 61.06 179 ALA A O 1
ATOM 1330 N N . ASN A 1 180 ? 19.453 -18.016 7.688 1 67.12 180 ASN A N 1
ATOM 1331 C CA . ASN A 1 180 ? 18.094 -18.516 7.578 1 67.12 180 ASN A CA 1
ATOM 1332 C C . ASN A 1 180 ? 17.062 -17.391 7.672 1 67.12 180 ASN A C 1
ATOM 1334 O O . ASN A 1 180 ? 15.922 -17.547 7.242 1 67.12 180 ASN A O 1
ATOM 1338 N N . THR A 1 181 ? 17.562 -16.297 8.102 1 78.31 181 THR A N 1
ATOM 1339 C CA . THR A 1 181 ? 16.594 -15.219 8.266 1 78.31 181 THR A CA 1
ATOM 1340 C C . THR A 1 181 ? 16.938 -14.039 7.367 1 78.31 181 THR A C 1
ATOM 1342 O O . THR A 1 181 ? 16.188 -13.055 7.312 1 78.31 181 THR A O 1
ATOM 1345 N N . THR A 1 182 ? 17.984 -14.266 6.656 1 87.06 182 THR A N 1
ATOM 1346 C CA . THR A 1 182 ? 18.406 -13.195 5.766 1 87.06 182 THR A CA 1
ATOM 1347 C C . THR A 1 182 ? 17.562 -13.172 4.5 1 87.06 182 THR A C 1
ATOM 1349 O O . THR A 1 182 ? 17.266 -14.219 3.922 1 87.06 182 THR A O 1
ATOM 1352 N N . LEU A 1 183 ? 17.125 -11.992 4.125 1 89.25 183 LEU A N 1
ATOM 1353 C CA . LEU A 1 183 ? 16.25 -11.82 2.973 1 89.25 183 LEU A CA 1
ATOM 1354 C C . LEU A 1 183 ? 16.984 -11.078 1.852 1 89.25 183 LEU A C 1
ATOM 1356 O O . LEU A 1 183 ? 17.812 -10.203 2.115 1 89.25 183 LEU A O 1
ATOM 1360 N N . ALA A 1 184 ? 16.734 -11.516 0.688 1 93.31 184 ALA A N 1
ATOM 1361 C CA . ALA A 1 184 ? 17.172 -10.797 -0.504 1 93.31 184 ALA A CA 1
ATOM 1362 C C . ALA A 1 184 ? 15.977 -10.32 -1.327 1 93.31 184 ALA A C 1
ATOM 1364 O O . ALA A 1 184 ? 14.984 -11.031 -1.466 1 93.31 184 ALA A O 1
ATOM 1365 N N . ASP A 1 185 ? 16.078 -9.117 -1.896 1 94 185 ASP A N 1
ATOM 1366 C CA . ASP A 1 185 ? 15.023 -8.602 -2.76 1 94 185 ASP A CA 1
ATOM 1367 C C . ASP A 1 185 ? 14.93 -9.398 -4.059 1 94 185 ASP A C 1
ATOM 1369 O O . ASP A 1 185 ? 15.953 -9.734 -4.66 1 94 185 ASP A O 1
ATOM 1373 N N . LEU A 1 186 ? 13.742 -9.719 -4.492 1 96.56 186 LEU A N 1
ATOM 1374 C CA . LEU A 1 186 ? 13.547 -10.383 -5.777 1 96.56 186 LEU A CA 1
ATOM 1375 C C . LEU A 1 186 ? 13.984 -9.477 -6.926 1 96.56 186 LEU A C 1
ATOM 1377 O O . LEU A 1 186 ? 14.586 -9.938 -7.895 1 96.56 186 LEU A O 1
ATOM 1381 N N . ASP A 1 187 ? 13.656 -8.25 -6.848 1 96.62 187 ASP A N 1
ATOM 1382 C CA . ASP A 1 187 ? 14.188 -7.156 -7.66 1 96.62 187 ASP A CA 1
ATOM 1383 C C . ASP A 1 187 ? 15 -6.184 -6.805 1 96.62 187 ASP A C 1
ATOM 1385 O O . ASP A 1 187 ? 14.438 -5.293 -6.164 1 96.62 187 ASP A O 1
ATOM 1389 N N . TYR A 1 188 ? 16.281 -6.262 -6.875 1 93.12 188 TYR A N 1
ATOM 1390 C CA . TYR A 1 188 ? 17.125 -5.496 -5.961 1 93.12 188 TYR A CA 1
ATOM 1391 C C . TYR A 1 188 ? 17.344 -4.078 -6.473 1 93.12 188 TYR A C 1
ATOM 1393 O O . TYR A 1 188 ? 17.766 -3.199 -5.723 1 93.12 188 TYR A O 1
ATOM 1401 N N . LYS A 1 189 ? 17.062 -3.865 -7.711 1 93.69 189 LYS A N 1
ATOM 1402 C CA . LYS A 1 189 ? 17.312 -2.545 -8.281 1 93.69 189 LYS A CA 1
ATOM 1403 C C . LYS A 1 189 ? 16.172 -1.58 -7.969 1 93.69 189 LYS A C 1
ATOM 1405 O O . LYS A 1 189 ? 16.406 -0.42 -7.629 1 93.69 189 LYS A O 1
ATOM 1410 N N . THR A 1 190 ? 14.922 -2.066 -8.07 1 91.94 190 THR A N 1
ATOM 1411 C CA . THR A 1 190 ? 13.742 -1.262 -7.762 1 91.94 190 THR A CA 1
ATOM 1412 C C . THR A 1 190 ? 12.781 -2.037 -6.867 1 91.94 190 THR A C 1
ATOM 1414 O O . THR A 1 190 ? 11.633 -2.275 -7.246 1 91.94 190 THR A O 1
ATOM 1417 N N . PRO A 1 191 ? 13.195 -2.414 -5.641 1 90.19 191 PRO A N 1
ATOM 1418 C CA . PRO A 1 191 ? 12.492 -3.4 -4.816 1 90.19 191 PRO A CA 1
ATOM 1419 C C . PRO A 1 191 ? 11.102 -2.93 -4.391 1 90.19 191 PRO A C 1
ATOM 1421 O O . PRO A 1 191 ? 10.281 -3.738 -3.939 1 90.19 191 PRO A O 1
ATOM 1424 N N . SER A 1 192 ? 10.703 -1.661 -4.578 1 82.94 192 SER A N 1
ATOM 1425 C CA . SER A 1 192 ? 9.43 -1.185 -4.062 1 82.94 192 SER A CA 1
ATOM 1426 C C . SER A 1 192 ? 8.562 -0.607 -5.18 1 82.94 192 SER A C 1
ATOM 1428 O O . SER A 1 192 ? 7.562 0.061 -4.914 1 82.94 192 SER A O 1
ATOM 1430 N N . VAL A 1 193 ? 9.016 -0.91 -6.359 1 87.81 193 VAL A N 1
ATOM 1431 C CA . VAL A 1 193 ? 8.305 -0.361 -7.508 1 87.81 193 VAL A CA 1
ATOM 1432 C C . VAL A 1 193 ? 7.836 -1.495 -8.414 1 87.81 193 VAL A C 1
ATOM 1434 O O . VAL A 1 193 ? 8.609 -2.395 -8.75 1 87.81 193 VAL A O 1
ATOM 1437 N N . PHE A 1 194 ? 6.566 -1.458 -8.734 1 95.25 194 PHE A N 1
ATOM 1438 C CA . PHE A 1 194 ? 6.055 -2.406 -9.719 1 95.25 194 PHE A CA 1
ATOM 1439 C C . PHE A 1 194 ? 6.375 -1.943 -11.133 1 95.25 194 PHE A C 1
ATOM 1441 O O . PHE A 1 194 ? 5.734 -1.025 -11.656 1 95.25 194 PHE A O 1
ATOM 1448 N N . ASP A 1 195 ? 7.371 -2.543 -11.695 1 96.5 195 ASP A N 1
ATOM 1449 C CA . ASP A 1 195 ? 7.824 -2.195 -13.039 1 96.5 195 ASP A CA 1
ATOM 1450 C C . ASP A 1 195 ? 8.445 -3.404 -13.742 1 96.5 195 ASP A C 1
ATOM 1452 O O . ASP A 1 195 ? 8.211 -4.547 -13.344 1 96.5 195 ASP A O 1
ATOM 1456 N N . ASN A 1 196 ? 9.172 -3.195 -14.906 1 98.25 196 ASN A N 1
ATOM 1457 C CA . ASN A 1 196 ? 9.672 -4.324 -15.68 1 98.25 196 ASN A CA 1
ATOM 1458 C C . ASN A 1 196 ? 11.117 -4.656 -15.312 1 98.25 196 ASN A C 1
ATOM 1460 O O . ASN A 1 196 ? 11.781 -5.414 -16.016 1 98.25 196 ASN A O 1
ATOM 1464 N N . GLN A 1 197 ? 11.594 -4.078 -14.234 1 98.31 197 GLN A N 1
ATOM 1465 C CA . GLN A 1 197 ? 13 -4.254 -13.875 1 98.31 197 GLN A CA 1
ATOM 1466 C C . GLN A 1 197 ? 13.305 -5.715 -13.562 1 98.31 197 GLN A C 1
ATOM 1468 O O . GLN A 1 197 ? 14.406 -6.195 -13.844 1 98.31 197 GLN A O 1
ATOM 1473 N N . TYR A 1 198 ? 12.352 -6.41 -12.984 1 98.25 198 TYR A N 1
ATOM 1474 C CA . TYR A 1 198 ? 12.469 -7.844 -12.75 1 98.25 198 TYR A CA 1
ATOM 1475 C C . TYR A 1 198 ? 12.883 -8.578 -14.023 1 98.25 198 TYR A C 1
ATOM 1477 O O . TYR A 1 198 ? 13.812 -9.383 -14.008 1 98.25 198 TYR A O 1
ATOM 1485 N N . PHE A 1 199 ? 12.289 -8.273 -15.133 1 98.69 199 PHE A N 1
ATOM 1486 C CA . PHE A 1 199 ? 12.586 -8.93 -16.391 1 98.69 199 PHE A CA 1
ATOM 1487 C C . PHE A 1 199 ? 13.945 -8.5 -16.922 1 98.69 199 PHE A C 1
ATOM 1489 O O . PHE A 1 199 ? 14.68 -9.305 -17.5 1 98.69 199 PHE A O 1
ATOM 1496 N N . VAL A 1 200 ? 14.281 -7.254 -16.734 1 98.38 200 VAL A N 1
ATOM 1497 C CA . VAL A 1 200 ? 15.602 -6.766 -17.125 1 98.38 200 VAL A CA 1
ATOM 1498 C C . VAL A 1 200 ? 16.688 -7.543 -16.375 1 98.38 200 VAL A C 1
ATOM 1500 O O . VAL A 1 200 ? 17.672 -7.973 -16.969 1 98.38 200 VAL A O 1
ATOM 1503 N N . ASN A 1 201 ? 16.453 -7.719 -15.141 1 97.62 201 ASN A N 1
ATOM 1504 C CA . ASN A 1 201 ? 17.391 -8.477 -14.328 1 97.62 201 ASN A CA 1
ATOM 1505 C C . ASN A 1 201 ? 17.578 -9.898 -14.859 1 97.62 201 ASN A C 1
ATOM 1507 O O . ASN A 1 201 ? 18.688 -10.422 -14.883 1 97.62 201 ASN A O 1
ATOM 1511 N N . LEU A 1 202 ? 16.469 -10.5 -15.25 1 96.94 202 LEU A N 1
ATOM 1512 C CA . LEU A 1 202 ? 16.562 -11.867 -15.742 1 96.94 202 LEU A CA 1
ATOM 1513 C C . LEU A 1 202 ? 17.469 -11.953 -16.969 1 96.94 202 LEU A C 1
ATOM 1515 O O . LEU A 1 202 ? 18.297 -12.867 -17.062 1 96.94 202 LEU A O 1
ATOM 1519 N N . LEU A 1 203 ? 17.359 -11.062 -17.859 1 96.25 203 LEU A N 1
ATOM 1520 C CA . LEU A 1 203 ? 18.172 -11.062 -19.078 1 96.25 203 LEU A CA 1
ATOM 1521 C C . LEU A 1 203 ? 19.641 -10.844 -18.734 1 96.25 203 LEU A C 1
ATOM 1523 O O . LEU A 1 203 ? 20.531 -11.32 -19.453 1 96.25 203 LEU A O 1
ATOM 1527 N N . SER A 1 204 ? 19.875 -10.172 -17.625 1 95.38 204 SER A N 1
ATOM 1528 C CA . SER A 1 204 ? 21.25 -9.898 -17.203 1 95.38 204 SER A CA 1
ATOM 1529 C C . SER A 1 204 ? 21.797 -11.031 -16.328 1 95.38 204 SER A C 1
ATOM 1531 O O . SER A 1 204 ? 22.859 -10.898 -15.734 1 95.38 204 SER A O 1
ATOM 1533 N N . GLY A 1 205 ? 20.969 -12.102 -16.203 1 93.56 205 GLY A N 1
ATOM 1534 C CA . GLY A 1 205 ? 21.406 -13.242 -15.414 1 93.56 205 GLY A CA 1
ATOM 1535 C C . GLY A 1 205 ? 21.281 -13.016 -13.922 1 93.56 205 GLY A C 1
ATOM 1536 O O . GLY A 1 205 ? 21.953 -13.664 -13.125 1 93.56 205 GLY A O 1
ATOM 1537 N N . GLU A 1 206 ? 20.422 -12.094 -13.539 1 95 206 GLU A N 1
ATOM 1538 C CA . GLU A 1 206 ? 20.312 -11.68 -12.141 1 95 206 GLU A CA 1
ATOM 1539 C C . GLU A 1 206 ? 18.984 -12.102 -11.531 1 95 206 GLU A C 1
ATOM 1541 O O . GLU A 1 206 ? 18.422 -11.391 -10.695 1 95 206 GLU A O 1
ATOM 1546 N N . GLY A 1 207 ? 18.422 -13.219 -12.031 1 95 207 GLY A N 1
ATOM 1547 C CA . GLY A 1 207 ? 17.266 -13.805 -11.383 1 95 207 GLY A CA 1
ATOM 1548 C C . GLY A 1 207 ? 17.594 -14.453 -10.055 1 95 207 GLY A C 1
ATOM 1549 O O . GLY A 1 207 ? 18.5 -15.273 -9.969 1 95 207 GLY A O 1
ATOM 1550 N N . LEU A 1 208 ? 16.875 -14.086 -9.086 1 94.88 208 LEU A N 1
ATOM 1551 C CA . LEU A 1 208 ? 17.172 -14.57 -7.742 1 94.88 208 LEU A CA 1
ATOM 1552 C C . LEU A 1 208 ? 16.812 -16.047 -7.602 1 94.88 208 LEU A C 1
ATOM 1554 O O . LEU A 1 208 ? 17.656 -16.859 -7.191 1 94.88 208 LEU A O 1
ATOM 1558 N N . LEU A 1 209 ? 15.586 -16.406 -7.934 1 95.19 209 LEU A N 1
ATOM 1559 C CA . LEU A 1 209 ? 15.133 -17.797 -7.828 1 95.19 209 LEU A CA 1
ATOM 1560 C C . LEU A 1 209 ? 15.453 -18.562 -9.102 1 95.19 209 LEU A C 1
ATOM 1562 O O . LEU A 1 209 ? 15.414 -18 -10.203 1 95.19 209 LEU A O 1
ATOM 1566 N N . THR A 1 210 ? 15.672 -19.844 -8.922 1 92.88 210 THR A N 1
ATOM 1567 C CA . THR A 1 210 ? 15.875 -20.703 -10.086 1 92.88 210 THR A CA 1
ATOM 1568 C C . THR A 1 210 ? 14.664 -20.656 -11.008 1 92.88 210 THR A C 1
ATOM 1570 O O . THR A 1 210 ? 14.805 -20.562 -12.227 1 92.88 210 THR A O 1
ATOM 1573 N N . SER A 1 211 ? 13.492 -20.656 -10.391 1 95.5 211 SER A N 1
ATOM 1574 C CA . SER A 1 211 ? 12.242 -20.672 -11.148 1 95.5 211 SER A CA 1
ATOM 1575 C C . SER A 1 211 ? 12.055 -19.391 -11.945 1 95.5 211 SER A C 1
ATOM 1577 O O . SER A 1 211 ? 11.266 -19.359 -12.891 1 95.5 211 SER A O 1
ATOM 1579 N N . ASP A 1 212 ? 12.75 -18.375 -11.539 1 96.44 212 ASP A N 1
ATOM 1580 C CA . ASP A 1 212 ? 12.703 -17.125 -12.297 1 96.44 212 ASP A CA 1
ATOM 1581 C C . ASP A 1 212 ? 13.703 -17.156 -13.453 1 96.44 212 ASP A C 1
ATOM 1583 O O . ASP A 1 212 ? 13.352 -16.844 -14.594 1 96.44 212 ASP A O 1
ATOM 1587 N N . GLN A 1 213 ? 14.914 -17.547 -13.188 1 95 213 GLN A N 1
ATOM 1588 C CA . GLN A 1 213 ? 15.992 -17.453 -14.172 1 95 213 GLN A CA 1
ATOM 1589 C C . GLN A 1 213 ? 15.766 -18.406 -15.328 1 95 213 GLN A C 1
ATOM 1591 O O . GLN A 1 213 ? 16.141 -18.125 -16.469 1 95 213 GLN A O 1
ATOM 1596 N N . VAL A 1 214 ? 15.086 -19.5 -15.086 1 94.81 214 VAL A N 1
ATOM 1597 C CA . VAL A 1 214 ? 14.875 -20.516 -16.109 1 94.81 214 VAL A CA 1
ATOM 1598 C C . VAL A 1 214 ? 13.969 -19.969 -17.203 1 94.81 214 VAL A C 1
ATOM 1600 O O . VAL A 1 214 ? 13.906 -20.531 -18.297 1 94.81 214 VAL A O 1
ATOM 1603 N N . LEU A 1 215 ? 13.227 -18.875 -16.938 1 97.06 215 LEU A N 1
ATOM 1604 C CA . LEU A 1 215 ? 12.375 -18.266 -17.953 1 97.06 215 LEU A CA 1
ATOM 1605 C C . LEU A 1 215 ? 13.211 -17.75 -19.125 1 97.06 215 LEU A C 1
ATOM 1607 O O . LEU A 1 215 ? 12.711 -17.625 -20.25 1 97.06 215 LEU A O 1
ATOM 1611 N N . VAL A 1 216 ? 14.422 -17.438 -18.859 1 96.44 216 VAL A N 1
ATOM 1612 C CA . VAL A 1 216 ? 15.32 -16.922 -19.891 1 96.44 216 VAL A CA 1
ATOM 1613 C C . VAL A 1 216 ? 16.219 -18.047 -20.391 1 96.44 216 VAL A C 1
ATOM 1615 O O . VAL A 1 216 ? 16.516 -18.125 -21.594 1 96.44 216 VAL A O 1
ATOM 1618 N N . THR A 1 217 ? 16.578 -19.031 -19.594 1 92.69 217 THR A N 1
ATOM 1619 C CA . THR A 1 217 ? 17.609 -20 -19.938 1 92.69 217 THR A CA 1
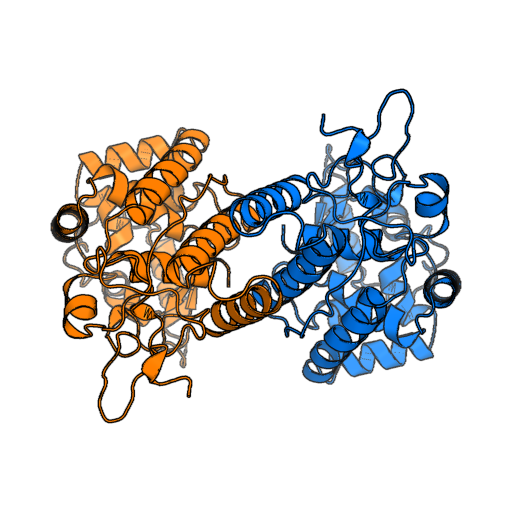ATOM 1620 C C . THR A 1 217 ? 16.969 -21.344 -20.328 1 92.69 217 THR A C 1
ATOM 1622 O O . THR A 1 217 ? 17.609 -22.172 -20.969 1 92.69 217 THR A O 1
ATOM 1625 N N . GLY A 1 218 ? 15.742 -21.531 -19.984 1 90.94 218 GLY A N 1
ATOM 1626 C CA . GLY A 1 218 ? 15.211 -22.891 -20.031 1 90.94 218 GLY A CA 1
ATOM 1627 C C . GLY A 1 218 ? 14.312 -23.125 -21.234 1 90.94 218 GLY A C 1
ATOM 1628 O O . GLY A 1 218 ? 14.039 -24.281 -21.594 1 90.94 218 GLY A O 1
ATOM 1629 N N . ASP A 1 219 ? 13.797 -22.094 -21.828 1 93.19 219 ASP A N 1
ATOM 1630 C CA . ASP A 1 219 ? 12.836 -22.234 -22.922 1 93.19 219 ASP A CA 1
ATOM 1631 C C . ASP A 1 219 ? 12.836 -21 -23.812 1 93.19 219 ASP A C 1
ATOM 1633 O O . ASP A 1 219 ? 12.797 -19.875 -23.312 1 93.19 219 ASP A O 1
ATOM 1637 N N . GLU A 1 220 ? 12.875 -21.219 -25.094 1 95.62 220 GLU A N 1
ATOM 1638 C CA . GLU A 1 220 ? 12.969 -20.109 -26.047 1 95.62 220 GLU A CA 1
ATOM 1639 C C . GLU A 1 220 ? 11.688 -19.281 -26.047 1 95.62 220 GLU A C 1
ATOM 1641 O O . GLU A 1 220 ? 11.734 -18.062 -26.188 1 95.62 220 GLU A O 1
ATOM 1646 N N . GLY A 1 221 ? 10.57 -19.938 -25.953 1 96.56 221 GLY A N 1
ATOM 1647 C CA . GLY A 1 221 ? 9.297 -19.234 -25.922 1 96.56 221 GLY A CA 1
ATOM 1648 C C . GLY A 1 221 ? 9.164 -18.297 -24.734 1 96.56 221 GLY A C 1
ATOM 1649 O O . GLY A 1 221 ? 8.766 -17.141 -24.906 1 96.56 221 GLY A O 1
ATOM 1650 N N . THR A 1 222 ? 9.531 -18.766 -23.594 1 98.12 222 THR A N 1
ATOM 1651 C CA . THR A 1 222 ? 9.461 -17.922 -22.406 1 98.12 222 THR A CA 1
ATOM 1652 C C . THR A 1 222 ? 10.5 -16.797 -22.484 1 98.12 222 THR A C 1
ATOM 1654 O O . THR A 1 222 ? 10.234 -15.672 -22.062 1 98.12 222 THR A O 1
ATOM 1657 N N . ARG A 1 223 ? 11.68 -17.094 -23.062 1 97.62 223 ARG A N 1
ATOM 1658 C CA . ARG A 1 223 ? 12.703 -16.062 -23.203 1 97.62 223 ARG A CA 1
ATOM 1659 C C . ARG A 1 223 ? 12.219 -14.93 -24.094 1 97.62 223 ARG A C 1
ATOM 1661 O O . ARG A 1 223 ? 12.422 -13.758 -23.781 1 97.62 223 ARG A O 1
ATOM 1668 N N . GLU A 1 224 ? 11.609 -15.297 -25.172 1 98.38 224 GLU A N 1
ATOM 1669 C CA . GLU A 1 224 ? 11.109 -14.281 -26.094 1 98.38 224 GLU A CA 1
ATOM 1670 C C . GLU A 1 224 ? 10.102 -13.359 -25.422 1 98.38 224 GLU A C 1
ATOM 1672 O O . GLU A 1 224 ? 10.102 -12.148 -25.641 1 98.38 224 GLU A O 1
ATOM 1677 N N . LEU A 1 225 ? 9.25 -13.938 -24.641 1 98.56 225 LEU A N 1
ATOM 1678 C CA . LEU A 1 225 ? 8.266 -13.125 -23.938 1 98.56 225 LEU A CA 1
ATOM 1679 C C . LEU A 1 225 ? 8.93 -12.219 -22.906 1 98.56 225 LEU A C 1
ATOM 1681 O O . LEU A 1 225 ? 8.578 -11.047 -22.781 1 98.56 225 LEU A O 1
ATOM 1685 N N . VAL A 1 226 ? 9.922 -12.719 -22.188 1 98.56 226 VAL A N 1
ATOM 1686 C CA . VAL A 1 226 ? 10.695 -11.914 -21.25 1 98.56 226 VAL A CA 1
ATOM 1687 C C . VAL A 1 226 ? 11.32 -10.727 -21.984 1 98.56 226 VAL A C 1
ATOM 1689 O O . VAL A 1 226 ? 11.211 -9.586 -21.547 1 98.56 226 VAL A O 1
ATOM 1692 N N . GLU A 1 227 ? 11.906 -11 -23.125 1 98.62 227 GLU A N 1
ATOM 1693 C CA . GLU A 1 227 ? 12.547 -9.961 -23.922 1 98.62 227 GLU A CA 1
ATOM 1694 C C . GLU A 1 227 ? 11.539 -8.906 -24.375 1 98.62 227 GLU A C 1
ATOM 1696 O O . GLU A 1 227 ? 11.836 -7.715 -24.391 1 98.62 227 GLU A O 1
ATOM 1701 N N . SER A 1 228 ? 10.398 -9.336 -24.703 1 98.69 228 SER A N 1
ATOM 1702 C CA . SER A 1 228 ? 9.367 -8.398 -25.141 1 98.69 228 SER A CA 1
ATOM 1703 C C . SER A 1 228 ? 8.969 -7.453 -24.016 1 98.69 228 SER A C 1
ATOM 1705 O O . SER A 1 228 ? 8.688 -6.277 -24.25 1 98.69 228 SER A O 1
ATOM 1707 N N . TYR A 1 229 ? 8.938 -7.941 -22.75 1 98.69 229 TYR A N 1
ATOM 1708 C CA . TYR A 1 229 ? 8.562 -7.113 -21.609 1 98.69 229 TYR A CA 1
ATOM 1709 C C . TYR A 1 229 ? 9.695 -6.156 -21.234 1 98.69 229 TYR A C 1
ATOM 1711 O O . TYR A 1 229 ? 9.453 -5.105 -20.641 1 98.69 229 TYR A O 1
ATOM 1719 N N . VAL A 1 230 ? 10.93 -6.508 -21.578 1 98.5 230 VAL A N 1
ATOM 1720 C CA . VAL A 1 230 ? 12.055 -5.605 -21.375 1 98.5 230 VAL A CA 1
ATOM 1721 C C . VAL A 1 230 ? 11.992 -4.469 -22.391 1 98.5 230 VAL A C 1
ATOM 1723 O O . VAL A 1 230 ? 12.195 -3.303 -22.047 1 98.5 230 VAL A O 1
ATOM 1726 N N . ASP A 1 231 ? 11.625 -4.809 -23.594 1 98.38 231 ASP A N 1
ATOM 1727 C CA . ASP A 1 231 ? 11.594 -3.844 -24.688 1 98.38 231 ASP A CA 1
ATOM 1728 C C . ASP A 1 231 ? 10.398 -2.904 -24.562 1 98.38 231 ASP A C 1
ATOM 1730 O O . ASP A 1 231 ? 10.453 -1.753 -25 1 98.38 231 ASP A O 1
ATOM 1734 N N . ASP A 1 232 ? 9.328 -3.4 -24 1 98.38 232 ASP A N 1
ATOM 1735 C CA . ASP A 1 232 ? 8.102 -2.623 -23.875 1 98.38 232 ASP A CA 1
ATOM 1736 C C . ASP A 1 232 ? 7.496 -2.758 -22.484 1 98.38 232 ASP A C 1
ATOM 1738 O O . ASP A 1 232 ? 6.551 -3.525 -22.281 1 98.38 232 ASP A O 1
ATOM 1742 N N . PRO A 1 233 ? 7.906 -1.926 -21.594 1 97.56 233 PRO A N 1
ATOM 1743 C CA . PRO A 1 233 ? 7.414 -1.991 -20.219 1 97.56 233 PRO A CA 1
ATOM 1744 C C . PRO A 1 233 ? 5.902 -1.799 -20.125 1 97.56 233 PRO A C 1
ATOM 1746 O O . PRO A 1 233 ? 5.258 -2.389 -19.25 1 97.56 233 PRO A O 1
ATOM 1749 N N . LEU A 1 234 ? 5.34 -1.022 -20.984 1 97.62 234 LEU A N 1
ATOM 1750 C CA . LEU A 1 234 ? 3.9 -0.782 -20.953 1 97.62 234 LEU A CA 1
ATOM 1751 C C . LEU A 1 234 ? 3.129 -2.039 -21.328 1 97.62 234 LEU A C 1
ATOM 1753 O O . LEU A 1 234 ? 2.045 -2.295 -20.797 1 97.62 234 LEU A O 1
ATOM 1757 N N . ALA A 1 235 ? 3.652 -2.795 -22.234 1 98.19 235 ALA A N 1
ATOM 1758 C CA . ALA A 1 235 ? 3.023 -4.059 -22.609 1 98.19 235 ALA A CA 1
ATOM 1759 C C . ALA A 1 235 ? 2.961 -5.012 -21.422 1 98.19 235 ALA A C 1
ATOM 1761 O O . ALA A 1 235 ? 1.953 -5.688 -21.203 1 98.19 235 ALA A O 1
ATOM 1762 N N . PHE A 1 236 ? 4.039 -5.059 -20.688 1 98.62 236 PHE A N 1
ATOM 1763 C CA . PHE A 1 236 ? 4.039 -5.887 -19.484 1 98.62 236 PHE A CA 1
ATOM 1764 C C . PHE A 1 236 ? 2.926 -5.465 -18.531 1 98.62 236 PHE A C 1
ATOM 1766 O O . PHE A 1 236 ? 2.146 -6.301 -18.078 1 98.62 236 PHE A O 1
ATOM 1773 N N . LEU A 1 237 ? 2.904 -4.188 -18.234 1 98.25 237 LEU A N 1
ATOM 1774 C CA . LEU A 1 237 ? 1.922 -3.686 -17.281 1 98.25 237 LEU A CA 1
ATOM 1775 C C . LEU A 1 237 ? 0.504 -4.008 -17.75 1 98.25 237 LEU A C 1
ATOM 1777 O O . LEU A 1 237 ? -0.336 -4.422 -16.938 1 98.25 237 LEU A O 1
ATOM 1781 N N . GLU A 1 238 ? 0.233 -3.898 -19.016 1 98.25 238 GLU A N 1
ATOM 1782 C CA . GLU A 1 238 ? -1.088 -4.168 -19.578 1 98.25 238 GLU A CA 1
ATOM 1783 C C . GLU A 1 238 ? -1.413 -5.66 -19.531 1 98.25 238 GLU A C 1
ATOM 1785 O O . GLU A 1 238 ? -2.523 -6.047 -19.156 1 98.25 238 GLU A O 1
ATOM 1790 N N . GLU A 1 239 ? -0.463 -6.434 -19.906 1 98.62 239 GLU A N 1
ATOM 1791 C CA . GLU A 1 239 ? -0.705 -7.871 -19.922 1 98.62 239 GLU A CA 1
ATOM 1792 C C . GLU A 1 239 ? -0.818 -8.43 -18.5 1 98.62 239 GLU A C 1
ATOM 1794 O O . GLU A 1 239 ? -1.574 -9.375 -18.25 1 98.62 239 GLU A O 1
ATOM 1799 N N . PHE A 1 240 ? -0.111 -7.867 -17.594 1 98.69 240 PHE A N 1
ATOM 1800 C CA . PHE A 1 240 ? -0.181 -8.328 -16.203 1 98.69 240 PHE A CA 1
ATOM 1801 C C . PHE A 1 240 ? -1.601 -8.203 -15.664 1 98.69 240 PHE A C 1
ATOM 1803 O O . PHE A 1 240 ? -2.117 -9.141 -15.055 1 98.69 240 PHE A O 1
ATOM 1810 N N . LYS A 1 241 ? -2.166 -7.047 -15.898 1 97.25 241 LYS A N 1
ATOM 1811 C CA . LYS A 1 241 ? -3.525 -6.883 -15.398 1 97.25 241 LYS A CA 1
ATOM 1812 C C . LYS A 1 241 ? -4.473 -7.898 -16.031 1 97.25 241 LYS A C 1
ATOM 1814 O O . LYS A 1 241 ? -5.352 -8.445 -15.367 1 97.25 241 LYS A O 1
ATOM 1819 N N . LYS A 1 242 ? -4.293 -8.211 -17.297 1 97.5 242 LYS A N 1
ATOM 1820 C CA . LYS A 1 242 ? -5.137 -9.203 -17.953 1 97.5 242 LYS A CA 1
ATOM 1821 C C . LYS A 1 242 ? -4.938 -10.594 -17.359 1 97.5 242 LYS A C 1
ATOM 1823 O O . LYS A 1 242 ? -5.906 -11.32 -17.141 1 97.5 242 LYS A O 1
ATOM 1828 N N . SER A 1 243 ? -3.713 -10.93 -17.156 1 98.12 243 SER A N 1
ATOM 1829 C CA . SER A 1 243 ? -3.42 -12.242 -16.578 1 98.12 243 SER A CA 1
ATOM 1830 C C . SER A 1 243 ? -3.961 -12.352 -15.164 1 98.12 243 SER A C 1
ATOM 1832 O O . SER A 1 243 ? -4.41 -13.422 -14.75 1 98.12 243 SER A O 1
ATOM 1834 N N . MET A 1 244 ? -3.885 -11.242 -14.43 1 97.31 244 MET A N 1
ATOM 1835 C CA . MET A 1 244 ? -4.453 -11.234 -13.086 1 97.31 244 MET A CA 1
ATOM 1836 C C . MET A 1 244 ? -5.961 -11.438 -13.125 1 97.31 244 MET A C 1
ATOM 1838 O O . MET A 1 244 ? -6.52 -12.148 -12.289 1 97.31 244 MET A O 1
ATOM 1842 N N . LEU A 1 245 ? -6.59 -10.844 -14.117 1 94.75 245 LEU A N 1
ATOM 1843 C CA . LEU A 1 245 ? -8.031 -11.023 -14.281 1 94.75 245 LEU A CA 1
ATOM 1844 C C . LEU A 1 245 ? -8.359 -12.477 -14.625 1 94.75 245 LEU A C 1
ATOM 1846 O O . LEU A 1 245 ? -9.297 -13.047 -14.078 1 94.75 245 LEU A O 1
ATOM 1850 N N . ARG A 1 246 ? -7.578 -13.047 -15.508 1 94.88 246 ARG A N 1
ATOM 1851 C CA . ARG A 1 246 ? -7.785 -14.445 -15.859 1 94.88 246 ARG A CA 1
ATOM 1852 C C . ARG A 1 246 ? -7.582 -15.352 -14.648 1 94.88 246 ARG A C 1
ATOM 1854 O O . ARG A 1 246 ? -8.383 -16.25 -14.406 1 94.88 246 ARG A O 1
ATOM 1861 N N . MET A 1 247 ? -6.602 -15.094 -13.883 1 95.5 247 MET A N 1
ATOM 1862 C CA . MET A 1 247 ? -6.316 -15.906 -12.703 1 95.5 247 MET A CA 1
ATOM 1863 C C . MET A 1 247 ? -7.426 -15.758 -11.664 1 95.5 247 MET A C 1
ATOM 1865 O O . MET A 1 247 ? -7.902 -16.75 -11.117 1 95.5 247 MET A O 1
ATOM 1869 N N . GLY A 1 248 ? -7.832 -14.578 -11.469 1 91.69 248 GLY A N 1
ATOM 1870 C CA . GLY A 1 248 ? -8.859 -14.32 -10.469 1 91.69 248 GLY A CA 1
ATOM 1871 C C . GLY A 1 248 ? -10.211 -14.883 -10.852 1 91.69 248 GLY A C 1
ATOM 1872 O O . GLY A 1 248 ? -11.102 -15.008 -10 1 91.69 248 GLY A O 1
ATOM 1873 N N . SER A 1 249 ? -10.367 -15.18 -12.094 1 85.69 249 SER A N 1
ATOM 1874 C CA . SER A 1 249 ? -11.656 -15.648 -12.586 1 85.69 249 SER A CA 1
ATOM 1875 C C . SER A 1 249 ? -11.703 -17.172 -12.656 1 85.69 249 SER A C 1
ATOM 1877 O O . SER A 1 249 ? -12.688 -17.75 -13.125 1 85.69 249 SER A O 1
ATOM 1879 N N . LEU A 1 250 ? -10.609 -17.688 -12.266 1 82.12 250 LEU A N 1
ATOM 1880 C CA . LEU A 1 250 ? -10.609 -19.141 -12.227 1 82.12 250 LEU A CA 1
ATOM 1881 C C . LEU A 1 250 ? -11.68 -19.672 -11.281 1 82.12 250 LEU A C 1
ATOM 1883 O O . LEU A 1 250 ? -11.938 -19.062 -10.234 1 82.12 250 LEU A O 1
ATOM 1887 N N . LEU A 1 251 ? -12.594 -20.359 -11.773 1 65.19 251 LEU A N 1
ATOM 1888 C CA . LEU A 1 251 ? -13.75 -20.812 -11.023 1 65.19 251 LEU A CA 1
ATOM 1889 C C . LEU A 1 251 ? -13.328 -21.688 -9.844 1 65.19 251 LEU A C 1
ATOM 1891 O O . LEU A 1 251 ? -12.547 -22.625 -10.016 1 65.19 251 LEU A O 1
ATOM 1895 N N . PRO A 1 252 ? -13.812 -21.047 -8.688 1 62.41 252 PRO A N 1
ATOM 1896 C CA . PRO A 1 252 ? -13.5 -21.859 -7.508 1 62.41 252 PRO A CA 1
ATOM 1897 C C . PRO A 1 252 ? -14.133 -23.25 -7.559 1 62.41 252 PRO A C 1
ATOM 1899 O O . PRO A 1 252 ? -15.18 -23.438 -8.18 1 62.41 252 PRO A O 1
ATOM 1902 N N . ALA A 1 253 ? -13.359 -24.188 -7.129 1 55.91 253 ALA A N 1
ATOM 1903 C CA . ALA A 1 253 ? -13.883 -25.547 -7.055 1 55.91 253 ALA A CA 1
ATOM 1904 C C . ALA A 1 253 ? -15.203 -25.578 -6.281 1 55.91 253 ALA A C 1
ATOM 1906 O O . ALA A 1 253 ? -15.992 -26.516 -6.441 1 55.91 253 ALA A O 1
ATOM 1907 N N . THR A 1 254 ? -15.328 -24.422 -5.496 1 60.62 254 THR A N 1
ATOM 1908 C CA . THR A 1 254 ? -16.484 -24.469 -4.609 1 60.62 254 THR A CA 1
ATOM 1909 C C . THR A 1 254 ? -17.766 -24.109 -5.363 1 60.62 254 THR A C 1
ATOM 1911 O O . THR A 1 254 ? -18.859 -24.484 -4.941 1 60.62 254 THR A O 1
ATOM 1914 N N . GLY A 1 255 ? -17.625 -23.641 -6.578 1 59 255 GLY A N 1
ATOM 1915 C CA . GLY A 1 255 ? -18.812 -23.297 -7.348 1 59 255 GLY A CA 1
ATOM 1916 C C . GLY A 1 255 ? -19.875 -22.594 -6.523 1 59 255 GLY A C 1
ATOM 1917 O O . GLY A 1 255 ? -19.594 -21.594 -5.871 1 59 255 GLY A O 1
ATOM 1918 N N . GLU A 1 256 ? -21 -23.141 -6.457 1 66.5 256 GLU A N 1
ATOM 1919 C CA . GLU A 1 256 ? -22.156 -22.609 -5.734 1 66.5 256 GLU A CA 1
ATOM 1920 C C . GLU A 1 256 ? -22.141 -23.062 -4.277 1 66.5 256 GLU A C 1
ATOM 1922 O O . GLU A 1 256 ? -22.984 -22.625 -3.479 1 66.5 256 GLU A O 1
ATOM 1927 N N . ASN A 1 257 ? -21.156 -23.75 -3.977 1 79.38 257 ASN A N 1
ATOM 1928 C CA . ASN A 1 257 ? -21.156 -24.344 -2.645 1 79.38 257 ASN A CA 1
ATOM 1929 C C . ASN A 1 257 ? -20.375 -23.484 -1.646 1 79.38 257 ASN A C 1
ATOM 1931 O O . ASN A 1 257 ? -20.266 -23.844 -0.473 1 79.38 257 ASN A O 1
ATOM 1935 N N . GLY A 1 258 ? -20.016 -22.297 -1.975 1 91.75 258 GLY A N 1
ATOM 1936 C CA . GLY A 1 258 ? -19.344 -21.422 -1.022 1 91.75 258 GLY A CA 1
ATOM 1937 C C . GLY A 1 258 ? -20.281 -20.453 -0.327 1 91.75 258 GLY A C 1
ATOM 1938 O O . GLY A 1 258 ? -21.5 -20.562 -0.451 1 91.75 258 GLY A O 1
ATOM 1939 N N . GLU A 1 259 ? -19.797 -19.703 0.593 1 94.88 259 GLU A N 1
ATOM 1940 C CA . GLU A 1 259 ? -20.547 -18.672 1.304 1 94.88 259 GLU A CA 1
ATOM 1941 C C . GLU A 1 259 ? -19.781 -17.359 1.344 1 94.88 259 GLU A C 1
ATOM 1943 O O . GLU A 1 259 ? -18.656 -17.266 0.847 1 94.88 259 GLU A O 1
ATOM 1948 N N . ILE A 1 260 ? -20.453 -16.375 1.737 1 95.62 260 ILE A N 1
ATOM 1949 C CA . ILE A 1 260 ? -19.766 -15.141 2.115 1 95.62 260 ILE A CA 1
ATOM 1950 C C . ILE A 1 260 ? -19.469 -15.148 3.613 1 95.62 260 ILE A C 1
ATOM 1952 O O . ILE A 1 260 ? -20.375 -14.93 4.43 1 95.62 260 ILE A O 1
ATOM 1956 N N . ARG A 1 261 ? -18.25 -15.469 3.893 1 96.62 261 ARG A N 1
ATOM 1957 C CA . ARG A 1 261 ? -17.875 -15.609 5.297 1 96.62 261 ARG A CA 1
ATOM 1958 C C . ARG A 1 261 ? -17.859 -14.25 5.996 1 96.62 261 ARG A C 1
ATOM 1960 O O . ARG A 1 261 ? -17.391 -13.258 5.43 1 96.62 261 ARG A O 1
ATOM 1967 N N . ARG A 1 262 ? -18.297 -14.203 7.246 1 96.38 262 ARG A N 1
ATOM 1968 C CA . ARG A 1 262 ? -18.25 -12.992 8.07 1 96.38 262 ARG A CA 1
ATOM 1969 C C . ARG A 1 262 ? -16.875 -12.797 8.688 1 96.38 262 ARG A C 1
ATOM 1971 O O . ARG A 1 262 ? -16.484 -11.672 8.984 1 96.38 262 ARG A O 1
ATOM 1978 N N . ASN A 1 263 ? -16.25 -13.875 8.953 1 96.38 263 ASN A N 1
ATOM 1979 C CA . ASN A 1 263 ? -14.859 -13.992 9.406 1 96.38 263 ASN A CA 1
ATOM 1980 C C . ASN A 1 263 ? -14.016 -14.789 8.422 1 96.38 263 ASN A C 1
ATOM 1982 O O . ASN A 1 263 ? -14.328 -15.945 8.125 1 96.38 263 ASN A O 1
ATOM 1986 N N . CYS A 1 264 ? -12.945 -14.203 7.984 1 97.69 264 CYS A N 1
ATOM 1987 C CA . CYS A 1 264 ? -12.211 -14.836 6.898 1 97.69 264 CYS A CA 1
ATOM 1988 C C . CYS A 1 264 ? -11.43 -16.047 7.402 1 97.69 264 CYS A C 1
ATOM 1990 O O . CYS A 1 264 ? -10.945 -16.859 6.605 1 97.69 264 CYS A O 1
ATOM 1992 N N . ARG A 1 265 ? -11.367 -16.266 8.719 1 97.38 265 ARG A N 1
ATOM 1993 C CA . ARG A 1 265 ? -10.516 -17.297 9.297 1 97.38 265 ARG A CA 1
ATOM 1994 C C . ARG A 1 265 ? -11.32 -18.578 9.562 1 97.38 265 ARG A C 1
ATOM 1996 O O . ARG A 1 265 ? -10.742 -19.625 9.844 1 97.38 265 ARG A O 1
ATOM 2003 N N . LEU A 1 266 ? -12.633 -18.5 9.516 1 95.31 266 LEU A N 1
ATOM 2004 C CA . LEU A 1 266 ? -13.453 -19.672 9.812 1 95.31 266 LEU A CA 1
ATOM 2005 C C . LEU A 1 266 ? -14.781 -19.609 9.07 1 95.31 266 LEU A C 1
ATOM 2007 O O . LEU A 1 266 ? -15.281 -18.531 8.773 1 95.31 266 LEU A O 1
ATOM 2011 N N . PRO A 1 267 ? -15.391 -20.844 8.828 1 92.94 267 PRO A N 1
ATOM 2012 C CA . PRO A 1 267 ? -16.734 -20.875 8.25 1 92.94 267 PRO A CA 1
ATOM 2013 C C . PRO A 1 267 ? -17.797 -20.266 9.18 1 92.94 267 PRO A C 1
ATOM 2015 O O . PRO A 1 267 ? -17.609 -20.25 10.398 1 92.94 267 PRO A O 1
ATOM 2018 N N . ASN A 1 268 ? -18.828 -19.781 8.602 1 93.62 268 ASN A N 1
ATOM 2019 C CA . ASN A 1 268 ? -19.859 -19.062 9.344 1 93.62 268 ASN A CA 1
ATOM 2020 C C . ASN A 1 268 ? -20.469 -19.938 10.438 1 93.62 268 ASN A C 1
ATOM 2022 O O . ASN A 1 268 ? -20.875 -19.438 11.492 1 93.62 268 ASN A O 1
ATOM 2026 N N . ASN A 1 269 ? -20.641 -21.234 10.18 1 90.19 269 ASN A N 1
ATOM 2027 C CA . ASN A 1 269 ? -21.25 -22.125 11.156 1 90.19 269 ASN A CA 1
ATOM 2028 C C . ASN A 1 269 ? -20.422 -22.203 12.438 1 90.19 269 ASN A C 1
ATOM 2030 O O . ASN A 1 269 ? -20.906 -22.688 13.461 1 90.19 269 ASN A O 1
ATOM 2034 N N . PHE A 1 270 ? -19.203 -21.766 12.453 1 85.12 270 PHE A N 1
ATOM 2035 C CA . PHE A 1 270 ? -18.344 -21.781 13.633 1 85.12 270 PHE A CA 1
ATOM 2036 C C . PHE A 1 270 ? -18.297 -20.406 14.289 1 85.12 270 PHE A C 1
ATOM 2038 O O . PHE A 1 270 ? -17.609 -20.219 15.297 1 85.12 270 PHE A O 1
ATOM 2045 N N . ASN A 1 271 ? -18.812 -19.297 13.609 1 74.69 271 ASN A N 1
ATOM 2046 C CA . ASN A 1 271 ? -18.828 -17.922 14.109 1 74.69 271 ASN A CA 1
ATOM 2047 C C . ASN A 1 271 ? -19.906 -17.734 15.164 1 74.69 271 ASN A C 1
ATOM 2049 O O . ASN A 1 271 ? -20.328 -16.594 15.43 1 74.69 271 ASN A O 1
ATOM 2053 N N . GLN A 1 272 ? -20.531 -18.766 15.891 1 56.62 272 GLN A N 1
ATOM 2054 C CA . GLN A 1 272 ? -21.609 -18.641 16.859 1 56.62 272 GLN A CA 1
ATOM 2055 C C . GLN A 1 272 ? -21.109 -18.047 18.172 1 56.62 272 GLN A C 1
ATOM 2057 O O . GLN A 1 272 ? -19.953 -18.25 18.547 1 56.62 272 GLN A O 1
ATOM 2062 N N . MET B 1 1 ? 2.908 5.652 -3.461 1 85.94 1 MET B N 1
ATOM 2063 C CA . MET B 1 1 ? 1.46 5.828 -3.41 1 85.94 1 MET B CA 1
ATOM 2064 C C . MET B 1 1 ? 0.964 5.852 -1.968 1 85.94 1 MET B C 1
ATOM 2066 O O . MET B 1 1 ? 0.138 6.691 -1.604 1 85.94 1 MET B O 1
ATOM 2070 N N . ALA B 1 2 ? 1.516 5 -1.096 1 88.12 2 ALA B N 1
ATOM 2071 C CA . ALA B 1 2 ? 1.11 4.996 0.307 1 88.12 2 ALA B CA 1
ATOM 2072 C C . ALA B 1 2 ? 1.253 6.387 0.921 1 88.12 2 ALA B C 1
ATOM 2074 O O . ALA B 1 2 ? 0.332 6.879 1.577 1 88.12 2 ALA B O 1
ATOM 2075 N N . ALA B 1 3 ? 2.35 7.031 0.625 1 94.12 3 ALA B N 1
ATOM 2076 C CA . ALA B 1 3 ? 2.584 8.383 1.128 1 94.12 3 ALA B CA 1
ATOM 2077 C C . ALA B 1 3 ? 1.532 9.352 0.6 1 94.12 3 ALA B C 1
ATOM 2079 O O . ALA B 1 3 ? 1.038 10.211 1.342 1 94.12 3 ALA B O 1
ATOM 2080 N N . SER B 1 4 ? 1.197 9.203 -0.615 1 95.25 4 SER B N 1
ATOM 2081 C CA . SER B 1 4 ? 0.239 10.102 -1.255 1 95.25 4 SER B CA 1
ATOM 2082 C C . SER B 1 4 ? -1.142 9.977 -0.617 1 95.25 4 SER B C 1
ATOM 2084 O O . SER B 1 4 ? -1.815 10.984 -0.385 1 95.25 4 SER B O 1
ATOM 2086 N N . LEU B 1 5 ? -1.541 8.758 -0.334 1 96.06 5 LEU B N 1
ATOM 2087 C CA . LEU B 1 5 ? -2.859 8.539 0.254 1 96.06 5 LEU B CA 1
ATOM 2088 C C . LEU B 1 5 ? -2.902 9.039 1.692 1 96.06 5 LEU B C 1
ATOM 2090 O O . LEU B 1 5 ? -3.918 9.578 2.137 1 96.06 5 LEU B O 1
ATOM 2094 N N . LEU B 1 6 ? -1.819 8.828 2.373 1 96.94 6 LEU B N 1
ATOM 2095 C CA . LEU B 1 6 ? -1.72 9.352 3.732 1 96.94 6 LEU B CA 1
ATOM 2096 C C . LEU B 1 6 ? -1.779 10.875 3.738 1 96.94 6 LEU B C 1
ATOM 2098 O O . LEU B 1 6 ? -2.508 11.469 4.535 1 96.94 6 LEU B O 1
ATOM 2102 N N . ARG B 1 7 ? -1.102 11.5 2.818 1 97.25 7 ARG B N 1
ATOM 2103 C CA . ARG B 1 7 ? -1.105 12.953 2.686 1 97.25 7 ARG B CA 1
ATOM 2104 C C . ARG B 1 7 ? -2.48 13.461 2.266 1 97.25 7 ARG B C 1
ATOM 2106 O O . ARG B 1 7 ? -2.934 14.508 2.74 1 97.25 7 ARG B O 1
ATOM 2113 N N . LEU B 1 8 ? -3.062 12.734 1.398 1 97.69 8 LEU B N 1
ATOM 2114 C CA . LEU B 1 8 ? -4.395 13.109 0.935 1 97.69 8 LEU B CA 1
ATOM 2115 C C . LEU B 1 8 ? -5.375 13.18 2.1 1 97.69 8 LEU B C 1
ATOM 2117 O O . LEU B 1 8 ? -6.152 14.133 2.203 1 97.69 8 LEU B O 1
ATOM 2121 N N . HIS B 1 9 ? -5.332 12.219 2.955 1 97.38 9 HIS B N 1
ATOM 2122 C CA . HIS B 1 9 ? -6.195 12.227 4.133 1 97.38 9 HIS B CA 1
ATOM 2123 C C . HIS B 1 9 ? -5.852 13.391 5.059 1 97.38 9 HIS B C 1
ATOM 2125 O O . HIS B 1 9 ? -6.746 14.047 5.594 1 97.38 9 HIS B O 1
ATOM 2131 N N . PHE B 1 10 ? -4.57 13.633 5.25 1 97.06 10 PHE B N 1
ATOM 2132 C CA . PHE B 1 10 ? -4.148 14.742 6.09 1 97.06 10 PHE B CA 1
ATOM 2133 C C . PHE B 1 10 ? -4.703 16.062 5.562 1 97.06 10 PHE B C 1
ATOM 2135 O O . PHE B 1 10 ? -5.285 16.844 6.32 1 97.06 10 PHE B O 1
ATOM 2142 N N . HIS B 1 11 ? -4.551 16.297 4.32 1 96.75 11 HIS B N 1
ATOM 2143 C CA . HIS B 1 11 ? -5.02 17.547 3.719 1 96.75 11 HIS B CA 1
ATOM 2144 C C . HIS B 1 11 ? -6.543 17.641 3.762 1 96.75 11 HIS B C 1
ATOM 2146 O O . HIS B 1 11 ? -7.098 18.734 3.898 1 96.75 11 HIS B O 1
ATOM 2152 N N . ASP B 1 12 ? -7.176 16.5 3.68 1 95.75 12 ASP B N 1
ATOM 2153 C CA . ASP B 1 12 ? -8.633 16.5 3.789 1 95.75 12 ASP B CA 1
ATOM 2154 C C . ASP B 1 12 ? -9.078 16.891 5.195 1 95.75 12 ASP B C 1
ATOM 2156 O O . ASP B 1 12 ? -10.148 17.484 5.367 1 95.75 12 ASP B O 1
ATOM 2160 N N . CYS B 1 13 ? -8.367 16.547 6.191 1 92.31 13 CYS B N 1
ATOM 2161 C CA . CYS B 1 13 ? -8.805 16.672 7.578 1 92.31 13 CYS B CA 1
ATOM 2162 C C . CYS B 1 13 ? -8.656 18.094 8.078 1 92.31 13 CYS B C 1
ATOM 2164 O O . CYS B 1 13 ? -8.914 18.391 9.242 1 92.31 13 CYS B O 1
ATOM 2166 N N . PHE B 1 14 ? -8.258 18.984 7.348 1 80.06 14 PHE B N 1
ATOM 2167 C CA . PHE B 1 14 ? -8.539 20.375 7.656 1 80.06 14 PHE B CA 1
ATOM 2168 C C . PHE B 1 14 ? -9.969 20.75 7.262 1 80.06 14 PHE B C 1
ATOM 2170 O O . PHE B 1 14 ? -10.242 21.891 6.887 1 80.06 14 PHE B O 1
ATOM 2177 N N . GLY B 1 15 ? -11.008 19.594 7.449 1 78.12 15 GLY B N 1
ATOM 2178 C CA . GLY B 1 15 ? -12.453 19.438 7.359 1 78.12 15 GLY B CA 1
ATOM 2179 C C . GLY B 1 15 ? -12.906 18 7.488 1 78.12 15 GLY B C 1
ATOM 2180 O O . GLY B 1 15 ? -14.016 17.734 7.969 1 78.12 15 GLY B O 1
ATOM 2181 N N . CYS B 1 16 ? -12.148 17.047 7.023 1 91.25 16 CYS B N 1
ATOM 2182 C CA . CYS B 1 16 ? -12.344 15.594 7.043 1 91.25 16 CYS B CA 1
ATOM 2183 C C . CYS B 1 16 ? -13.695 15.219 6.441 1 91.25 16 CYS B C 1
ATOM 2185 O O . CYS B 1 16 ? -14.445 14.445 7.035 1 91.25 16 CYS B O 1
ATOM 2187 N N . ASP B 1 17 ? -13.984 15.836 5.367 1 94.25 17 ASP B N 1
ATOM 2188 C CA . ASP B 1 17 ? -15.305 15.664 4.762 1 94.25 17 ASP B CA 1
ATOM 2189 C C . ASP B 1 17 ? -15.188 15.406 3.262 1 94.25 17 ASP B C 1
ATOM 2191 O O . ASP B 1 17 ? -16.141 15.641 2.514 1 94.25 17 ASP B O 1
ATOM 2195 N N . ALA B 1 18 ? -14.055 15.094 2.811 1 96.31 18 ALA B N 1
ATOM 2196 C CA . ALA B 1 18 ? -13.742 14.688 1.441 1 96.31 18 ALA B CA 1
ATOM 2197 C C . ALA B 1 18 ? -13.93 15.852 0.471 1 96.31 18 ALA B C 1
ATOM 2199 O O . ALA B 1 18 ? -14.039 15.648 -0.74 1 96.31 18 ALA B O 1
ATOM 2200 N N . SER B 1 19 ? -14 17.094 0.958 1 95.75 19 SER B N 1
ATOM 2201 C CA . SER B 1 19 ? -14.117 18.25 0.068 1 95.75 19 SER B CA 1
ATOM 2202 C C . SER B 1 19 ? -12.922 18.344 -0.872 1 95.75 19 SER B C 1
ATOM 2204 O O . SER B 1 19 ? -13.055 18.812 -2.006 1 95.75 19 SER B O 1
ATOM 2206 N N . VAL B 1 20 ? -11.828 17.812 -0.406 1 97 20 VAL B N 1
ATOM 2207 C CA . VAL B 1 20 ? -10.57 17.891 -1.152 1 97 20 VAL B CA 1
ATOM 2208 C C . VAL B 1 20 ? -10.695 17.109 -2.451 1 97 20 VAL B C 1
ATOM 2210 O O . VAL B 1 20 ? -9.938 17.328 -3.396 1 97 20 VAL B O 1
ATOM 2213 N N . LEU B 1 21 ? -11.656 16.219 -2.576 1 97.88 21 LEU B N 1
ATOM 2214 C CA . LEU B 1 21 ? -11.789 15.32 -3.717 1 97.88 21 LEU B CA 1
ATOM 2215 C C . LEU B 1 21 ? -12.633 15.953 -4.812 1 97.88 21 LEU B C 1
ATOM 2217 O O . LEU B 1 21 ? -12.656 15.469 -5.945 1 97.88 21 LEU B O 1
ATOM 2221 N N . LEU B 1 22 ? -13.312 17.016 -4.535 1 96.94 22 LEU B N 1
ATOM 2222 C CA . LEU B 1 22 ? -14.219 17.625 -5.5 1 96.94 22 LEU B CA 1
ATOM 2223 C C . LEU B 1 22 ? -13.445 18.281 -6.637 1 96.94 22 LEU B C 1
ATOM 2225 O O . LEU B 1 22 ? -12.422 18.938 -6.406 1 96.94 22 LEU B O 1
ATOM 2229 N N . ASP B 1 23 ? -13.93 18.141 -7.828 1 97.12 23 ASP B N 1
ATOM 2230 C CA . ASP B 1 23 ? -13.312 18.719 -9.016 1 97.12 23 ASP B CA 1
ATOM 2231 C C . ASP B 1 23 ? -13.82 20.125 -9.266 1 97.12 23 ASP B C 1
ATOM 2233 O O . ASP B 1 23 ? -14.961 20.453 -8.922 1 97.12 23 ASP B O 1
ATOM 2237 N N . ASP B 1 24 ? -12.945 20.906 -9.852 1 95.75 24 ASP B N 1
ATOM 2238 C CA . ASP B 1 24 ? -13.367 22.203 -10.352 1 95.75 24 ASP B CA 1
ATOM 2239 C C . ASP B 1 24 ? -14.336 22.062 -11.523 1 95.75 24 ASP B C 1
ATOM 2241 O O . ASP B 1 24 ? -14.188 21.141 -12.344 1 95.75 24 ASP B O 1
ATOM 2245 N N . THR B 1 25 ? -15.336 22.891 -11.539 1 93.25 25 THR B N 1
ATOM 2246 C CA . THR B 1 25 ? -16.219 23.109 -12.68 1 93.25 25 THR B CA 1
ATOM 2247 C C . THR B 1 25 ? -16.312 24.594 -13.008 1 93.25 25 THR B C 1
ATOM 2249 O O . THR B 1 25 ? -15.797 25.438 -12.273 1 93.25 25 THR B O 1
ATOM 2252 N N . PRO B 1 26 ? -16.891 24.891 -14.164 1 92.81 26 PRO B N 1
ATOM 2253 C CA . PRO B 1 26 ? -17.016 26.328 -14.477 1 92.81 26 PRO B CA 1
ATOM 2254 C C . PRO B 1 26 ? -17.688 27.109 -13.359 1 92.81 26 PRO B C 1
ATOM 2256 O O . PRO B 1 26 ? -17.406 28.297 -13.18 1 92.81 26 PRO B O 1
ATOM 2259 N N . ASN B 1 27 ? -18.594 26.469 -12.516 1 91.81 27 ASN B N 1
ATOM 2260 C CA . ASN B 1 27 ? -19.328 27.172 -11.484 1 91.81 27 ASN B CA 1
ATOM 2261 C C . ASN B 1 27 ? -18.922 26.719 -10.086 1 91.81 27 ASN B C 1
ATOM 2263 O O . ASN B 1 27 ? -19.625 26.984 -9.109 1 91.81 27 ASN B O 1
ATOM 2267 N N . PHE B 1 28 ? -17.875 26.016 -9.977 1 94.25 28 PHE B N 1
ATOM 2268 C CA . PHE B 1 28 ? -17.422 25.484 -8.695 1 94.25 28 PHE B CA 1
ATOM 2269 C C . PHE B 1 28 ? -15.906 25.375 -8.641 1 94.25 28 PHE B C 1
ATOM 2271 O O . PHE B 1 28 ? -15.289 24.781 -9.523 1 94.25 28 PHE B O 1
ATOM 2278 N N . VAL B 1 29 ? -15.352 26.016 -7.582 1 96 29 VAL B N 1
ATOM 2279 C CA . VAL B 1 29 ? -13.914 25.922 -7.371 1 96 29 VAL B CA 1
ATOM 2280 C C . VAL B 1 29 ? -13.625 25.031 -6.16 1 96 29 VAL B C 1
ATOM 2282 O O . VAL B 1 29 ? -14.023 25.344 -5.039 1 96 29 VAL B O 1
ATOM 2285 N N . GLY B 1 30 ? -13.008 23.938 -6.43 1 95.44 30 GLY B N 1
ATOM 2286 C CA . GLY B 1 30 ? -12.633 23.016 -5.367 1 95.44 30 GLY B CA 1
ATOM 2287 C C . GLY B 1 30 ? -11.305 23.359 -4.711 1 95.44 30 GLY B C 1
ATOM 2288 O O . GLY B 1 30 ? -10.852 24.5 -4.793 1 95.44 30 GLY B O 1
ATOM 2289 N N . GLU B 1 31 ? -10.719 22.406 -4.035 1 97.06 31 GLU B N 1
ATOM 2290 C CA . GLU B 1 31 ? -9.492 22.625 -3.273 1 97.06 31 GLU B CA 1
ATOM 2291 C C . GLU B 1 31 ? -8.273 22.125 -4.039 1 97.06 31 GLU B C 1
ATOM 2293 O O . GLU B 1 31 ? -7.137 22.422 -3.664 1 97.06 31 GLU B O 1
ATOM 2298 N N . LYS B 1 32 ? -8.414 21.406 -5.117 1 97.06 32 LYS B N 1
ATOM 2299 C CA . LYS B 1 32 ? -7.332 20.734 -5.82 1 97.06 32 LYS B CA 1
ATOM 2300 C C . LYS B 1 32 ? -6.324 21.734 -6.375 1 97.06 32 LYS B C 1
ATOM 2302 O O . LYS B 1 32 ? -5.141 21.406 -6.527 1 97.06 32 LYS B O 1
ATOM 2307 N N . THR B 1 33 ? -6.758 22.953 -6.633 1 96.62 33 THR B N 1
ATOM 2308 C CA . THR B 1 33 ? -5.871 23.938 -7.23 1 96.62 33 THR B CA 1
ATOM 2309 C C . THR B 1 33 ? -5.34 24.891 -6.168 1 96.62 33 THR B C 1
ATOM 2311 O O . THR B 1 33 ? -4.684 25.891 -6.496 1 96.62 33 THR B O 1
ATOM 2314 N N . ALA B 1 34 ? -5.703 24.672 -4.891 1 96.81 34 ALA B N 1
ATOM 2315 C CA . ALA B 1 34 ? -5.055 25.422 -3.816 1 96.81 34 ALA B CA 1
ATOM 2316 C C . ALA B 1 34 ? -3.545 25.188 -3.816 1 96.81 34 ALA B C 1
ATOM 2318 O O . ALA B 1 34 ? -3.078 24.109 -4.215 1 96.81 34 ALA B O 1
ATOM 2319 N N . ALA B 1 35 ? -2.783 26.094 -3.328 1 94.94 35 ALA B N 1
ATOM 2320 C CA . ALA B 1 35 ? -1.324 26.094 -3.406 1 94.94 35 ALA B CA 1
ATOM 2321 C C . ALA B 1 35 ? -0.749 24.812 -2.779 1 94.94 35 ALA B C 1
ATOM 2323 O O . ALA B 1 35 ? 0.084 24.141 -3.387 1 94.94 35 ALA B O 1
ATOM 2324 N N . PRO B 1 36 ? -1.145 24.391 -1.579 1 94.69 36 PRO B N 1
ATOM 2325 C CA . PRO B 1 36 ? -0.564 23.188 -0.971 1 94.69 36 PRO B CA 1
ATOM 2326 C C . PRO B 1 36 ? -0.948 21.906 -1.709 1 94.69 36 PRO B C 1
ATOM 2328 O O . PRO B 1 36 ? -0.32 20.875 -1.513 1 94.69 36 PRO B O 1
ATOM 2331 N N . ASN B 1 37 ? -2.02 21.984 -2.574 1 96.44 37 ASN B N 1
ATOM 2332 C CA . ASN B 1 37 ? -2.57 20.781 -3.193 1 96.44 37 ASN B CA 1
ATOM 2333 C C . ASN B 1 37 ? -2.152 20.672 -4.656 1 96.44 37 ASN B C 1
ATOM 2335 O O . ASN B 1 37 ? -2.07 19.562 -5.195 1 96.44 37 ASN B O 1
ATOM 2339 N N . LEU B 1 38 ? -1.882 21.797 -5.246 1 94.5 38 LEU B N 1
ATOM 2340 C CA . LEU B 1 38 ? -1.682 21.875 -6.691 1 94.5 38 LEU B CA 1
ATOM 2341 C C . LEU B 1 38 ? -0.435 21.094 -7.102 1 94.5 38 LEU B C 1
ATOM 2343 O O . LEU B 1 38 ? 0.659 21.359 -6.594 1 94.5 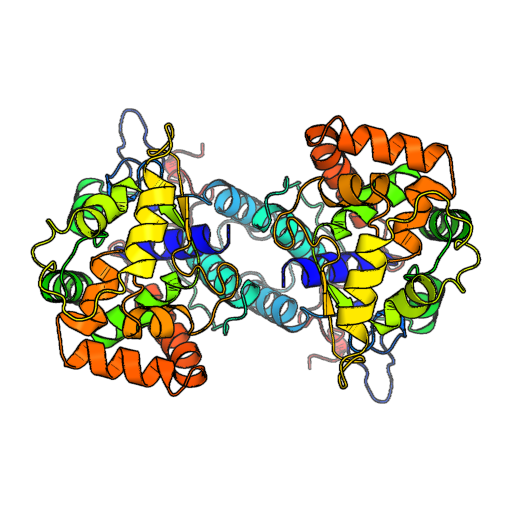38 LEU B O 1
ATOM 2347 N N . ASN B 1 39 ? -0.661 20.156 -8.047 1 89 39 ASN B N 1
ATOM 2348 C CA . ASN B 1 39 ? 0.405 19.312 -8.578 1 89 39 ASN B CA 1
ATOM 2349 C C . ASN B 1 39 ? 1.144 18.578 -7.469 1 89 39 ASN B C 1
ATOM 2351 O O . ASN B 1 39 ? 2.35 18.344 -7.566 1 89 39 ASN B O 1
ATOM 2355 N N . SER B 1 40 ? 0.533 18.328 -6.383 1 91.5 40 SER B N 1
ATOM 2356 C CA . SER B 1 40 ? 1.158 17.703 -5.223 1 91.5 40 SER B CA 1
ATOM 2357 C C . SER B 1 40 ? 0.296 16.578 -4.668 1 91.5 40 SER B C 1
ATOM 2359 O O . SER B 1 40 ? 0.797 15.484 -4.391 1 91.5 40 SER B O 1
ATOM 2361 N N . LEU B 1 41 ? -0.969 16.844 -4.531 1 95.12 41 LEU B N 1
ATOM 2362 C CA . LEU B 1 41 ? -1.859 15.781 -4.07 1 95.12 41 LEU B CA 1
ATOM 2363 C C . LEU B 1 41 ? -2.037 14.719 -5.145 1 95.12 41 LEU B C 1
ATOM 2365 O O . LEU B 1 41 ? -2.148 15.039 -6.332 1 95.12 41 LEU B O 1
ATOM 2369 N N . ARG B 1 42 ? -2.004 13.57 -4.742 1 92.94 42 ARG B N 1
ATOM 2370 C CA . ARG B 1 42 ? -2.199 12.406 -5.594 1 92.94 42 ARG B CA 1
ATOM 2371 C C . ARG B 1 42 ? -3.104 11.383 -4.922 1 92.94 42 ARG B C 1
ATOM 2373 O O . ARG B 1 42 ? -3.482 11.547 -3.76 1 92.94 42 ARG B O 1
ATOM 2380 N N . GLY B 1 43 ? -3.461 10.344 -5.723 1 94.44 43 GLY B N 1
ATOM 2381 C CA . GLY B 1 43 ? -4.234 9.242 -5.172 1 94.44 43 GLY B CA 1
ATOM 2382 C C . GLY B 1 43 ? -5.719 9.352 -5.453 1 94.44 43 GLY B C 1
ATOM 2383 O O . GLY B 1 43 ? -6.504 8.508 -5.023 1 94.44 43 GLY B O 1
ATOM 2384 N N . PHE B 1 44 ? -6.137 10.367 -6.199 1 96.38 44 PHE B N 1
ATOM 2385 C CA . PHE B 1 44 ? -7.547 10.578 -6.492 1 96.38 44 PHE B CA 1
ATOM 2386 C C . PHE B 1 44 ? -8.141 9.367 -7.207 1 96.38 44 PHE B C 1
ATOM 2388 O O . PHE B 1 44 ? -9.234 8.914 -6.867 1 96.38 44 PHE B O 1
ATOM 2395 N N . GLU B 1 45 ? -7.398 8.82 -8.117 1 92.69 45 GLU B N 1
ATOM 2396 C CA . GLU B 1 45 ? -7.898 7.707 -8.922 1 92.69 45 GLU B CA 1
ATOM 2397 C C . GLU B 1 45 ? -8.047 6.441 -8.086 1 92.69 45 GLU B C 1
ATOM 2399 O O . GLU B 1 45 ? -8.93 5.621 -8.344 1 92.69 45 GLU B O 1
ATOM 2404 N N . VAL B 1 46 ? -7.16 6.316 -7.121 1 91.81 46 VAL B N 1
ATOM 2405 C CA . VAL B 1 46 ? -7.277 5.172 -6.219 1 91.81 46 VAL B CA 1
ATOM 2406 C C . VAL B 1 46 ? -8.57 5.281 -5.414 1 91.81 46 VAL B C 1
ATOM 2408 O O . VAL B 1 46 ? -9.312 4.305 -5.285 1 91.81 46 VAL B O 1
ATOM 2411 N N . ILE B 1 47 ? -8.844 6.457 -4.922 1 96.25 47 ILE B N 1
ATOM 2412 C CA . ILE B 1 47 ? -10.07 6.691 -4.16 1 96.25 47 ILE B CA 1
ATOM 2413 C C . ILE B 1 47 ? -11.289 6.453 -5.051 1 96.25 47 ILE B C 1
ATOM 2415 O O . ILE B 1 47 ? -12.258 5.828 -4.629 1 96.25 47 ILE B O 1
ATOM 2419 N N . ASP B 1 48 ? -11.195 6.922 -6.262 1 94.94 48 ASP B N 1
ATOM 2420 C CA . ASP B 1 48 ? -12.273 6.699 -7.223 1 94.94 48 ASP B CA 1
ATOM 2421 C C . ASP B 1 48 ? -12.547 5.207 -7.406 1 94.94 48 ASP B C 1
ATOM 2423 O O . ASP B 1 48 ? -13.703 4.781 -7.43 1 94.94 48 ASP B O 1
ATOM 2427 N N . SER B 1 49 ? -11.531 4.469 -7.582 1 90.31 49 SER B N 1
ATOM 2428 C CA . SER B 1 49 ? -11.656 3.035 -7.82 1 90.31 49 SER B CA 1
ATOM 2429 C C . SER B 1 49 ? -12.281 2.33 -6.621 1 90.31 49 SER B C 1
ATOM 2431 O O . SER B 1 49 ? -13.172 1.488 -6.785 1 90.31 49 SER B O 1
ATOM 2433 N N . ILE B 1 50 ? -11.797 2.672 -5.465 1 92.31 50 ILE B N 1
ATOM 2434 C CA . ILE B 1 50 ? -12.359 2.084 -4.254 1 92.31 50 ILE B CA 1
ATOM 2435 C C . ILE B 1 50 ? -13.844 2.418 -4.16 1 92.31 50 ILE B C 1
ATOM 2437 O O . ILE B 1 50 ? -14.664 1.546 -3.867 1 92.31 50 ILE B O 1
ATOM 2441 N N . LYS B 1 51 ? -14.148 3.693 -4.391 1 94.62 51 LYS B N 1
ATOM 2442 C CA . LYS B 1 51 ? -15.547 4.109 -4.336 1 94.62 51 LYS B CA 1
ATOM 2443 C C . LYS B 1 51 ? -16.391 3.334 -5.34 1 94.62 51 LYS B C 1
ATOM 2445 O O . LYS B 1 51 ? -17.484 2.873 -5.008 1 94.62 51 LYS B O 1
ATOM 2450 N N . THR B 1 52 ? -15.891 3.176 -6.504 1 92.94 52 THR B N 1
ATOM 2451 C CA . THR B 1 52 ? -16.609 2.439 -7.539 1 92.94 52 THR B CA 1
ATOM 2452 C C . THR B 1 52 ? -16.891 1.009 -7.086 1 92.94 52 THR B C 1
ATOM 2454 O O . THR B 1 52 ? -18.016 0.519 -7.227 1 92.94 52 THR B O 1
ATOM 2457 N N . ASP B 1 53 ? -15.922 0.38 -6.543 1 89.12 53 ASP B N 1
ATOM 2458 C CA . ASP B 1 53 ? -16.078 -0.989 -6.062 1 89.12 53 ASP B CA 1
ATOM 2459 C C . ASP B 1 53 ? -17.125 -1.062 -4.957 1 89.12 53 ASP B C 1
ATOM 2461 O O . ASP B 1 53 ? -17.984 -1.948 -4.961 1 89.12 53 ASP B O 1
ATOM 2465 N N . LEU B 1 54 ? -17.047 -0.125 -4.074 1 92.25 54 LEU B N 1
ATOM 2466 C CA . LEU B 1 54 ? -17.953 -0.117 -2.936 1 92.25 54 LEU B CA 1
ATOM 2467 C C . LEU B 1 54 ? -19.391 0.173 -3.387 1 92.25 54 LEU B C 1
ATOM 2469 O O . LEU B 1 54 ? -20.328 -0.427 -2.879 1 92.25 54 LEU B O 1
ATOM 2473 N N . GLU B 1 55 ? -19.516 1.076 -4.305 1 93.38 55 GLU B N 1
ATOM 2474 C CA . GLU B 1 55 ? -20.844 1.393 -4.805 1 93.38 55 GLU B CA 1
ATOM 2475 C C . GLU B 1 55 ? -21.453 0.201 -5.535 1 93.38 55 GLU B C 1
ATOM 2477 O O . GLU B 1 55 ? -22.672 0.018 -5.52 1 93.38 55 GLU B O 1
ATOM 2482 N N . PHE B 1 56 ? -20.625 -0.578 -6.121 1 89.88 56 PHE B N 1
ATOM 2483 C CA . PHE B 1 56 ? -21.094 -1.761 -6.828 1 89.88 56 PHE B CA 1
ATOM 2484 C C . PHE B 1 56 ? -21.656 -2.785 -5.852 1 89.88 56 PHE B C 1
ATOM 2486 O O . PHE B 1 56 ? -22.703 -3.383 -6.113 1 89.88 56 PHE B O 1
ATOM 2493 N N . VAL B 1 57 ? -21.078 -2.891 -4.719 1 88.44 57 VAL B N 1
ATOM 2494 C CA . VAL B 1 57 ? -21.453 -3.986 -3.83 1 88.44 57 VAL B CA 1
ATOM 2495 C C . VAL B 1 57 ? -22.328 -3.453 -2.689 1 88.44 57 VAL B C 1
ATOM 2497 O O . VAL B 1 57 ? -23.094 -4.203 -2.082 1 88.44 57 VAL B O 1
ATOM 2500 N N . CYS B 1 58 ? -22.188 -2.246 -2.32 1 92.31 58 CYS B N 1
ATOM 2501 C CA . CYS B 1 58 ? -22.859 -1.615 -1.192 1 92.31 58 CYS B CA 1
ATOM 2502 C C . CYS B 1 58 ? -23.156 -0.146 -1.477 1 92.31 58 CYS B C 1
ATOM 2504 O O . CYS B 1 58 ? -22.547 0.737 -0.866 1 92.31 58 CYS B O 1
ATOM 2506 N N . PRO B 1 59 ? -24.094 0.124 -2.285 1 93.81 59 PRO B N 1
ATOM 2507 C CA . PRO B 1 59 ? -24.328 1.491 -2.762 1 93.81 59 PRO B CA 1
ATOM 2508 C C . PRO B 1 59 ? -24.703 2.451 -1.638 1 93.81 59 PRO B C 1
ATOM 2510 O O . PRO B 1 59 ? -25.438 2.072 -0.722 1 93.81 59 PRO B O 1
ATOM 2513 N N . GLU B 1 60 ? -24.156 3.615 -1.687 1 94.19 60 GLU B N 1
ATOM 2514 C CA . GLU B 1 60 ? -24.516 4.762 -0.857 1 94.19 60 GLU B CA 1
ATOM 2515 C C . GLU B 1 60 ? -24.391 4.43 0.627 1 94.19 60 GLU B C 1
ATOM 2517 O O . GLU B 1 60 ? -25.266 4.773 1.42 1 94.19 60 GLU B O 1
ATOM 2522 N N . THR B 1 61 ? -23.359 3.713 0.946 1 94.81 61 THR B N 1
ATOM 2523 C CA . THR B 1 61 ? -23.188 3.289 2.33 1 94.81 61 THR B CA 1
ATOM 2524 C C . THR B 1 61 ? -21.891 3.861 2.906 1 94.81 61 THR B C 1
ATOM 2526 O O . THR B 1 61 ? -21.859 4.336 4.043 1 94.81 61 THR B O 1
ATOM 2529 N N . VAL B 1 62 ? -20.844 3.785 2.152 1 94.12 62 VAL B N 1
ATOM 2530 C CA . VAL B 1 62 ? -19.531 4.25 2.609 1 94.12 62 VAL B CA 1
ATOM 2531 C C . VAL B 1 62 ? -19.203 5.59 1.954 1 94.12 62 VAL B C 1
ATOM 2533 O O . VAL B 1 62 ? -19.188 5.699 0.726 1 94.12 62 VAL B O 1
ATOM 2536 N N . SER B 1 63 ? -18.984 6.598 2.77 1 95.19 63 SER B N 1
ATOM 2537 C CA . SER B 1 63 ? -18.688 7.926 2.232 1 95.19 63 SER B CA 1
ATOM 2538 C C . SER B 1 63 ? -17.266 8.008 1.7 1 95.19 63 SER B C 1
ATOM 2540 O O . SER B 1 63 ? -16.422 7.176 2.043 1 95.19 63 SER B O 1
ATOM 2542 N N . CYS B 1 64 ? -17.016 8.992 0.842 1 97.25 64 CYS B N 1
ATOM 2543 C CA . CYS B 1 64 ? -15.664 9.266 0.347 1 97.25 64 CYS B CA 1
ATOM 2544 C C . CYS B 1 64 ? -14.734 9.664 1.486 1 97.25 64 CYS B C 1
ATOM 2546 O O . CYS B 1 64 ? -13.555 9.297 1.486 1 97.25 64 CYS B O 1
ATOM 2548 N N . ALA B 1 65 ? -15.273 10.383 2.439 1 95.94 65 ALA B N 1
ATOM 2549 C CA . ALA B 1 65 ? -14.492 10.781 3.605 1 95.94 65 ALA B CA 1
ATOM 2550 C C . ALA B 1 65 ? -14.031 9.57 4.406 1 95.94 65 ALA B C 1
ATOM 2552 O O . ALA B 1 65 ? -12.883 9.508 4.855 1 95.94 65 ALA B O 1
ATOM 2553 N N . ASP B 1 66 ? -14.945 8.617 4.559 1 94.5 66 ASP B N 1
ATOM 2554 C CA . ASP B 1 66 ? -14.578 7.383 5.242 1 94.5 66 ASP B CA 1
ATOM 2555 C C . ASP B 1 66 ? -13.523 6.605 4.449 1 94.5 66 ASP B C 1
ATOM 2557 O O . ASP B 1 66 ? -12.609 6.023 5.031 1 94.5 66 ASP B O 1
ATOM 2561 N N . ILE B 1 67 ? -13.664 6.582 3.139 1 95.69 67 ILE B N 1
ATOM 2562 C CA . ILE B 1 67 ? -12.711 5.887 2.285 1 95.69 67 ILE B CA 1
ATOM 2563 C C . ILE B 1 67 ? -11.32 6.508 2.451 1 95.69 67 ILE B C 1
ATOM 2565 O O . ILE B 1 67 ? -10.32 5.793 2.547 1 95.69 67 ILE B O 1
ATOM 2569 N N . LEU B 1 68 ? -11.258 7.832 2.541 1 97 68 LEU B N 1
ATOM 2570 C CA . LEU B 1 68 ? -9.984 8.516 2.742 1 97 68 LEU B CA 1
ATOM 2571 C C . LEU B 1 68 ? -9.344 8.078 4.055 1 97 68 LEU B C 1
ATOM 2573 O O . LEU B 1 68 ? -8.141 7.809 4.098 1 97 68 LEU B O 1
ATOM 2577 N N . ALA B 1 69 ? -10.125 8.008 5.082 1 95.44 69 ALA B N 1
ATOM 2578 C CA . ALA B 1 69 ? -9.609 7.637 6.395 1 95.44 69 ALA B CA 1
ATOM 2579 C C . ALA B 1 69 ? -9.102 6.195 6.398 1 95.44 69 ALA B C 1
ATOM 2581 O O . ALA B 1 69 ? -8.016 5.914 6.918 1 95.44 69 ALA B O 1
ATOM 2582 N N . ILE B 1 70 ? -9.836 5.293 5.805 1 93.69 70 ILE B N 1
ATOM 2583 C CA . ILE B 1 70 ? -9.461 3.885 5.75 1 93.69 70 ILE B CA 1
ATOM 2584 C C . ILE B 1 70 ? -8.203 3.715 4.902 1 93.69 70 ILE B C 1
ATOM 2586 O O . ILE B 1 70 ? -7.285 2.986 5.281 1 93.69 70 ILE B O 1
ATOM 2590 N N . ALA B 1 71 ? -8.195 4.383 3.768 1 94.12 71 ALA B N 1
ATOM 2591 C CA . ALA B 1 71 ? -7.043 4.289 2.875 1 94.12 71 ALA B CA 1
ATOM 2592 C C . ALA B 1 71 ? -5.773 4.773 3.57 1 94.12 71 ALA B C 1
ATOM 2594 O O . ALA B 1 71 ? -4.695 4.207 3.371 1 94.12 71 ALA B O 1
ATOM 2595 N N . ALA B 1 72 ? -5.879 5.812 4.336 1 96.19 72 ALA B N 1
ATOM 2596 C CA . ALA B 1 72 ? -4.73 6.309 5.09 1 96.19 72 ALA B CA 1
ATOM 2597 C C . ALA B 1 72 ? -4.242 5.27 6.094 1 96.19 72 ALA B C 1
ATOM 2599 O O . ALA B 1 72 ? -3.043 4.996 6.176 1 96.19 72 ALA B O 1
ATOM 2600 N N . ARG B 1 73 ? -5.152 4.707 6.867 1 94.62 73 ARG B N 1
ATOM 2601 C CA . ARG B 1 73 ? -4.789 3.656 7.812 1 94.62 73 ARG B CA 1
ATOM 2602 C C . ARG B 1 73 ? -4.086 2.502 7.109 1 94.62 73 ARG B C 1
ATOM 2604 O O . ARG B 1 73 ? -3.025 2.053 7.547 1 94.62 73 ARG B O 1
ATOM 2611 N N . ASP B 1 74 ? -4.688 2.109 6.059 1 90.5 74 ASP B N 1
ATOM 2612 C CA . ASP B 1 74 ? -4.137 0.971 5.328 1 90.5 74 ASP B CA 1
ATOM 2613 C C . ASP B 1 74 ? -2.758 1.3 4.762 1 90.5 74 ASP B C 1
ATOM 2615 O O . ASP B 1 74 ? -1.893 0.427 4.672 1 90.5 74 ASP B O 1
ATOM 2619 N N . SER B 1 75 ? -2.562 2.477 4.312 1 92.69 75 SER B N 1
ATOM 2620 C CA . SER B 1 75 ? -1.254 2.904 3.83 1 92.69 75 SER B CA 1
ATOM 2621 C C . SER B 1 75 ? -0.194 2.785 4.918 1 92.69 75 SER B C 1
ATOM 2623 O O . SER B 1 75 ? 0.929 2.35 4.656 1 92.69 75 SER B O 1
ATOM 2625 N N . VAL B 1 76 ? -0.556 3.143 6.117 1 94.31 76 VAL B N 1
ATOM 2626 C CA . VAL B 1 76 ? 0.359 3.043 7.25 1 94.31 76 VAL B CA 1
ATOM 2627 C C . VAL B 1 76 ? 0.686 1.576 7.523 1 94.31 76 VAL B C 1
ATOM 2629 O O . VAL B 1 76 ? 1.855 1.209 7.656 1 94.31 76 VAL B O 1
ATOM 2632 N N . VAL B 1 77 ? -0.297 0.774 7.488 1 89.31 77 VAL B N 1
ATOM 2633 C CA . VAL B 1 77 ? -0.12 -0.645 7.781 1 89.31 77 VAL B CA 1
ATOM 2634 C C . VAL B 1 77 ? 0.738 -1.292 6.695 1 89.31 77 VAL B C 1
ATOM 2636 O O . VAL B 1 77 ? 1.684 -2.023 6.996 1 89.31 77 VAL B O 1
ATOM 2639 N N . LEU B 1 78 ? 0.397 -0.968 5.469 1 85.5 78 LEU B N 1
ATOM 2640 C CA . LEU B 1 78 ? 1.104 -1.57 4.344 1 85.5 78 LEU B CA 1
ATOM 2641 C C . LEU B 1 78 ? 2.568 -1.148 4.336 1 85.5 78 LEU B C 1
ATOM 2643 O O . LEU B 1 78 ? 3.416 -1.847 3.773 1 85.5 78 LEU B O 1
ATOM 2647 N N . SER B 1 79 ? 2.865 -0.078 5.004 1 88.56 79 SER B N 1
ATOM 2648 C CA . SER B 1 79 ? 4.23 0.44 5.043 1 88.56 79 SER B CA 1
ATOM 2649 C C . SER B 1 79 ? 4.949 0.007 6.316 1 88.56 79 SER B C 1
ATOM 2651 O O . SER B 1 79 ? 6.086 0.413 6.562 1 88.56 79 SER B O 1
ATOM 2653 N N . GLY B 1 80 ? 4.285 -0.748 7.18 1 86.31 80 GLY B N 1
ATOM 2654 C CA . GLY B 1 80 ? 4.969 -1.313 8.328 1 86.31 80 GLY B CA 1
ATOM 2655 C C . GLY B 1 80 ? 4.523 -0.702 9.648 1 86.31 80 GLY B C 1
ATOM 2656 O O . GLY B 1 80 ? 5.031 -1.066 10.711 1 86.31 80 GLY B O 1
ATOM 2657 N N . GLY B 1 81 ? 3.52 0.218 9.609 1 93.5 81 GLY B N 1
ATOM 2658 C CA . GLY B 1 81 ? 2.994 0.822 10.82 1 93.5 81 GLY B CA 1
ATOM 2659 C C . GLY B 1 81 ? 1.877 0.014 11.453 1 93.5 81 GLY B C 1
ATOM 2660 O O . GLY B 1 81 ? 1.598 -1.109 11.031 1 93.5 81 GLY B O 1
ATOM 2661 N N . LEU B 1 82 ? 1.38 0.609 12.539 1 93.88 82 LEU B N 1
ATOM 2662 C CA . LEU B 1 82 ? 0.271 -0.026 13.242 1 93.88 82 LEU B CA 1
ATOM 2663 C C . LEU B 1 82 ? -1.068 0.471 12.711 1 93.88 82 LEU B C 1
ATOM 2665 O O . LEU B 1 82 ? -1.217 1.654 12.398 1 93.88 82 LEU B O 1
ATOM 2669 N N . GLY B 1 83 ? -1.978 -0.425 12.617 1 91.19 83 GLY B N 1
ATOM 2670 C CA . GLY B 1 83 ? -3.32 -0.046 12.211 1 91.19 83 GLY B CA 1
ATOM 2671 C C . GLY B 1 83 ? -4.191 0.4 13.367 1 91.19 83 GLY B C 1
ATOM 2672 O O . GLY B 1 83 ? -3.805 0.268 14.531 1 91.19 83 GLY B O 1
ATOM 2673 N N . TRP B 1 84 ? -5.293 0.98 13.078 1 93.19 84 TRP B N 1
ATOM 2674 C CA . TRP B 1 84 ? -6.305 1.374 14.047 1 93.19 84 TRP B CA 1
ATOM 2675 C C . TRP B 1 84 ? -7.707 1.16 13.492 1 93.19 84 TRP B C 1
ATOM 2677 O O . TRP B 1 84 ? -7.883 0.948 12.297 1 93.19 84 TRP B O 1
ATOM 2687 N N . GLU B 1 85 ? -8.664 1.074 14.414 1 89.38 85 GLU B N 1
ATOM 2688 C CA . GLU B 1 85 ? -10.062 1.007 14 1 89.38 85 GLU B CA 1
ATOM 2689 C C . GLU B 1 85 ? -10.586 2.383 13.594 1 89.38 85 GLU B C 1
ATOM 2691 O O . GLU B 1 85 ? -10.82 3.238 1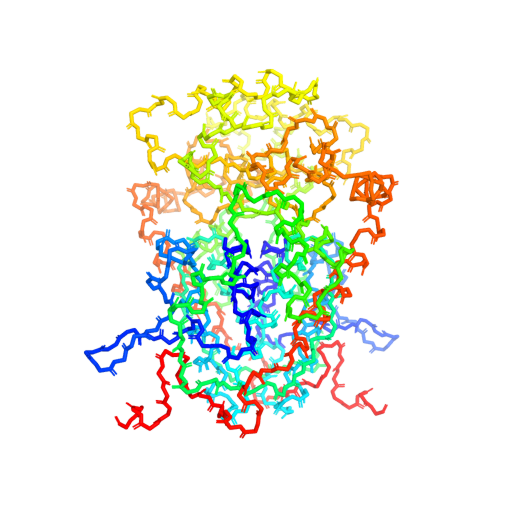4.453 1 89.38 85 GLU B O 1
ATOM 2696 N N . VAL B 1 86 ? -10.758 2.557 12.281 1 91.69 86 VAL B N 1
ATOM 2697 C CA . VAL B 1 86 ? -11.234 3.838 11.766 1 91.69 86 VAL B CA 1
ATOM 2698 C C . VAL B 1 86 ? -12.68 4.062 12.195 1 91.69 86 VAL B C 1
ATOM 2700 O O . VAL B 1 86 ? -13.523 3.172 12.062 1 91.69 86 VAL B O 1
ATOM 2703 N N . GLN B 1 87 ? -12.945 5.219 12.75 1 89.38 87 GLN B N 1
ATOM 2704 C CA . GLN B 1 87 ? -14.32 5.602 13.047 1 89.38 87 GLN B CA 1
ATOM 2705 C C . GLN B 1 87 ? -15.062 5.984 11.773 1 89.38 87 GLN B C 1
ATOM 2707 O O . GLN B 1 87 ? -14.648 6.895 11.047 1 89.38 87 GLN B O 1
ATOM 2712 N N . MET B 1 88 ? -16.156 5.27 11.516 1 88.44 88 MET B N 1
ATOM 2713 C CA . MET B 1 88 ? -16.938 5.496 10.305 1 88.44 88 MET B CA 1
ATOM 2714 C C . MET B 1 88 ? -18.078 6.484 10.57 1 88.44 88 MET B C 1
ATOM 2716 O O . MET B 1 88 ? -18.266 6.914 11.703 1 88.44 88 MET B O 1
ATOM 2720 N N . GLY B 1 89 ? -18.766 6.906 9.477 1 87 89 GLY B N 1
ATOM 2721 C CA . GLY B 1 89 ? -19.953 7.734 9.633 1 87 89 GLY B CA 1
ATOM 2722 C C . GLY B 1 89 ? -19.766 9.148 9.117 1 87 89 GLY B C 1
ATOM 2723 O O . GLY B 1 89 ? -20.688 9.953 9.141 1 87 89 GLY B O 1
ATOM 2724 N N . ARG B 1 90 ? -18.609 9.516 8.633 1 90.31 90 ARG B N 1
ATOM 2725 C CA . ARG B 1 90 ? -18.406 10.836 8.039 1 90.31 90 ARG B CA 1
ATOM 2726 C C . ARG B 1 90 ? -19.281 11.023 6.812 1 90.31 90 ARG B C 1
ATOM 2728 O O . ARG B 1 90 ? -19.547 10.078 6.07 1 90.31 90 ARG B O 1
ATOM 2735 N N . LYS B 1 91 ? -19.703 12.273 6.711 1 92.62 91 LYS B N 1
ATOM 2736 C CA . LYS B 1 91 ? -20.438 12.641 5.508 1 92.62 91 LYS B CA 1
ATOM 2737 C C . LYS B 1 91 ? -19.578 13.5 4.578 1 92.62 91 LYS B C 1
ATOM 2739 O O . LYS B 1 91 ? -18.703 14.242 5.039 1 92.62 91 LYS B O 1
ATOM 2744 N N . ASP B 1 92 ? -19.844 13.328 3.291 1 95.38 92 ASP B N 1
ATOM 2745 C CA . ASP B 1 92 ? -19.094 14.062 2.281 1 95.38 92 ASP B CA 1
ATOM 2746 C C . ASP B 1 92 ? -19.625 15.477 2.113 1 95.38 92 ASP B C 1
ATOM 2748 O O . ASP B 1 92 ? -20.844 15.68 2.02 1 95.38 92 ASP B O 1
ATOM 2752 N N . SER B 1 93 ? -18.75 16.391 2.039 1 94.38 93 SER B N 1
ATOM 2753 C CA . SER B 1 93 ? -19.125 17.781 1.808 1 94.38 93 SER B CA 1
ATOM 2754 C C . SER B 1 93 ? -19.688 17.969 0.398 1 94.38 93 SER B C 1
ATOM 2756 O O . SER B 1 93 ? -19.281 17.266 -0.531 1 94.38 93 SER B O 1
ATOM 2758 N N . LEU B 1 94 ? -20.562 19 0.317 1 93.12 94 LEU B N 1
ATOM 2759 C CA . LEU B 1 94 ? -21.062 19.391 -0.989 1 93.12 94 LEU B CA 1
ATOM 2760 C C . LEU B 1 94 ? -20.328 20.625 -1.508 1 93.12 94 LEU B C 1
ATOM 2762 O O . LEU B 1 94 ? -20.5 21.016 -2.67 1 93.12 94 LEU B O 1
ATOM 2766 N N . THR B 1 95 ? -19.547 21.203 -0.645 1 92.19 95 THR B N 1
ATOM 2767 C CA . THR B 1 95 ? -18.812 22.406 -0.988 1 92.19 95 THR B CA 1
ATOM 2768 C C . THR B 1 95 ? -17.328 22.25 -0.682 1 92.19 95 THR B C 1
ATOM 2770 O O . THR B 1 95 ? -16.922 21.25 -0.111 1 92.19 95 THR B O 1
ATOM 2773 N N . ALA B 1 96 ? -16.609 23.172 -1.126 1 93.5 96 ALA B N 1
ATOM 2774 C CA . ALA B 1 96 ? -15.164 23.25 -0.893 1 93.5 96 ALA B CA 1
ATOM 2775 C C . ALA B 1 96 ? -14.688 24.703 -0.837 1 93.5 96 ALA B C 1
ATOM 2777 O O . ALA B 1 96 ? -15.391 25.609 -1.28 1 93.5 96 ALA B O 1
ATOM 2778 N N . SER B 1 97 ? -13.594 24.906 -0.232 1 94.25 97 SER B N 1
ATOM 2779 C CA . SER B 1 97 ? -13.031 26.25 -0.15 1 94.25 97 SER B CA 1
ATOM 2780 C C . SER B 1 97 ? -11.531 26.234 -0.451 1 94.25 97 SER B C 1
ATOM 2782 O O . SER B 1 97 ? -10.734 25.797 0.376 1 94.25 97 SER B O 1
ATOM 2784 N N . LYS B 1 98 ? -11.18 26.766 -1.595 1 95.88 98 LYS B N 1
ATOM 2785 C CA . LYS B 1 98 ? -9.773 26.922 -1.957 1 95.88 98 LYS B CA 1
ATOM 2786 C C . LYS B 1 98 ? -9.055 27.844 -0.97 1 95.88 98 LYS B C 1
ATOM 2788 O O . LYS B 1 98 ? -7.91 27.578 -0.597 1 95.88 98 LYS B O 1
ATOM 2793 N N . GLU B 1 99 ? -9.703 28.875 -0.576 1 95.75 99 GLU B N 1
ATOM 2794 C CA . GLU B 1 99 ? -9.148 29.844 0.367 1 95.75 99 GLU B CA 1
ATOM 2795 C C . GLU B 1 99 ? -8.828 29.188 1.707 1 95.75 99 GLU B C 1
ATOM 2797 O O . GLU B 1 99 ? -7.77 29.422 2.289 1 95.75 99 GLU B O 1
ATOM 2802 N N . SER B 1 100 ? -9.758 28.375 2.154 1 93 100 SER B N 1
ATOM 2803 C CA . SER B 1 100 ? -9.516 27.688 3.42 1 93 100 SER B CA 1
ATOM 2804 C C . SER B 1 100 ? -8.312 26.75 3.322 1 93 100 SER B C 1
ATOM 2806 O O . SER B 1 100 ? -7.508 26.672 4.254 1 93 100 SER B O 1
ATOM 2808 N N . ALA B 1 101 ? -8.219 26.031 2.221 1 94.5 101 ALA B N 1
ATOM 2809 C CA . ALA B 1 101 ? -7.074 25.141 2.012 1 94.5 101 ALA B CA 1
ATOM 2810 C C . ALA B 1 101 ? -5.766 25.938 2.014 1 94.5 101 ALA B C 1
ATOM 2812 O O . ALA B 1 101 ? -4.785 25.531 2.639 1 94.5 101 ALA B O 1
ATOM 2813 N N . ASN B 1 102 ? -5.746 27.094 1.372 1 95.69 102 ASN B N 1
ATOM 2814 C CA . ASN B 1 102 ? -4.566 27.938 1.315 1 95.69 102 ASN B CA 1
ATOM 2815 C C . ASN B 1 102 ? -4.176 28.453 2.699 1 95.69 102 ASN B C 1
ATOM 2817 O O . ASN B 1 102 ? -2.99 28.578 3.012 1 95.69 102 ASN B O 1
ATOM 2821 N N . ASN B 1 103 ? -5.121 28.672 3.471 1 94.12 103 ASN B N 1
ATOM 2822 C CA . ASN B 1 103 ? -4.871 29.375 4.727 1 94.12 103 ASN B CA 1
ATOM 2823 C C . ASN B 1 103 ? -4.598 28.391 5.867 1 94.12 103 ASN B C 1
ATOM 2825 O O . ASN B 1 103 ? -3.865 28.719 6.805 1 94.12 103 ASN B O 1
ATOM 2829 N N . ASN B 1 104 ? -5.18 27.234 5.742 1 92.75 104 ASN B N 1
ATOM 2830 C CA . ASN B 1 104 ? -5.211 26.406 6.945 1 92.75 104 ASN B CA 1
ATOM 2831 C C . ASN B 1 104 ? -4.227 25.25 6.855 1 92.75 104 ASN B C 1
ATOM 2833 O O . ASN B 1 104 ? -3.832 24.688 7.875 1 92.75 104 ASN B O 1
ATOM 2837 N N . ILE B 1 105 ? -3.848 24.766 5.695 1 94 105 ILE B N 1
ATOM 2838 C CA . ILE B 1 105 ? -2.904 23.656 5.555 1 94 105 ILE B CA 1
ATOM 2839 C C . ILE B 1 105 ? -1.483 24.156 5.809 1 94 105 ILE B C 1
ATOM 2841 O O . ILE B 1 105 ? -1.034 25.125 5.184 1 94 105 ILE B O 1
ATOM 2845 N N . PRO B 1 106 ? -0.799 23.547 6.77 1 94.12 106 PRO B N 1
ATOM 2846 C CA . PRO B 1 106 ? 0.555 24 7.094 1 94.12 106 PRO B CA 1
ATOM 2847 C C . PRO B 1 106 ? 1.513 23.891 5.91 1 94.12 106 PRO B C 1
ATOM 2849 O O . PRO B 1 106 ? 1.451 22.922 5.148 1 94.12 106 PRO B O 1
ATOM 2852 N N . GLY B 1 107 ? 2.449 24.891 5.816 1 92.88 107 GLY B N 1
ATOM 2853 C CA . GLY B 1 107 ? 3.438 24.906 4.75 1 92.88 107 GLY B CA 1
ATOM 2854 C C . GLY B 1 107 ? 4.746 24.25 5.145 1 92.88 107 GLY B C 1
ATOM 2855 O O . GLY B 1 107 ? 5.043 24.094 6.332 1 92.88 107 GLY B O 1
ATOM 2856 N N . PRO B 1 108 ? 5.562 23.938 4.137 1 94.06 108 PRO B N 1
ATOM 2857 C CA . PRO B 1 108 ? 6.801 23.188 4.375 1 94.06 108 PRO B CA 1
ATOM 2858 C C . PRO B 1 108 ? 7.891 24.047 5.012 1 94.06 108 PRO B C 1
ATOM 2860 O O . PRO B 1 108 ? 8.922 23.516 5.449 1 94.06 108 PRO B O 1
ATOM 2863 N N . ASN B 1 109 ? 7.645 25.344 5.199 1 92.88 109 ASN B N 1
ATOM 2864 C CA . ASN B 1 109 ? 8.648 26.234 5.77 1 92.88 109 ASN B CA 1
ATOM 2865 C C . ASN B 1 109 ? 8.156 26.875 7.062 1 92.88 109 ASN B C 1
ATOM 2867 O O . ASN B 1 109 ? 8.773 27.812 7.57 1 92.88 109 ASN B O 1
ATOM 2871 N N . SER B 1 110 ? 7.09 26.391 7.621 1 94.5 110 SER B N 1
ATOM 2872 C CA . SER B 1 110 ? 6.488 26.953 8.82 1 94.5 110 SER B CA 1
ATOM 2873 C C . SER B 1 110 ? 7.375 26.719 10.047 1 94.5 110 SER B C 1
ATOM 2875 O O . SER B 1 110 ? 8.047 25.688 10.141 1 94.5 110 SER B O 1
ATOM 2877 N N . ASP B 1 111 ? 7.375 27.672 10.945 1 94.75 111 ASP B N 1
ATOM 2878 C CA . ASP B 1 111 ? 8.039 27.484 12.234 1 94.75 111 ASP B CA 1
ATOM 2879 C C . ASP B 1 111 ? 7.102 26.797 13.227 1 94.75 111 ASP B C 1
ATOM 2881 O O . ASP B 1 111 ? 5.938 26.547 12.922 1 94.75 111 ASP B O 1
ATOM 2885 N N . VAL B 1 112 ? 7.574 26.5 14.414 1 97.31 112 VAL B N 1
ATOM 2886 C CA . VAL B 1 112 ? 6.824 25.719 15.398 1 97.31 112 VAL B CA 1
ATOM 2887 C C . VAL B 1 112 ? 5.574 26.484 15.82 1 97.31 112 VAL B C 1
ATOM 2889 O O . VAL B 1 112 ? 4.496 25.906 15.953 1 97.31 112 VAL B O 1
ATOM 2892 N N . ALA B 1 113 ? 5.723 27.781 16.016 1 97.19 113 ALA B N 1
ATOM 2893 C CA . ALA B 1 113 ? 4.59 28.578 16.453 1 97.19 113 ALA B CA 1
ATOM 2894 C C . ALA B 1 113 ? 3.457 28.547 15.438 1 97.19 113 ALA B C 1
ATOM 2896 O O . ALA B 1 113 ? 2.291 28.375 15.797 1 97.19 113 ALA B O 1
ATOM 2897 N N . THR B 1 114 ? 3.785 28.719 14.211 1 97 114 THR B N 1
ATOM 2898 C CA . THR B 1 114 ? 2.803 28.672 13.133 1 97 114 THR B CA 1
ATOM 2899 C C . THR B 1 114 ? 2.145 27.297 13.047 1 97 114 THR B C 1
ATOM 2901 O O . THR B 1 114 ? 0.92 27.203 12.945 1 97 114 THR B O 1
ATOM 2904 N N . LEU B 1 115 ? 2.92 26.234 13.125 1 97.56 115 LEU B N 1
ATOM 2905 C CA . LEU B 1 115 ? 2.402 24.875 13.078 1 97.56 115 LEU B CA 1
ATOM 2906 C C . LEU B 1 115 ? 1.447 24.625 14.242 1 97.56 115 LEU B C 1
ATOM 2908 O O . LEU B 1 115 ? 0.327 24.141 14.039 1 97.56 115 LEU B O 1
ATOM 2912 N N . ALA B 1 116 ? 1.913 25 15.375 1 97 116 ALA B N 1
ATOM 2913 C CA . ALA B 1 116 ? 1.101 24.797 16.578 1 97 116 ALA B CA 1
ATOM 2914 C C . ALA B 1 116 ? -0.247 25.5 16.453 1 97 116 ALA B C 1
ATOM 2916 O O . ALA B 1 116 ? -1.286 24.938 16.797 1 97 116 ALA B O 1
ATOM 2917 N N . ALA B 1 117 ? -0.236 26.688 15.961 1 96.44 117 ALA B N 1
ATOM 2918 C CA . ALA B 1 117 ? -1.465 27.453 15.812 1 96.44 117 ALA B CA 1
ATOM 2919 C C . ALA B 1 117 ? -2.416 26.781 14.82 1 96.44 117 ALA B C 1
ATOM 2921 O O . ALA B 1 117 ? -3.621 26.703 15.07 1 96.44 117 ALA B O 1
ATOM 2922 N N . LYS B 1 118 ? -1.95 26.328 13.734 1 94.56 118 LYS B N 1
ATOM 2923 C CA . LYS B 1 118 ? -2.781 25.703 12.711 1 94.56 118 LYS B CA 1
ATOM 2924 C C . LYS B 1 118 ? -3.412 24.406 13.227 1 94.56 118 LYS B C 1
ATOM 2926 O O . LYS B 1 118 ? -4.586 24.141 12.961 1 94.56 118 LYS B O 1
ATOM 2931 N N . PHE B 1 119 ? -2.668 23.625 13.961 1 96.12 119 PHE B N 1
ATOM 2932 C CA . PHE B 1 119 ? -3.201 22.375 14.516 1 96.12 119 PHE B CA 1
ATOM 2933 C C . PHE B 1 119 ? -4.203 22.672 15.625 1 96.12 119 PHE B C 1
ATOM 2935 O O . PHE B 1 119 ? -5.246 22.016 15.719 1 96.12 119 PHE B O 1
ATOM 2942 N N . GLN B 1 120 ? -3.881 23.656 16.391 1 94.81 120 GLN B N 1
ATOM 2943 C CA . GLN B 1 120 ? -4.801 24.031 17.453 1 94.81 120 GLN B CA 1
ATOM 2944 C C . GLN B 1 120 ? -6.129 24.531 16.875 1 94.81 120 GLN B C 1
ATOM 2946 O O . GLN B 1 120 ? -7.184 24.312 17.469 1 94.81 120 GLN B O 1
ATOM 2951 N N . ASN B 1 121 ? -6.051 25.203 15.805 1 92 121 ASN B N 1
ATOM 2952 C CA . ASN B 1 121 ? -7.242 25.75 15.156 1 92 121 ASN B CA 1
ATOM 2953 C C . ASN B 1 121 ? -8.227 24.641 14.789 1 92 121 ASN B C 1
ATOM 2955 O O . ASN B 1 121 ? -9.43 24.891 14.656 1 92 121 ASN B O 1
ATOM 2959 N N . VAL B 1 122 ? -7.734 23.438 14.672 1 90.25 122 VAL B N 1
ATOM 2960 C CA . VAL B 1 122 ? -8.641 22.344 14.297 1 90.25 122 VAL B CA 1
ATOM 2961 C C . VAL B 1 122 ? -8.82 21.406 15.484 1 90.25 122 VAL B C 1
ATOM 2963 O O . VAL B 1 122 ? -9.336 20.297 15.32 1 90.25 122 VAL B O 1
ATOM 2966 N N . GLY B 1 123 ? -8.281 21.781 16.625 1 91.56 123 GLY B N 1
ATOM 2967 C CA . GLY B 1 123 ? -8.547 21.047 17.844 1 91.56 123 GLY B CA 1
ATOM 2968 C C . GLY B 1 123 ? -7.484 20 18.156 1 91.56 123 GLY B C 1
ATOM 2969 O O . GLY B 1 123 ? -7.703 19.109 18.969 1 91.56 123 GLY B O 1
ATOM 2970 N N . LEU B 1 124 ? -6.355 20.125 17.5 1 95.75 124 LEU B N 1
ATOM 2971 C CA . LEU B 1 124 ? -5.262 19.188 17.766 1 95.75 124 LEU B CA 1
ATOM 2972 C C . LEU B 1 124 ? -4.188 19.844 18.625 1 95.75 124 LEU B C 1
ATOM 2974 O O . LEU B 1 124 ? -4.035 21.062 18.625 1 95.75 124 LEU B O 1
ATOM 2978 N N . THR B 1 125 ? -3.48 19.031 19.391 1 97.44 125 THR B N 1
ATOM 2979 C CA . THR B 1 125 ? -2.473 19.531 20.312 1 97.44 125 THR B CA 1
ATOM 2980 C C . THR B 1 125 ? -1.107 19.609 19.641 1 97.44 125 THR B C 1
ATOM 2982 O O . THR B 1 125 ? -0.939 19.156 18.516 1 97.44 125 THR B O 1
ATOM 2985 N N . LEU B 1 126 ? -0.221 20.234 20.438 1 97.56 126 LEU B N 1
ATOM 2986 C CA . LEU B 1 126 ? 1.17 20.297 20 1 97.56 126 LEU B CA 1
ATOM 2987 C C . LEU B 1 126 ? 1.743 18.891 19.828 1 97.56 126 LEU B C 1
ATOM 2989 O O . LEU B 1 126 ? 2.486 18.625 18.891 1 97.56 126 LEU B O 1
ATOM 2993 N N . ASP B 1 127 ? 1.377 17.984 20.719 1 98.44 127 ASP B N 1
ATOM 2994 C CA . ASP B 1 127 ? 1.837 16.609 20.641 1 98.44 127 ASP B CA 1
ATOM 2995 C C . ASP B 1 127 ? 1.305 15.922 19.375 1 98.44 127 ASP B C 1
ATOM 2997 O O . ASP B 1 127 ? 2.027 15.172 18.719 1 98.44 127 ASP B O 1
ATOM 3001 N N . ASP B 1 128 ? 0.041 16.203 19.062 1 98.25 128 ASP B N 1
ATOM 3002 C CA . ASP B 1 128 ? -0.521 15.672 17.828 1 98.25 128 ASP B CA 1
ATOM 3003 C C . ASP B 1 128 ? 0.27 16.156 16.609 1 98.25 128 ASP B C 1
ATOM 3005 O O . ASP B 1 128 ? 0.54 15.383 15.695 1 98.25 128 ASP B O 1
ATOM 3009 N N . MET B 1 129 ? 0.596 17.406 16.656 1 98.25 129 MET B N 1
ATOM 3010 C CA . MET B 1 129 ? 1.319 18.016 15.555 1 98.25 129 MET B CA 1
ATOM 3011 C C . MET B 1 129 ? 2.656 17.328 15.328 1 98.25 129 MET B C 1
ATOM 3013 O O . MET B 1 129 ? 2.969 16.922 14.203 1 98.25 129 MET B O 1
ATOM 3017 N N . VAL B 1 130 ? 3.412 17.125 16.375 1 98.75 130 VAL B N 1
ATOM 3018 C CA . VAL B 1 130 ? 4.707 16.453 16.266 1 98.75 130 VAL B CA 1
ATOM 3019 C C . VAL B 1 130 ? 4.512 15.008 15.836 1 98.75 130 VAL B C 1
ATOM 3021 O O . VAL B 1 130 ? 5.195 14.523 14.93 1 98.75 130 VAL B O 1
ATOM 3024 N N . THR B 1 131 ? 3.566 14.344 16.453 1 98.81 131 THR B N 1
ATOM 3025 C CA . THR B 1 131 ? 3.318 12.93 16.188 1 98.81 131 THR B CA 1
ATOM 3026 C C . THR B 1 131 ? 2.9 12.719 14.742 1 98.81 131 THR B C 1
ATOM 3028 O O . THR B 1 131 ? 3.432 11.836 14.055 1 98.81 131 THR B O 1
ATOM 3031 N N . LEU B 1 132 ? 2.021 13.562 14.234 1 98.5 132 LEU B N 1
ATOM 3032 C CA . LEU B 1 132 ? 1.509 13.414 12.883 1 98.5 132 LEU B CA 1
ATOM 3033 C C . LEU B 1 132 ? 2.58 13.766 11.852 1 98.5 132 LEU B C 1
ATOM 3035 O O . LEU B 1 132 ? 2.539 13.289 10.719 1 98.5 132 LEU B O 1
ATOM 3039 N N . SER B 1 133 ? 3.564 14.617 12.25 1 98.44 133 SER B N 1
ATOM 3040 C CA . SER B 1 133 ? 4.68 14.891 11.352 1 98.44 133 SER B CA 1
ATOM 3041 C C . SER B 1 133 ? 5.469 13.625 11.039 1 98.44 133 SER B C 1
ATOM 3043 O O . SER B 1 133 ? 6.168 13.555 10.031 1 98.44 133 SER B O 1
ATOM 3045 N N . GLY B 1 134 ? 5.332 12.609 11.914 1 98.44 134 GLY B N 1
ATOM 3046 C CA . GLY B 1 134 ? 5.973 11.328 11.672 1 98.44 134 GLY B CA 1
ATOM 3047 C C . GLY B 1 134 ? 5.512 10.656 10.398 1 98.44 134 GLY B C 1
ATOM 3048 O O . GLY B 1 134 ? 6.168 9.734 9.898 1 98.44 134 GLY B O 1
ATOM 3049 N N . ALA B 1 135 ? 4.402 11.094 9.836 1 98.19 135 ALA B N 1
ATOM 3050 C CA . ALA B 1 135 ? 3.967 10.594 8.531 1 98.19 135 ALA B CA 1
ATOM 3051 C C . ALA B 1 135 ? 5.027 10.844 7.465 1 98.19 135 ALA B C 1
ATOM 3053 O O . ALA B 1 135 ? 5.051 10.172 6.434 1 98.19 135 ALA B O 1
ATOM 3054 N N . HIS B 1 136 ? 5.957 11.766 7.715 1 98.06 136 HIS B N 1
ATOM 3055 C CA . HIS B 1 136 ? 7.016 12.117 6.777 1 98.06 136 HIS B CA 1
ATOM 3056 C C . HIS B 1 136 ? 8.117 11.062 6.766 1 98.06 136 HIS B C 1
ATOM 3058 O O . HIS B 1 136 ? 9.125 11.227 6.082 1 98.06 136 HIS B O 1
ATOM 3064 N N . THR B 1 137 ? 7.914 9.969 7.484 1 97.44 137 THR B N 1
ATOM 3065 C CA . THR B 1 137 ? 8.742 8.789 7.25 1 97.44 137 THR B CA 1
ATOM 3066 C C . THR B 1 137 ? 8.539 8.25 5.84 1 97.44 137 THR B C 1
ATOM 3068 O O . THR B 1 137 ? 9.383 7.523 5.312 1 97.44 137 THR B O 1
ATOM 3071 N N . LEU B 1 138 ? 7.398 8.617 5.309 1 94.75 138 LEU B N 1
ATOM 3072 C CA . LEU B 1 138 ? 7.074 8.289 3.926 1 94.75 138 LEU B CA 1
ATOM 3073 C C . LEU B 1 138 ? 7.004 9.547 3.066 1 94.75 138 LEU B C 1
ATOM 3075 O O . LEU B 1 138 ? 6.656 10.617 3.561 1 94.75 138 LEU B O 1
ATOM 3079 N N . GLY B 1 139 ? 7.359 9.383 1.737 1 93.44 139 GLY B N 1
ATOM 3080 C CA . GLY B 1 139 ? 7.074 10.453 0.802 1 93.44 139 GLY B CA 1
ATOM 3081 C C . GLY B 1 139 ? 8.32 11.172 0.32 1 93.44 139 GLY B C 1
ATOM 3082 O O . GLY B 1 139 ? 9.422 10.898 0.793 1 93.44 139 GLY B O 1
ATOM 3083 N N . LYS B 1 140 ? 8.109 12.031 -0.589 1 93.31 140 LYS B N 1
ATOM 3084 C CA . LYS B 1 140 ? 9.148 12.82 -1.231 1 93.31 140 LYS B CA 1
ATOM 3085 C C . LYS B 1 140 ? 8.734 14.289 -1.346 1 93.31 140 LYS B C 1
ATOM 3087 O O . LYS B 1 140 ? 7.555 14.617 -1.22 1 93.31 140 LYS B O 1
ATOM 3092 N N . ALA B 1 141 ? 9.719 15.078 -1.454 1 93.38 141 ALA B N 1
ATOM 3093 C CA . ALA B 1 141 ? 9.477 16.5 -1.685 1 93.38 141 ALA B CA 1
ATOM 3094 C C . ALA B 1 141 ? 10.336 17.016 -2.834 1 93.38 141 ALA B C 1
ATOM 3096 O O . ALA B 1 141 ? 11.461 16.547 -3.037 1 93.38 141 ALA B O 1
ATOM 3097 N N . ARG B 1 142 ? 9.758 18 -3.533 1 91.56 142 ARG B N 1
ATOM 3098 C CA . ARG B 1 142 ? 10.5 18.641 -4.613 1 91.56 142 ARG B CA 1
ATOM 3099 C C . ARG B 1 142 ? 11.531 19.625 -4.059 1 91.56 142 ARG B C 1
ATOM 3101 O O . ARG B 1 142 ? 11.289 20.281 -3.047 1 91.56 142 ARG B O 1
ATOM 3108 N N . CYS B 1 143 ? 12.562 19.797 -4.785 1 90.31 143 CYS B N 1
ATOM 3109 C CA . CYS B 1 143 ? 13.68 20.641 -4.352 1 90.31 143 CYS B CA 1
ATOM 3110 C C . CYS B 1 143 ? 13.203 22.047 -4.008 1 90.31 143 CYS B C 1
ATOM 3112 O O . CYS B 1 143 ? 13.672 22.641 -3.039 1 90.31 143 CYS B O 1
ATOM 3114 N N . PHE B 1 144 ? 12.281 22.516 -4.75 1 87.19 144 PHE B N 1
ATOM 3115 C CA . PHE B 1 144 ? 11.883 23.906 -4.539 1 87.19 144 PHE B CA 1
ATOM 3116 C C . PHE B 1 144 ? 11.195 24.078 -3.189 1 87.19 144 PHE B C 1
ATOM 3118 O O . PHE B 1 144 ? 11.203 25.172 -2.617 1 87.19 144 PHE B O 1
ATOM 3125 N N . THR B 1 145 ? 10.672 23.016 -2.617 1 90.12 145 THR B N 1
ATOM 3126 C CA . THR B 1 145 ? 9.922 23.109 -1.367 1 90.12 145 THR B CA 1
ATOM 3127 C C . THR B 1 145 ? 10.875 23.312 -0.188 1 90.12 145 THR B C 1
ATOM 3129 O O . THR B 1 145 ? 10.445 23.734 0.892 1 90.12 145 THR B O 1
ATOM 3132 N N . PHE B 1 146 ? 12.18 23 -0.427 1 89.75 146 PHE B N 1
ATOM 3133 C CA . PHE B 1 146 ? 13.117 23.156 0.68 1 89.75 146 PHE B CA 1
ATOM 3134 C C . PHE B 1 146 ? 14.344 23.938 0.247 1 89.75 146 PHE B C 1
ATOM 3136 O O . PHE B 1 146 ? 15.414 23.812 0.846 1 89.75 146 PHE B O 1
ATOM 3143 N N . ASN B 1 147 ? 14.203 24.688 -0.737 1 85.25 147 ASN B N 1
ATOM 3144 C CA . ASN B 1 147 ? 15.289 25.516 -1.25 1 85.25 147 ASN B CA 1
ATOM 3145 C C . ASN B 1 147 ? 15.781 26.5 -0.199 1 85.25 147 ASN B C 1
ATOM 3147 O O . ASN B 1 147 ? 16.984 26.797 -0.127 1 85.25 147 ASN B O 1
ATOM 3151 N N . SER B 1 148 ? 14.883 27.016 0.472 1 79.81 148 SER B N 1
ATOM 3152 C CA . SER B 1 148 ? 15.266 27.984 1.493 1 79.81 148 SER B CA 1
ATOM 3153 C C . SER B 1 148 ? 16.172 27.359 2.543 1 79.81 148 SER B C 1
ATOM 3155 O O . SER B 1 148 ? 17.031 28.031 3.109 1 79.81 148 SER B O 1
ATOM 3157 N N . ARG B 1 149 ? 15.984 26.094 2.822 1 81.31 149 ARG B N 1
ATOM 3158 C CA . ARG B 1 149 ? 16.812 25.359 3.771 1 81.31 149 ARG B CA 1
ATOM 3159 C C . ARG B 1 149 ? 18.219 25.156 3.213 1 81.31 149 ARG B C 1
ATOM 3161 O O . ARG B 1 149 ? 19.203 25.172 3.957 1 81.31 149 ARG B O 1
ATOM 3168 N N . LEU B 1 150 ? 18.297 24.984 1.948 1 81.69 150 LEU B N 1
ATOM 3169 C CA . LEU B 1 150 ? 19.578 24.703 1.289 1 81.69 150 LEU B CA 1
ATOM 3170 C C . LEU B 1 150 ? 20.453 25.938 1.24 1 81.69 150 LEU B C 1
ATOM 3172 O O . LEU B 1 150 ? 21.672 25.859 1.37 1 81.69 150 LEU B O 1
ATOM 3176 N N . ASN B 1 151 ? 19.875 27 0.961 1 75.12 151 ASN B N 1
ATOM 3177 C CA . ASN B 1 151 ? 20.625 28.219 0.7 1 75.12 151 ASN B CA 1
ATOM 3178 C C . ASN B 1 151 ? 20.844 29.031 1.975 1 75.12 151 ASN B C 1
ATOM 3180 O O . ASN B 1 151 ? 21.453 30.109 1.939 1 75.12 151 ASN B O 1
ATOM 3184 N N . GLY B 1 152 ? 20.766 28.375 3.129 1 64.69 152 GLY B N 1
ATOM 3185 C CA . GLY B 1 152 ? 21.047 29.047 4.387 1 64.69 152 GLY B CA 1
ATOM 3186 C C . GLY B 1 152 ? 20.172 30.266 4.633 1 64.69 152 GLY B C 1
ATOM 3187 O O . GLY B 1 152 ? 20.469 31.078 5.504 1 64.69 152 GLY B O 1
ATOM 3188 N N . ASN B 1 153 ? 19.375 30.656 3.77 1 52.69 153 ASN B N 1
ATOM 3189 C CA . ASN B 1 153 ? 18.609 31.891 3.922 1 52.69 153 ASN B CA 1
ATOM 3190 C C . ASN B 1 153 ? 17.469 31.719 4.922 1 52.69 153 ASN B C 1
ATOM 3192 O O . ASN B 1 153 ? 16.672 32.625 5.133 1 52.69 153 ASN B O 1
ATOM 3196 N N . SER B 1 154 ? 17.234 30.562 5.258 1 50.84 154 SER B N 1
ATOM 3197 C CA . SER B 1 154 ? 16.109 30.469 6.188 1 50.84 154 SER B CA 1
ATOM 3198 C C . SER B 1 154 ? 16.516 30.953 7.578 1 50.84 154 SER B C 1
ATOM 3200 O O . SER B 1 154 ? 17.688 30.875 7.957 1 50.84 154 SER B O 1
ATOM 3202 N N . ASN B 1 155 ? 15.828 31.953 8.016 1 46.44 155 ASN B N 1
ATOM 3203 C CA . ASN B 1 155 ? 16.031 32.5 9.359 1 46.44 155 ASN B CA 1
ATOM 3204 C C . ASN B 1 155 ? 16.578 31.438 10.312 1 46.44 155 ASN B C 1
ATOM 3206 O O . ASN B 1 155 ? 16.906 31.734 11.461 1 46.44 155 ASN B O 1
ATOM 3210 N N . ALA B 1 156 ? 16.344 30.172 10.047 1 45.91 156 ALA B N 1
ATOM 3211 C CA . ALA B 1 156 ? 16.812 29.047 10.836 1 45.91 156 ALA B CA 1
ATOM 3212 C C . ALA B 1 156 ? 18.297 28.781 10.594 1 45.91 156 ALA B C 1
ATOM 3214 O O . ALA B 1 156 ? 18.828 27.734 11 1 45.91 156 ALA B O 1
ATOM 3215 N N . ASP B 1 157 ? 19.047 29.281 9.719 1 47.28 157 ASP B N 1
ATOM 3216 C CA . ASP B 1 157 ? 20.469 29.281 9.352 1 47.28 157 ASP B CA 1
ATOM 3217 C C . ASP B 1 157 ? 21.344 29.094 10.578 1 47.28 157 ASP B C 1
ATOM 3219 O O . ASP B 1 157 ? 22.5 28.688 10.461 1 47.28 157 ASP B O 1
ATOM 3223 N N . ALA B 1 158 ? 21 29.75 11.594 1 49.16 158 ALA B N 1
ATOM 3224 C CA . ALA B 1 158 ? 21.875 29.656 12.766 1 49.16 158 ALA B CA 1
ATOM 3225 C C . ALA B 1 158 ? 21.688 28.328 13.484 1 49.16 158 ALA B C 1
ATOM 3227 O O . ALA B 1 158 ? 21.969 28.219 14.68 1 49.16 158 ALA B O 1
ATOM 3228 N N . ASP B 1 159 ? 21.062 27.344 12.57 1 56.62 159 ASP B N 1
ATOM 3229 C CA . ASP B 1 159 ? 20.859 26.094 13.305 1 56.62 159 ASP B CA 1
ATOM 3230 C C . ASP B 1 159 ? 22.188 25.359 13.508 1 56.62 159 ASP B C 1
ATOM 3232 O O . ASP B 1 159 ? 22.797 24.891 12.547 1 56.62 159 ASP B O 1
ATOM 3236 N N . PRO B 1 160 ? 22.828 25.547 14.516 1 59.22 160 PRO B N 1
ATOM 3237 C CA . PRO B 1 160 ? 24.094 24.875 14.828 1 59.22 160 PRO B CA 1
ATOM 3238 C C . PRO B 1 160 ? 24 23.359 14.641 1 59.22 160 PRO B C 1
ATOM 3240 O O . PRO B 1 160 ? 25.031 22.688 14.578 1 59.22 160 PRO B O 1
ATOM 3243 N N . ASN B 1 161 ? 22.812 22.875 14.391 1 66.06 161 ASN B N 1
ATOM 3244 C CA . ASN B 1 161 ? 22.703 21.422 14.375 1 66.06 161 ASN B CA 1
ATOM 3245 C C . ASN B 1 161 ? 22.422 20.906 12.969 1 66.06 161 ASN B C 1
ATOM 3247 O O . ASN B 1 161 ? 22 19.766 12.797 1 66.06 161 ASN B O 1
ATOM 3251 N N . VAL B 1 162 ? 22.859 21.75 12.016 1 78.69 162 VAL B N 1
ATOM 3252 C CA . VAL B 1 162 ? 22.641 21.297 10.648 1 78.69 162 VAL B CA 1
ATOM 3253 C C . VAL B 1 162 ? 23.734 20.297 10.258 1 78.69 162 VAL B C 1
ATOM 3255 O O . VAL B 1 162 ? 24.891 20.484 10.602 1 78.69 162 VAL B O 1
ATOM 3258 N N . ASN B 1 163 ? 23.344 19.25 9.625 1 90.06 163 ASN B N 1
ATOM 3259 C CA . ASN B 1 163 ? 24.297 18.297 9.039 1 90.06 163 ASN B CA 1
A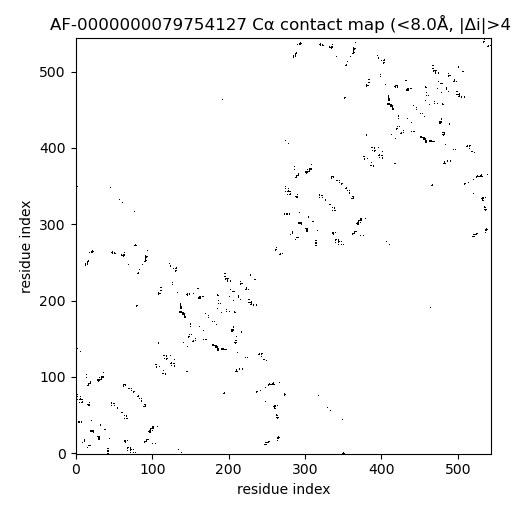TOM 3260 C C . ASN B 1 163 ? 24.781 18.766 7.676 1 90.06 163 ASN B C 1
ATOM 3262 O O . ASN B 1 163 ? 24.047 18.672 6.684 1 90.06 163 ASN B O 1
ATOM 3266 N N . LEU B 1 164 ? 26.016 19.203 7.66 1 88.25 164 LEU B N 1
ATOM 3267 C CA . LEU B 1 164 ? 26.562 19.844 6.465 1 88.25 164 LEU B CA 1
ATOM 3268 C C . LEU B 1 164 ? 26.688 18.844 5.316 1 88.25 164 LEU B C 1
ATOM 3270 O O . LEU B 1 164 ? 26.469 19.203 4.156 1 88.25 164 LEU B O 1
ATOM 3274 N N . ASP B 1 165 ? 27.047 17.656 5.676 1 91.25 165 ASP B N 1
ATOM 3275 C CA . ASP B 1 165 ? 27.141 16.625 4.641 1 91.25 165 ASP B CA 1
ATOM 3276 C C . ASP B 1 165 ? 25.781 16.359 4.004 1 91.25 165 ASP B C 1
ATOM 3278 O O . ASP B 1 165 ? 25.688 16.156 2.791 1 91.25 165 ASP B O 1
ATOM 3282 N N . PHE B 1 166 ? 24.828 16.422 4.836 1 93.31 166 PHE B N 1
ATOM 3283 C CA . PHE B 1 166 ? 23.469 16.203 4.359 1 93.31 166 PHE B CA 1
ATOM 3284 C C . PHE B 1 166 ? 23.031 17.344 3.441 1 93.31 166 PHE B C 1
ATOM 3286 O O . PHE B 1 166 ? 22.531 17.109 2.348 1 93.31 166 PHE B O 1
ATOM 3293 N N . ILE B 1 167 ? 23.281 18.547 3.83 1 89.31 167 ILE B N 1
ATOM 3294 C CA . ILE B 1 167 ? 22.922 19.719 3.037 1 89.31 167 ILE B CA 1
ATOM 3295 C C . ILE B 1 167 ? 23.656 19.688 1.705 1 89.31 167 ILE B C 1
ATOM 3297 O O . ILE B 1 167 ? 23.078 19.969 0.655 1 89.31 167 ILE B O 1
ATOM 3301 N N . GLN B 1 168 ? 24.922 19.281 1.72 1 89.12 168 GLN B N 1
ATOM 3302 C CA . GLN B 1 168 ? 25.719 19.203 0.5 1 89.12 168 GLN B CA 1
ATOM 3303 C C . GLN B 1 168 ? 25.172 18.156 -0.457 1 89.12 168 GLN B C 1
ATOM 3305 O O . GLN B 1 168 ? 25.141 18.359 -1.671 1 89.12 168 GLN B O 1
ATOM 3310 N N . SER B 1 169 ? 24.781 17.109 0.126 1 90.81 169 SER B N 1
ATOM 3311 C CA . SER B 1 169 ? 24.203 16.047 -0.703 1 90.81 169 SER B CA 1
ATOM 3312 C C . SER B 1 169 ? 22.922 16.516 -1.383 1 90.81 169 SER B C 1
ATOM 3314 O O . SER B 1 169 ? 22.656 16.172 -2.537 1 90.81 169 SER B O 1
ATOM 3316 N N . LEU B 1 170 ? 22.172 17.281 -0.708 1 90.38 170 LEU B N 1
ATOM 3317 C CA . LEU B 1 170 ? 20.938 17.812 -1.267 1 90.38 170 LEU B CA 1
ATOM 3318 C C . LEU B 1 170 ? 21.219 18.844 -2.342 1 90.38 170 LEU B C 1
ATOM 3320 O O . LEU B 1 170 ? 20.516 18.922 -3.35 1 90.38 170 LEU B O 1
ATOM 3324 N N . GLN B 1 171 ? 22.188 19.641 -2.035 1 88.75 171 GLN B N 1
ATOM 3325 C CA . GLN B 1 171 ? 22.578 20.656 -3.02 1 88.75 171 GLN B CA 1
ATOM 3326 C C . GLN B 1 171 ? 23.031 20 -4.324 1 88.75 171 GLN B C 1
ATOM 3328 O O . GLN B 1 171 ? 22.672 20.469 -5.41 1 88.75 171 GLN B O 1
ATOM 3333 N N . GLN B 1 172 ? 23.734 18.922 -4.199 1 88.56 172 GLN B N 1
ATOM 3334 C CA . GLN B 1 172 ? 24.156 18.188 -5.383 1 88.56 172 GLN B CA 1
ATOM 3335 C C . GLN B 1 172 ? 22.969 17.594 -6.125 1 88.56 172 GLN B C 1
ATOM 3337 O O . GLN B 1 172 ? 22.906 17.625 -7.355 1 88.56 172 GLN B O 1
ATOM 3342 N N . LEU B 1 173 ? 22.109 17.125 -5.363 1 88.12 173 LEU B N 1
ATOM 3343 C CA . LEU B 1 173 ? 20.922 16.531 -5.945 1 88.12 173 LEU B CA 1
ATOM 3344 C C . LEU B 1 173 ? 20.078 17.578 -6.68 1 88.12 173 LEU B C 1
ATOM 3346 O O . LEU B 1 173 ? 19.562 17.297 -7.762 1 88.12 173 LEU B O 1
ATOM 3350 N N . CYS B 1 174 ? 19.984 18.781 -6.16 1 89 174 CYS B N 1
ATOM 3351 C CA . CYS B 1 174 ? 19.047 19.781 -6.637 1 89 174 CYS B CA 1
ATOM 3352 C C . CYS B 1 174 ? 19.703 20.719 -7.637 1 89 174 CYS B C 1
ATOM 3354 O O . CYS B 1 174 ? 19.047 21.609 -8.188 1 89 174 CYS B O 1
ATOM 3356 N N . THR B 1 175 ? 20.906 20.719 -7.91 1 81.81 175 THR B N 1
ATOM 3357 C CA . THR B 1 175 ? 21.594 21.547 -8.891 1 81.81 175 THR B CA 1
ATOM 3358 C C . THR B 1 175 ? 21.516 20.922 -10.281 1 81.81 175 THR B C 1
ATOM 3360 O O . THR B 1 175 ? 21.75 21.594 -11.289 1 81.81 175 THR B O 1
ATOM 3363 N N . GLN B 1 176 ? 21.094 19.766 -10.344 1 69 176 GLN B N 1
ATOM 3364 C CA . GLN B 1 176 ? 20.969 19.172 -11.664 1 69 176 GLN B CA 1
ATOM 3365 C C . GLN B 1 176 ? 19.828 19.781 -12.453 1 69 176 GLN B C 1
ATOM 3367 O O . GLN B 1 176 ? 18.922 20.375 -11.875 1 69 176 GLN B O 1
ATOM 3372 N N . SER B 1 177 ? 19.922 20.094 -13.82 1 59.5 177 SER B N 1
ATOM 3373 C CA . SER B 1 177 ? 19.094 20.812 -14.781 1 59.5 177 SER B CA 1
ATOM 3374 C C . SER B 1 177 ? 17.609 20.625 -14.492 1 59.5 177 SER B C 1
ATOM 3376 O O . SER B 1 177 ? 16.812 21.531 -14.711 1 59.5 177 SER B O 1
ATOM 3378 N N . ASN B 1 178 ? 17.203 19.562 -14.023 1 65.94 178 ASN B N 1
ATOM 3379 C CA . ASN B 1 178 ? 15.766 19.344 -13.836 1 65.94 178 ASN B CA 1
ATOM 3380 C C . ASN B 1 178 ? 15.367 19.438 -12.367 1 65.94 178 ASN B C 1
ATOM 3382 O O . ASN B 1 178 ? 14.508 18.688 -11.906 1 65.94 178 ASN B O 1
ATOM 3386 N N . ALA B 1 179 ? 15.891 20.547 -11.734 1 61.22 179 ALA B N 1
ATOM 3387 C CA . ALA B 1 179 ? 15.734 20.703 -10.289 1 61.22 179 ALA B CA 1
ATOM 3388 C C . ALA B 1 179 ? 14.258 20.781 -9.898 1 61.22 179 ALA B C 1
ATOM 3390 O O . ALA B 1 179 ? 13.867 20.281 -8.836 1 61.22 179 ALA B O 1
ATOM 3391 N N . ASN B 1 180 ? 13.492 21.328 -10.781 1 66.94 180 ASN B N 1
ATOM 3392 C CA . ASN B 1 180 ? 12.086 21.531 -10.445 1 66.94 180 ASN B CA 1
ATOM 3393 C C . ASN B 1 180 ? 11.336 20.203 -10.383 1 66.94 180 ASN B C 1
ATOM 3395 O O . ASN B 1 180 ? 10.273 20.109 -9.766 1 66.94 180 ASN B O 1
ATOM 3399 N N . THR B 1 181 ? 11.969 19.234 -10.906 1 78.12 181 THR B N 1
ATOM 3400 C CA . THR B 1 181 ? 11.25 17.969 -10.922 1 78.12 181 THR B CA 1
ATOM 3401 C C . THR B 1 181 ? 12 16.922 -10.109 1 78.12 181 THR B C 1
ATOM 3403 O O . THR B 1 181 ? 11.516 15.789 -9.953 1 78.12 181 THR B O 1
ATOM 3406 N N . THR B 1 182 ? 13.07 17.406 -9.586 1 86.81 182 THR B N 1
ATOM 3407 C CA . THR B 1 182 ? 13.867 16.469 -8.789 1 86.81 182 THR B CA 1
ATOM 3408 C C . THR B 1 182 ? 13.25 16.281 -7.406 1 86.81 182 THR B C 1
ATOM 3410 O O . THR B 1 182 ? 12.828 17.25 -6.77 1 86.81 182 THR B O 1
ATOM 3413 N N . LEU B 1 183 ? 13.164 15.039 -6.992 1 89.12 183 LEU B N 1
ATOM 3414 C CA . LEU B 1 183 ? 12.547 14.695 -5.715 1 89.12 183 LEU B CA 1
ATOM 3415 C C . LEU B 1 183 ? 13.586 14.156 -4.742 1 89.12 183 LEU B C 1
ATOM 3417 O O . LEU B 1 183 ? 14.539 13.484 -5.148 1 89.12 183 LEU B O 1
ATOM 3421 N N . ALA B 1 184 ? 13.445 14.555 -3.547 1 93.25 184 ALA B N 1
ATOM 3422 C CA . ALA B 1 184 ? 14.219 13.977 -2.455 1 93.25 184 ALA B CA 1
ATOM 3423 C C . ALA B 1 184 ? 13.305 13.258 -1.458 1 93.25 184 ALA B C 1
ATOM 3425 O O . ALA B 1 184 ? 12.211 13.742 -1.151 1 93.25 184 ALA B O 1
ATOM 3426 N N . ASP B 1 185 ? 13.758 12.125 -0.933 1 93.94 185 ASP B N 1
ATOM 3427 C CA . ASP B 1 185 ? 12.992 11.398 0.077 1 93.94 185 ASP B CA 1
ATOM 3428 C C . ASP B 1 185 ? 12.938 12.18 1.389 1 93.94 185 ASP B C 1
ATOM 3430 O O . ASP B 1 185 ? 13.945 12.742 1.827 1 93.94 185 ASP B O 1
ATOM 3434 N N . LEU B 1 186 ? 11.789 12.242 2.014 1 96.5 186 LEU B N 1
ATOM 3435 C CA . LEU B 1 186 ? 11.664 12.867 3.326 1 96.5 186 LEU B CA 1
ATOM 3436 C C . LEU B 1 186 ? 12.469 12.102 4.371 1 96.5 186 LEU B C 1
ATOM 3438 O O . LEU B 1 186 ? 13.102 12.703 5.238 1 96.5 186 LEU B O 1
ATOM 3442 N N . ASP B 1 187 ? 12.414 10.836 4.32 1 96.56 187 ASP B N 1
ATOM 3443 C CA . ASP B 1 187 ? 13.297 9.898 5.012 1 96.56 187 ASP B CA 1
ATOM 3444 C C . ASP B 1 187 ? 14.156 9.117 4.02 1 96.56 187 ASP B C 1
ATOM 3446 O O . ASP B 1 187 ? 13.703 8.117 3.461 1 96.56 187 ASP B O 1
ATOM 3450 N N . TYR B 1 188 ? 15.391 9.477 3.891 1 93 188 TYR B N 1
ATOM 3451 C CA . TYR B 1 188 ? 16.219 8.898 2.84 1 93 188 TYR B CA 1
ATOM 3452 C C . TYR B 1 188 ? 16.812 7.57 3.291 1 93 188 TYR B C 1
ATOM 3454 O O . TYR B 1 188 ? 17.312 6.793 2.467 1 93 188 TYR B O 1
ATOM 3462 N N . LYS B 1 189 ? 16.797 7.324 4.551 1 93.56 189 LYS B N 1
ATOM 3463 C CA . LYS B 1 189 ? 17.422 6.105 5.047 1 93.56 189 LYS B CA 1
ATOM 3464 C C . LYS B 1 189 ? 16.484 4.906 4.91 1 93.56 189 LYS B C 1
ATOM 3466 O O . LYS B 1 189 ? 16.922 3.82 4.516 1 93.56 189 LYS B O 1
ATOM 3471 N N . THR B 1 190 ? 15.195 5.102 5.219 1 91.81 190 THR B N 1
ATOM 3472 C CA . THR B 1 190 ? 14.188 4.047 5.086 1 91.81 190 THR B CA 1
ATOM 3473 C C . THR B 1 190 ? 12.945 4.57 4.371 1 91.81 190 THR B C 1
ATOM 3475 O O . THR B 1 190 ? 11.852 4.543 4.93 1 91.81 190 THR B O 1
ATOM 3478 N N . PRO B 1 191 ? 13.062 5.02 3.109 1 90.06 191 PRO B N 1
ATOM 3479 C CA . PRO B 1 191 ? 12.039 5.809 2.426 1 90.06 191 PRO B CA 1
ATOM 3480 C C . PRO B 1 191 ? 10.734 5.035 2.219 1 90.06 191 PRO B C 1
ATOM 3482 O O . PRO B 1 191 ? 9.695 5.629 1.923 1 90.06 191 PRO B O 1
ATOM 3485 N N . SER B 1 192 ? 10.672 3.705 2.441 1 82.75 192 SER B N 1
ATOM 3486 C CA . SER B 1 192 ? 9.461 2.947 2.131 1 82.75 192 SER B CA 1
ATOM 3487 C C . SER B 1 192 ? 8.938 2.209 3.359 1 82.75 192 SER B C 1
ATOM 3489 O O . SER B 1 192 ? 8.078 1.334 3.246 1 82.75 192 SER B O 1
ATOM 3491 N N . VAL B 1 193 ? 9.492 2.635 4.457 1 87.75 193 VAL B N 1
ATOM 3492 C CA . VAL B 1 193 ? 9.117 1.96 5.695 1 87.75 193 VAL B CA 1
ATOM 3493 C C . VAL B 1 193 ? 8.562 2.977 6.688 1 87.75 193 VAL B C 1
ATOM 3495 O O . VAL B 1 193 ? 9.164 4.031 6.91 1 87.75 193 VAL B O 1
ATOM 3498 N N . PHE B 1 194 ? 7.398 2.666 7.195 1 95.25 194 PHE B N 1
ATOM 3499 C CA . PHE B 1 194 ? 6.855 3.494 8.266 1 95.25 194 PHE B CA 1
ATOM 3500 C C . PHE B 1 194 ? 7.492 3.139 9.602 1 95.25 194 PHE B C 1
ATOM 3502 O O . PHE B 1 194 ? 7.164 2.111 10.203 1 95.25 194 PHE B O 1
ATOM 3509 N N . ASP B 1 195 ? 8.406 3.955 10.016 1 96.5 195 ASP B N 1
ATOM 3510 C CA . ASP B 1 195 ? 9.141 3.742 11.258 1 96.5 195 ASP B CA 1
ATOM 3511 C C . ASP B 1 195 ? 9.578 5.07 11.875 1 96.5 195 ASP B C 1
ATOM 3513 O O . ASP B 1 195 ? 9.023 6.121 11.547 1 96.5 195 ASP B O 1
ATOM 3517 N N . ASN B 1 196 ? 10.516 5.047 12.898 1 98.25 196 ASN B N 1
ATOM 3518 C CA . ASN B 1 196 ? 10.875 6.273 13.609 1 98.25 196 ASN B CA 1
ATOM 3519 C C . ASN B 1 196 ? 12.133 6.91 13.023 1 98.25 196 ASN B C 1
ATOM 3521 O O . ASN B 1 196 ? 12.711 7.812 13.625 1 98.25 196 ASN B O 1
ATOM 3525 N N . GLN B 1 197 ? 12.539 6.434 11.867 1 98.25 197 GLN B N 1
ATOM 3526 C CA . GLN B 1 197 ? 13.789 6.91 11.289 1 98.25 197 GLN B CA 1
ATOM 3527 C C . GLN B 1 197 ? 13.711 8.398 10.953 1 98.25 197 GLN B C 1
ATOM 3529 O O . GLN B 1 197 ? 14.703 9.117 11.07 1 98.25 197 GLN B O 1
ATOM 3534 N N . TYR B 1 198 ? 12.547 8.852 10.555 1 98.19 198 TYR B N 1
ATOM 3535 C CA . TYR B 1 198 ? 12.297 10.273 10.328 1 98.19 198 TYR B CA 1
ATOM 3536 C C . TYR B 1 198 ? 12.742 11.102 11.531 1 98.19 198 TYR B C 1
ATOM 3538 O O . TYR B 1 198 ? 13.445 12.102 11.383 1 98.19 198 TYR B O 1
ATOM 3546 N N . PHE B 1 199 ? 12.414 10.688 12.719 1 98.69 199 PHE B N 1
ATOM 3547 C CA . PHE B 1 199 ? 12.758 11.422 13.93 1 98.69 199 PHE B CA 1
ATOM 3548 C C . PHE B 1 199 ? 14.25 11.312 14.234 1 98.69 199 PHE B C 1
ATOM 3550 O O . PHE B 1 199 ? 14.859 12.273 14.703 1 98.69 199 PHE B O 1
ATOM 3557 N N . VAL B 1 200 ? 14.82 10.172 13.961 1 98.38 200 VAL B N 1
ATOM 3558 C CA . VAL B 1 200 ? 16.266 10 14.125 1 98.38 200 VAL B CA 1
ATOM 3559 C C . VAL B 1 200 ? 17 10.984 13.219 1 98.38 200 VAL B C 1
ATOM 3561 O O . VAL B 1 200 ? 17.953 11.633 13.656 1 98.38 200 VAL B O 1
ATOM 3564 N N . ASN B 1 201 ? 16.547 11.078 12.047 1 97.56 201 ASN B N 1
ATOM 3565 C CA . ASN B 1 201 ? 17.156 12.016 11.109 1 97.56 201 ASN B CA 1
ATOM 3566 C C . ASN B 1 201 ? 17.094 13.445 11.625 1 97.56 201 ASN B C 1
ATOM 3568 O O . ASN B 1 201 ? 18.047 14.211 11.477 1 97.56 201 ASN B O 1
ATOM 3572 N N . LEU B 1 202 ? 15.953 13.789 12.211 1 96.88 202 LEU B N 1
ATOM 3573 C CA . LEU B 1 202 ? 15.805 15.156 12.711 1 96.88 202 LEU B CA 1
ATOM 3574 C C . LEU B 1 202 ? 16.859 15.461 13.773 1 96.88 202 LEU B C 1
ATOM 3576 O O . LEU B 1 202 ? 17.469 16.531 13.758 1 96.88 202 LEU B O 1
ATOM 3580 N N . LEU B 1 203 ? 17.109 14.586 14.641 1 96.19 203 LEU B N 1
ATOM 3581 C CA . LEU B 1 203 ? 18.078 14.789 15.711 1 96.19 203 LEU B CA 1
ATOM 3582 C C . LEU B 1 203 ? 19.484 14.898 15.141 1 96.19 203 LEU B C 1
ATOM 3584 O O . LEU B 1 203 ? 20.344 15.578 15.719 1 96.19 203 LEU B O 1
ATOM 3588 N N . SER B 1 204 ? 19.688 14.273 14.008 1 95.31 204 SER B N 1
ATOM 3589 C CA . SER B 1 204 ? 21 14.312 13.367 1 95.31 204 SER B CA 1
ATOM 3590 C C . SER B 1 204 ? 21.125 15.516 12.445 1 95.31 204 SER B C 1
ATOM 3592 O O . SER B 1 204 ? 22.094 15.617 11.688 1 95.31 204 SER B O 1
ATOM 3594 N N . GLY B 1 205 ? 20.078 16.375 12.461 1 93.5 205 GLY B N 1
ATOM 3595 C CA . GLY B 1 205 ? 20.109 17.578 11.641 1 93.5 205 GLY B CA 1
ATOM 3596 C C . GLY B 1 205 ? 19.812 17.297 10.18 1 93.5 205 GLY B C 1
ATOM 3597 O O . GLY B 1 205 ? 20.203 18.078 9.297 1 93.5 205 GLY B O 1
ATOM 3598 N N . GLU B 1 206 ? 19.141 16.203 9.922 1 95 206 GLU B N 1
ATOM 3599 C CA . GLU B 1 206 ? 18.906 15.758 8.547 1 95 206 GLU B CA 1
ATOM 3600 C C . GLU B 1 206 ? 17.438 15.859 8.172 1 95 206 GLU B C 1
ATOM 3602 O O . GLU B 1 206 ? 16.922 15.031 7.414 1 95 206 GLU B O 1
ATOM 3607 N N . GLY B 1 207 ? 16.719 16.828 8.773 1 94.94 207 GLY B N 1
ATOM 3608 C CA . GLY B 1 207 ? 15.375 17.125 8.328 1 94.94 207 GLY B CA 1
ATOM 3609 C C . GLY B 1 207 ? 15.328 17.812 6.977 1 94.94 207 GLY B C 1
ATOM 3610 O O . GLY B 1 207 ? 16 18.828 6.762 1 94.94 207 GLY B O 1
ATOM 3611 N N . LEU B 1 208 ? 14.57 17.281 6.121 1 94.75 208 LEU B N 1
ATOM 3612 C CA . LEU B 1 208 ? 14.531 17.781 4.758 1 94.75 208 LEU B CA 1
ATOM 3613 C C . LEU B 1 208 ? 13.836 19.141 4.703 1 94.75 208 LEU B C 1
ATOM 3615 O O . LEU B 1 208 ? 14.383 20.109 4.176 1 94.75 208 LEU B O 1
ATOM 3619 N N . LEU B 1 209 ? 12.625 19.234 5.242 1 95.12 209 LEU B N 1
ATOM 3620 C CA . LEU B 1 209 ? 11.859 20.484 5.234 1 95.12 209 LEU B CA 1
ATOM 3621 C C . LEU B 1 209 ? 12.195 21.328 6.453 1 95.12 209 LEU B C 1
ATOM 3623 O O . LEU B 1 209 ? 12.453 20.797 7.535 1 95.12 209 LEU B O 1
ATOM 3627 N N . THR B 1 210 ? 12.102 22.625 6.25 1 92.81 210 THR B N 1
ATOM 3628 C CA . THR B 1 210 ? 12.289 23.516 7.383 1 92.81 210 THR B CA 1
ATOM 3629 C C . THR B 1 210 ? 11.273 23.219 8.484 1 92.81 210 THR B C 1
ATOM 3631 O O . THR B 1 210 ? 11.633 23.188 9.664 1 92.81 210 THR B O 1
ATOM 3634 N N . SER B 1 211 ? 10.055 22.938 8.078 1 95.44 211 SER B N 1
ATOM 3635 C CA . SER B 1 211 ? 8.969 22.703 9.023 1 95.44 211 SER B CA 1
ATOM 3636 C C . SER B 1 211 ? 9.203 21.422 9.82 1 95.44 211 SER B C 1
ATOM 3638 O O . SER B 1 211 ? 8.602 21.234 10.875 1 95.44 211 SER B O 1
ATOM 3640 N N . ASP B 1 212 ? 10.031 20.578 9.281 1 96.44 212 ASP B N 1
ATOM 3641 C CA . ASP B 1 212 ? 10.383 19.359 10.016 1 96.44 212 ASP B CA 1
ATOM 3642 C C . ASP B 1 212 ? 11.523 19.625 10.992 1 96.44 212 ASP B C 1
ATOM 3644 O O . ASP B 1 212 ? 11.43 19.266 12.172 1 96.44 212 ASP B O 1
ATOM 3648 N N . GLN B 1 213 ? 12.57 20.266 10.555 1 94.94 213 GLN B N 1
ATOM 3649 C CA . GLN B 1 213 ? 13.781 20.438 11.344 1 94.94 213 GLN B CA 1
ATOM 3650 C C . GLN B 1 213 ? 13.539 21.344 12.547 1 94.94 213 GLN B C 1
ATOM 3652 O O . GLN B 1 213 ? 14.141 21.172 13.602 1 94.94 213 GLN B O 1
ATOM 3657 N N . VAL B 1 214 ? 12.602 22.25 12.438 1 94.75 214 VAL B N 1
ATOM 3658 C CA . VAL B 1 214 ? 12.336 23.219 13.492 1 94.75 214 VAL B CA 1
ATOM 3659 C C . VAL B 1 214 ? 11.766 22.5 14.719 1 94.75 214 VAL B C 1
ATOM 3661 O O . VAL B 1 214 ? 11.758 23.062 15.82 1 94.75 214 VAL B O 1
ATOM 3664 N N . LEU B 1 215 ? 11.25 21.266 14.555 1 97.06 215 LEU B N 1
ATOM 3665 C CA . LEU B 1 215 ? 10.727 20.5 15.688 1 97.06 215 LEU B CA 1
ATOM 3666 C C . LEU B 1 215 ? 11.836 20.203 16.688 1 97.06 215 LEU B C 1
ATOM 3668 O O . LEU B 1 215 ? 11.562 19.984 17.875 1 97.06 215 LEU B O 1
ATOM 3672 N N . VAL B 1 216 ? 13.023 20.156 16.219 1 96.38 216 VAL B N 1
ATOM 3673 C CA . VAL B 1 216 ? 14.164 19.891 17.094 1 96.38 216 VAL B CA 1
ATOM 3674 C C . VAL B 1 216 ? 14.859 21.188 17.469 1 96.38 216 VAL B C 1
ATOM 3676 O O . VAL B 1 216 ? 15.32 21.359 18.594 1 96.38 216 VAL B O 1
ATOM 3679 N N . THR B 1 217 ? 14.852 22.219 16.641 1 92.56 217 THR B N 1
ATOM 3680 C CA . THR B 1 217 ? 15.68 23.406 16.828 1 92.56 217 THR B CA 1
ATOM 3681 C C . THR B 1 217 ? 14.844 24.578 17.344 1 92.56 217 THR B C 1
ATOM 3683 O O . THR B 1 217 ? 15.383 25.531 17.891 1 92.56 217 THR B O 1
ATOM 3686 N N . GLY B 1 218 ? 13.562 24.469 17.203 1 90.88 218 GLY B N 1
ATOM 3687 C CA . GLY B 1 218 ? 12.758 25.672 17.375 1 90.88 218 GLY B CA 1
ATOM 3688 C C . GLY B 1 218 ? 12.039 25.719 18.703 1 90.88 218 GLY B C 1
ATOM 3689 O O . GLY B 1 218 ? 11.57 26.781 19.125 1 90.88 218 GLY B O 1
ATOM 3690 N N . ASP B 1 219 ? 11.859 24.609 19.359 1 93.12 219 ASP B N 1
ATOM 3691 C CA . ASP B 1 219 ? 11.078 24.547 20.594 1 93.12 219 ASP B CA 1
ATOM 3692 C C . ASP B 1 219 ? 11.492 23.359 21.438 1 93.12 219 ASP B C 1
ATOM 3694 O O . ASP B 1 219 ? 11.633 22.25 20.938 1 93.12 219 ASP B O 1
ATOM 3698 N N . GLU B 1 220 ? 11.695 23.609 22.719 1 95.62 220 GLU B N 1
ATOM 3699 C CA . GLU B 1 220 ? 12.18 22.562 23.609 1 95.62 220 GLU B CA 1
ATOM 3700 C C . GLU B 1 220 ? 11.133 21.469 23.797 1 95.62 220 GLU B C 1
ATOM 3702 O O . GLU B 1 220 ? 11.477 20.281 23.922 1 95.62 220 GLU B O 1
ATOM 3707 N N . GLY B 1 221 ? 9.898 21.859 23.891 1 96.56 221 GLY B N 1
ATOM 3708 C CA . GLY B 1 221 ? 8.828 20.875 24.047 1 96.56 221 GLY B CA 1
ATOM 3709 C C . GLY B 1 221 ? 8.719 19.906 22.891 1 96.56 221 GLY B C 1
ATOM 3710 O O . GLY B 1 221 ? 8.617 18.703 23.078 1 96.56 221 GLY B O 1
ATOM 3711 N N . THR B 1 222 ? 8.773 20.453 21.703 1 98.12 222 THR B N 1
ATOM 3712 C CA . THR B 1 222 ? 8.711 19.578 20.531 1 98.12 222 THR B CA 1
ATOM 3713 C C . THR B 1 222 ? 9.969 18.734 20.422 1 98.12 222 THR B C 1
ATOM 3715 O O . THR B 1 222 ? 9.906 17.562 20.031 1 98.12 222 THR B O 1
ATOM 3718 N N . ARG B 1 223 ? 11.133 19.281 20.797 1 97.62 223 ARG B N 1
ATOM 3719 C CA . ARG B 1 223 ? 12.375 18.516 20.766 1 97.62 223 ARG B CA 1
ATOM 3720 C C . ARG B 1 223 ? 12.305 17.312 21.703 1 97.62 223 ARG B C 1
ATOM 3722 O O . ARG B 1 223 ? 12.711 16.203 21.328 1 97.62 223 ARG B O 1
ATOM 3729 N N . GLU B 1 224 ? 11.805 17.547 22.875 1 98.38 224 GLU B N 1
ATOM 3730 C CA . GLU B 1 224 ? 11.695 16.469 23.844 1 98.38 224 GLU B CA 1
ATOM 3731 C C . GLU B 1 224 ? 10.82 15.336 23.312 1 98.38 224 GLU B C 1
ATOM 3733 O O . GLU B 1 224 ? 11.133 14.156 23.516 1 98.38 224 GLU B O 1
ATOM 3738 N N . LEU B 1 225 ? 9.758 15.695 22.688 1 98.56 225 LEU B N 1
ATOM 3739 C CA . LEU B 1 225 ? 8.875 14.672 22.141 1 98.56 225 LEU B CA 1
ATOM 3740 C C . LEU B 1 225 ? 9.555 13.922 21 1 98.56 225 LEU B C 1
ATOM 3742 O O . LEU B 1 225 ? 9.453 12.695 20.906 1 98.56 225 LEU B O 1
ATOM 3746 N N . VAL B 1 226 ? 10.281 14.617 20.141 1 98.56 226 VAL B N 1
ATOM 3747 C CA . VAL B 1 226 ? 11.047 13.984 19.078 1 98.56 226 VAL B CA 1
ATOM 3748 C C . VAL B 1 226 ? 12.031 12.984 19.672 1 98.56 226 VAL B C 1
ATOM 3750 O O . VAL B 1 226 ? 12.109 11.836 19.234 1 98.56 226 VAL B O 1
ATOM 3753 N N . GLU B 1 227 ? 12.719 13.406 20.719 1 98.62 227 GLU B N 1
ATOM 3754 C CA . GLU B 1 227 ? 13.688 12.547 21.375 1 98.62 227 GLU B CA 1
ATOM 3755 C C . GLU B 1 227 ? 13.023 11.305 21.969 1 98.62 227 GLU B C 1
ATOM 3757 O O . GLU B 1 227 ? 13.578 10.211 21.906 1 98.62 227 GLU B O 1
ATOM 3762 N N . SER B 1 228 ? 11.891 11.469 22.469 1 98.69 228 SER B N 1
ATOM 3763 C CA . SER B 1 228 ? 11.18 10.336 23.047 1 98.69 228 SER B CA 1
ATOM 3764 C C . SER B 1 228 ? 10.828 9.305 21.984 1 98.69 228 SER B C 1
ATOM 3766 O O . SER B 1 228 ? 10.852 8.102 22.25 1 98.69 228 SER B O 1
ATOM 3768 N N . TYR B 1 229 ? 10.484 9.75 20.766 1 98.69 229 TYR B N 1
ATOM 3769 C CA . TYR B 1 229 ? 10.125 8.836 19.688 1 98.69 229 TYR B CA 1
ATOM 3770 C C . TYR B 1 229 ? 11.367 8.156 19.125 1 98.69 229 TYR B C 1
ATOM 3772 O O . TYR B 1 229 ? 11.273 7.062 18.547 1 98.69 229 TYR B O 1
ATOM 3780 N N . VAL B 1 230 ? 12.531 8.789 19.25 1 98.5 230 VAL B N 1
ATOM 3781 C CA . VAL B 1 230 ? 13.789 8.156 18.859 1 98.5 230 VAL B CA 1
ATOM 3782 C C . VAL B 1 230 ? 14.141 7.047 19.859 1 98.5 230 VAL B C 1
ATOM 3784 O O . VAL B 1 230 ? 14.531 5.953 19.453 1 98.5 230 VAL B O 1
ATOM 3787 N N . ASP B 1 231 ? 13.906 7.332 21.109 1 98.38 231 ASP B N 1
ATOM 3788 C CA . ASP B 1 231 ? 14.266 6.406 22.172 1 98.38 231 ASP B CA 1
ATOM 3789 C C . ASP B 1 231 ? 13.305 5.223 22.219 1 98.38 231 ASP B C 1
ATOM 3791 O O . ASP B 1 231 ? 13.688 4.117 22.625 1 98.38 231 ASP B O 1
ATOM 3795 N N . ASP B 1 232 ? 12.078 5.445 21.844 1 98.38 232 ASP B N 1
ATOM 3796 C CA . ASP B 1 232 ? 11.047 4.41 21.922 1 98.38 232 ASP B CA 1
ATOM 3797 C C . ASP B 1 232 ? 10.211 4.383 20.641 1 98.38 232 ASP B C 1
ATOM 3799 O O . ASP B 1 232 ? 9.102 4.918 20.609 1 98.38 232 ASP B O 1
ATOM 3803 N N . PRO B 1 233 ? 10.641 3.646 19.672 1 97.56 233 PRO B N 1
ATOM 3804 C CA . PRO B 1 233 ? 9.93 3.578 18.406 1 97.56 233 PRO B CA 1
ATOM 3805 C C . PRO B 1 233 ? 8.508 3.051 18.547 1 97.56 233 PRO B C 1
ATOM 3807 O O . PRO B 1 233 ? 7.609 3.467 17.797 1 97.56 233 PRO B O 1
ATOM 3810 N N . LEU B 1 234 ? 8.273 2.186 19.469 1 97.62 234 LEU B N 1
ATOM 3811 C CA . LEU B 1 234 ? 6.941 1.629 19.672 1 97.62 234 LEU B CA 1
ATOM 3812 C C . LEU B 1 234 ? 5.98 2.689 20.188 1 97.62 234 LEU B C 1
ATOM 3814 O O . LEU B 1 234 ? 4.797 2.688 19.844 1 97.62 234 LEU B O 1
ATOM 3818 N N . ALA B 1 235 ? 6.457 3.561 21.016 1 98.25 235 ALA B N 1
ATOM 3819 C CA . ALA B 1 235 ? 5.629 4.66 21.5 1 98.25 235 ALA B CA 1
ATOM 3820 C C . ALA B 1 235 ? 5.168 5.551 20.359 1 98.25 235 ALA B C 1
ATOM 3822 O O . ALA B 1 235 ? 4.012 5.984 20.328 1 98.25 235 ALA B O 1
ATOM 3823 N N . PHE B 1 236 ? 6.082 5.828 19.469 1 98.62 236 PHE B N 1
ATOM 3824 C CA . PHE B 1 236 ? 5.707 6.613 18.297 1 98.62 236 PHE B CA 1
ATOM 3825 C C . PHE B 1 236 ? 4.574 5.938 17.531 1 98.62 236 PHE B C 1
ATOM 3827 O O . PHE B 1 236 ? 3.566 6.574 17.219 1 98.62 236 PHE B O 1
ATOM 3834 N N . LEU B 1 237 ? 4.789 4.676 17.219 1 98.25 237 LEU B N 1
ATOM 3835 C CA . LEU B 1 237 ? 3.805 3.951 16.422 1 98.25 237 LEU B CA 1
ATOM 3836 C C . LEU B 1 237 ? 2.443 3.955 17.109 1 98.25 237 LEU B C 1
ATOM 3838 O O . LEU B 1 237 ? 1.416 4.156 16.453 1 98.25 237 LEU B O 1
ATOM 3842 N N . GLU B 1 238 ? 2.408 3.818 18.406 1 98.25 238 GLU B N 1
ATOM 3843 C CA . GLU B 1 238 ? 1.167 3.799 19.172 1 98.25 238 GLU B CA 1
ATOM 3844 C C . GLU B 1 238 ? 0.513 5.176 19.203 1 98.25 238 GLU B C 1
ATOM 3846 O O . GLU B 1 238 ? -0.7 5.301 19.031 1 98.25 238 GLU B O 1
ATOM 3851 N N . GLU B 1 239 ? 1.313 6.152 19.438 1 98.62 239 GLU B N 1
ATOM 3852 C CA . GLU B 1 239 ? 0.765 7.504 19.516 1 98.62 239 GLU B CA 1
ATOM 3853 C C . GLU B 1 239 ? 0.306 7.996 18.156 1 98.62 239 GLU B C 1
ATOM 3855 O O . GLU B 1 239 ? -0.669 8.742 18.047 1 98.62 239 GLU B O 1
ATOM 3860 N N . PHE B 1 240 ? 0.964 7.586 17.125 1 98.69 240 PHE B N 1
ATOM 3861 C CA . PHE B 1 240 ? 0.575 7.992 15.781 1 98.69 240 PHE B CA 1
ATOM 3862 C C . PHE B 1 240 ? -0.85 7.551 15.477 1 98.69 240 PHE B C 1
ATOM 3864 O O . PHE B 1 240 ? -1.653 8.336 14.969 1 98.69 240 PHE B O 1
ATOM 3871 N N . LYS B 1 241 ? -1.103 6.297 15.773 1 97.25 241 LYS B N 1
ATOM 3872 C CA . LYS B 1 241 ? -2.455 5.828 15.492 1 97.25 241 LYS B CA 1
ATOM 3873 C C . LYS B 1 241 ? -3.49 6.613 16.281 1 97.25 241 LYS B C 1
ATOM 3875 O O . LYS B 1 241 ? -4.562 6.941 15.773 1 97.25 241 LYS B O 1
ATOM 3880 N N . LYS B 1 242 ? -3.184 6.984 17.516 1 97.5 242 LYS B N 1
ATOM 3881 C CA . LYS B 1 242 ? -4.113 7.77 18.312 1 97.5 242 LYS B CA 1
ATOM 3882 C C . LYS B 1 242 ? -4.324 9.156 17.719 1 97.5 242 LYS B C 1
ATOM 3884 O O . LYS B 1 242 ? -5.453 9.656 17.672 1 97.5 242 LYS B O 1
ATOM 3889 N N . SER B 1 243 ? -3.252 9.758 17.344 1 98.12 243 SER B N 1
ATOM 3890 C CA . SER B 1 243 ? -3.354 11.086 16.75 1 98.12 243 SER B CA 1
ATOM 3891 C C . SER B 1 243 ? -4.125 11.055 15.43 1 98.12 243 SER B C 1
ATOM 3893 O O . SER B 1 243 ? -4.863 11.992 15.109 1 98.12 243 SER B O 1
ATOM 3895 N N . MET B 1 244 ? -3.918 9.977 14.664 1 97.31 244 MET B N 1
ATOM 3896 C CA . MET B 1 244 ? -4.676 9.82 13.43 1 97.31 244 MET B CA 1
ATOM 3897 C C . MET B 1 244 ? -6.168 9.68 13.719 1 97.31 244 MET B C 1
ATOM 3899 O O . MET B 1 244 ? -6.996 10.234 12.992 1 97.31 244 MET B O 1
ATOM 3903 N N . LEU B 1 245 ? -6.484 8.977 14.781 1 94.81 245 LEU B N 1
ATOM 3904 C CA . LEU B 1 245 ? -7.879 8.836 15.18 1 94.81 245 LEU B CA 1
ATOM 3905 C C . LEU B 1 245 ? -8.461 10.188 15.602 1 94.81 245 LEU B C 1
ATOM 3907 O O . LEU B 1 245 ? -9.586 10.523 15.219 1 94.81 245 LEU B O 1
ATOM 3911 N N . ARG B 1 246 ? -7.703 10.93 16.359 1 94.88 246 ARG B N 1
ATOM 3912 C CA . ARG B 1 246 ? -8.156 12.258 16.766 1 94.88 246 ARG B CA 1
ATOM 3913 C C . ARG B 1 246 ? -8.352 13.164 15.555 1 94.88 246 ARG B C 1
ATOM 3915 O O . ARG B 1 246 ? -9.367 13.867 15.453 1 94.88 246 ARG B O 1
ATOM 3922 N N . MET B 1 247 ? -7.473 13.125 14.641 1 95.5 247 MET B N 1
ATOM 3923 C CA . MET B 1 247 ? -7.57 13.953 13.445 1 95.5 247 MET B CA 1
ATOM 3924 C C . MET B 1 247 ? -8.766 13.547 12.594 1 95.5 247 MET B C 1
ATOM 3926 O O . MET B 1 247 ? -9.531 14.398 12.148 1 95.5 247 MET B O 1
ATOM 3930 N N . GLY B 1 248 ? -8.93 12.297 12.445 1 91.56 248 GLY B N 1
ATOM 3931 C CA . GLY B 1 248 ? -10.016 11.797 11.617 1 91.56 248 GLY B CA 1
ATOM 3932 C C . GLY B 1 248 ? -11.383 12.047 12.219 1 91.56 248 GLY B C 1
ATOM 3933 O O . GLY B 1 248 ? -12.398 11.961 11.523 1 91.56 248 GLY B O 1
ATOM 3934 N N . SER B 1 249 ? -11.406 12.336 13.469 1 85.5 249 SER B N 1
ATOM 3935 C CA . SER B 1 249 ? -12.672 12.508 14.172 1 85.5 249 SER B CA 1
ATOM 3936 C C . SER B 1 249 ? -13.047 13.984 14.281 1 85.5 249 SER B C 1
ATOM 3938 O O . SER B 1 249 ? -14.039 14.336 14.914 1 85.5 249 SER B O 1
ATOM 3940 N N . LEU B 1 250 ? -12.164 14.734 13.727 1 82.06 250 LEU B N 1
ATOM 3941 C CA . LEU B 1 250 ? -12.492 16.156 13.719 1 82.06 250 LEU B CA 1
ATOM 3942 C C . LEU B 1 250 ? -13.797 16.406 12.969 1 82.06 250 LEU B C 1
ATOM 3944 O O . LEU B 1 250 ? -14.078 15.75 11.969 1 82.06 250 LEU B O 1
ATOM 3948 N N . LEU B 1 251 ? -14.734 16.891 13.602 1 65.31 251 LEU B N 1
ATOM 3949 C CA . LEU B 1 251 ? -16.078 17.062 13.062 1 65.31 251 LEU B CA 1
ATOM 3950 C C . LEU B 1 251 ? -16.062 17.984 11.844 1 65.31 251 LEU B C 1
ATOM 3952 O O . LEU B 1 251 ? -15.484 19.078 11.898 1 65.31 251 LEU B O 1
ATOM 3956 N N . PRO B 1 252 ? -16.547 17.25 10.781 1 62.56 252 PRO B N 1
ATOM 3957 C CA . PRO B 1 252 ? -16.625 18.078 9.57 1 62.56 252 PRO B CA 1
ATOM 3958 C C . PRO B 1 252 ? -17.531 19.281 9.742 1 62.56 252 PRO B C 1
ATOM 3960 O O . PRO B 1 252 ? -18.484 19.25 10.523 1 62.56 252 PRO B O 1
ATOM 3963 N N . ALA B 1 253 ? -17.062 20.359 9.211 1 55.72 253 ALA B N 1
ATOM 3964 C CA . ALA B 1 253 ? -17.891 21.562 9.242 1 55.72 253 ALA B CA 1
ATOM 3965 C C . ALA B 1 253 ? -19.281 21.297 8.68 1 55.72 253 ALA B C 1
ATOM 3967 O O . ALA B 1 253 ? -20.234 22.031 8.953 1 55.72 253 ALA B O 1
ATOM 3968 N N . THR B 1 254 ? -19.266 20.109 7.918 1 60.31 254 THR B N 1
ATOM 3969 C CA . THR B 1 254 ? -20.531 19.875 7.223 1 60.31 254 THR B CA 1
ATOM 3970 C C . THR B 1 254 ? -21.562 19.266 8.172 1 60.31 254 THR B C 1
ATOM 3972 O O . THR B 1 254 ? -22.766 19.375 7.93 1 60.31 254 THR B O 1
ATOM 3975 N N . GLY B 1 255 ? -21.156 18.891 9.352 1 58.62 255 GLY B N 1
ATOM 3976 C CA . GLY B 1 255 ? -22.094 18.312 10.289 1 58.62 255 GLY B CA 1
ATOM 3977 C C . GLY B 1 255 ? -23.094 17.359 9.633 1 58.62 255 GLY B C 1
ATOM 3978 O O . GLY B 1 255 ? -22.688 16.422 8.938 1 58.62 255 GLY B O 1
ATOM 3979 N N . GLU B 1 256 ? -24.297 17.641 9.75 1 66.44 256 GLU B N 1
ATOM 3980 C CA . GLU B 1 256 ? -25.406 16.859 9.211 1 66.44 256 GLU B CA 1
ATOM 3981 C C . GLU B 1 256 ? -25.719 17.281 7.777 1 66.44 256 GLU B C 1
ATOM 3983 O O . GLU B 1 256 ? -26.547 16.641 7.113 1 66.44 256 GLU B O 1
ATOM 3988 N N . ASN B 1 257 ? -24.969 18.141 7.328 1 79.56 257 ASN B N 1
ATOM 3989 C CA . ASN B 1 257 ? -25.312 18.688 6.023 1 79.56 257 ASN B CA 1
ATOM 3990 C C . ASN B 1 257 ? -24.547 18.016 4.902 1 79.56 257 ASN B C 1
ATOM 3992 O O . ASN B 1 257 ? -24.688 18.359 3.73 1 79.56 257 ASN B O 1
ATOM 3996 N N . GLY B 1 258 ? -23.875 16.938 5.152 1 91.75 258 GLY B N 1
ATOM 3997 C CA . GLY B 1 258 ? -23.188 16.219 4.09 1 91.75 258 GLY B CA 1
ATOM 3998 C C . GLY B 1 258 ? -23.984 15.055 3.535 1 91.75 258 GLY B C 1
ATOM 3999 O O . GLY B 1 258 ? -25.156 14.898 3.855 1 91.75 258 GLY B O 1
ATOM 4000 N N . GLU B 1 259 ? -23.5 14.422 2.529 1 94.94 259 GLU B N 1
ATOM 4001 C CA . GLU B 1 259 ? -24.109 13.234 1.932 1 94.94 259 GLU B CA 1
ATOM 4002 C C . GLU B 1 259 ? -23.078 12.125 1.747 1 94.94 259 GLU B C 1
ATOM 4004 O O . GLU B 1 259 ? -21.906 12.305 2.053 1 94.94 259 GLU B O 1
ATOM 4009 N N . ILE B 1 260 ? -23.578 11 1.451 1 95.69 260 ILE B N 1
ATOM 4010 C CA . ILE B 1 260 ? -22.703 9.945 0.946 1 95.69 260 ILE B CA 1
ATOM 4011 C C . ILE B 1 260 ? -22.656 10 -0.58 1 95.69 260 ILE B C 1
ATOM 4013 O O . ILE B 1 260 ? -23.609 9.57 -1.247 1 95.69 260 ILE B O 1
ATOM 4017 N N . ARG B 1 261 ? -21.594 10.586 -1.048 1 96.62 261 ARG B N 1
ATOM 4018 C CA . ARG B 1 261 ? -21.5 10.773 -2.49 1 96.62 261 ARG B CA 1
ATOM 4019 C C . ARG B 1 261 ? -21.297 9.445 -3.207 1 96.62 261 ARG B C 1
ATOM 4021 O O . ARG B 1 261 ? -20.531 8.586 -2.738 1 96.62 261 ARG B O 1
ATOM 4028 N N . ARG B 1 262 ? -21.906 9.266 -4.371 1 96.44 262 ARG B N 1
ATOM 4029 C CA . ARG B 1 262 ? -21.719 8.086 -5.207 1 96.44 262 ARG B CA 1
ATOM 4030 C C . ARG B 1 262 ? -20.453 8.195 -6.043 1 96.44 262 ARG B C 1
ATOM 4032 O O . ARG B 1 262 ? -19.859 7.176 -6.422 1 96.44 262 ARG B O 1
ATOM 4039 N N . ASN B 1 263 ? -20.125 9.375 -6.387 1 96.38 263 ASN B N 1
ATOM 4040 C CA . ASN B 1 263 ? -18.906 9.789 -7.051 1 96.38 263 ASN B C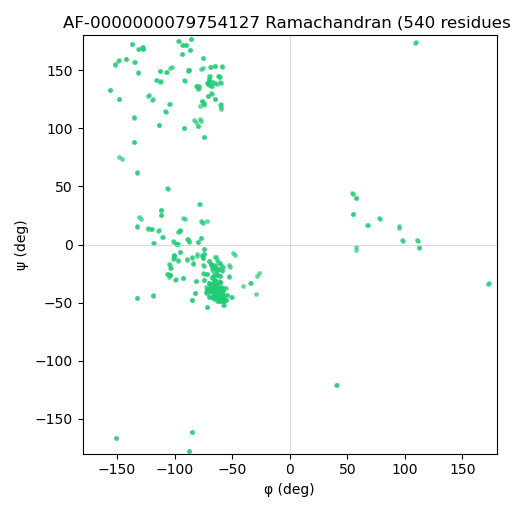A 1
ATOM 4041 C C . ASN B 1 263 ? -18.109 10.781 -6.199 1 96.38 263 ASN B C 1
ATOM 4043 O O . ASN B 1 263 ? -18.625 11.836 -5.832 1 96.38 263 ASN B O 1
ATOM 4047 N N . CYS B 1 264 ? -16.875 10.453 -5.949 1 97.69 264 CYS B N 1
ATOM 4048 C CA . CYS B 1 264 ? -16.125 11.258 -4.98 1 97.69 264 CYS B CA 1
ATOM 4049 C C . CYS B 1 264 ? -15.727 12.602 -5.578 1 97.69 264 CYS B C 1
ATOM 4051 O O . CYS B 1 264 ? -15.32 13.508 -4.852 1 97.69 264 CYS B O 1
ATOM 4053 N N . ARG B 1 265 ? -15.93 12.805 -6.879 1 97.38 265 ARG B N 1
ATOM 4054 C CA . ARG B 1 265 ? -15.438 14 -7.562 1 97.38 265 ARG B CA 1
ATOM 4055 C C . ARG B 1 265 ? -16.531 15.055 -7.676 1 97.38 265 ARG B C 1
ATOM 4057 O O . ARG B 1 265 ? -16.25 16.203 -8.023 1 97.38 265 ARG B O 1
ATOM 4064 N N . LEU B 1 266 ? -17.781 14.688 -7.422 1 95.31 266 LEU B N 1
ATOM 4065 C CA . LEU B 1 266 ? -18.875 15.641 -7.562 1 95.31 266 LEU B CA 1
ATOM 4066 C C . LEU B 1 266 ? -20.016 15.305 -6.621 1 95.31 266 LEU B C 1
ATOM 4068 O O . LEU B 1 266 ? -20.203 14.133 -6.262 1 95.31 266 LEU B O 1
ATOM 4072 N N . PRO B 1 267 ? -20.828 16.359 -6.262 1 92.81 267 PRO B N 1
ATOM 4073 C CA . PRO B 1 267 ? -22.047 16.094 -5.477 1 92.81 267 PRO B CA 1
ATOM 4074 C C . PRO B 1 267 ? -23.062 15.258 -6.234 1 92.81 267 PRO B C 1
ATOM 4076 O O . PRO B 1 267 ? -23.078 15.258 -7.469 1 92.81 267 PRO B O 1
ATOM 4079 N N . ASN B 1 268 ? -23.859 14.57 -5.512 1 93.62 268 ASN B N 1
ATOM 4080 C CA . ASN B 1 268 ? -24.812 13.633 -6.098 1 93.62 268 ASN B CA 1
ATOM 4081 C C . ASN B 1 268 ? -25.766 14.328 -7.07 1 93.62 268 ASN B C 1
ATOM 4083 O O . ASN B 1 268 ? -26.203 13.727 -8.055 1 93.62 268 ASN B O 1
ATOM 4087 N N . ASN B 1 269 ? -26.172 15.555 -6.754 1 90.12 269 ASN B N 1
ATOM 4088 C CA . ASN B 1 269 ? -27.125 16.266 -7.605 1 90.12 269 ASN B CA 1
ATOM 4089 C C . ASN B 1 269 ? -26.547 16.516 -9 1 90.12 269 ASN B C 1
ATOM 4091 O O . ASN B 1 269 ? -27.281 16.844 -9.93 1 90.12 269 ASN B O 1
ATOM 4095 N N . PHE B 1 270 ? -25.281 16.344 -9.219 1 84.94 270 PHE B N 1
ATOM 4096 C CA . PHE B 1 270 ? -24.656 16.531 -10.523 1 84.94 270 PHE B CA 1
ATOM 4097 C C . PHE B 1 270 ? -24.406 15.195 -11.203 1 84.94 270 PHE B C 1
ATOM 4099 O O . PHE B 1 270 ? -23.875 15.141 -12.312 1 84.94 270 PHE B O 1
ATOM 4106 N N . ASN B 1 271 ? -24.531 14.016 -10.453 1 74.5 271 ASN B N 1
ATOM 4107 C CA . ASN B 1 271 ? -24.312 12.664 -10.969 1 74.5 271 ASN B CA 1
ATOM 4108 C C . ASN B 1 271 ? -25.5 12.18 -11.805 1 74.5 271 ASN B C 1
ATOM 4110 O O . ASN B 1 271 ? -25.688 10.977 -11.992 1 74.5 271 ASN B O 1
ATOM 4114 N N . GLN B 1 272 ? -26.453 13.039 -12.391 1 56.75 272 GLN B N 1
ATOM 4115 C CA . GLN B 1 272 ? -27.625 12.625 -13.148 1 56.75 272 GLN B CA 1
ATOM 4116 C C . GLN B 1 272 ? -27.25 12.133 -14.539 1 56.75 272 GLN B C 1
ATOM 4118 O O . GLN B 1 272 ? -26.25 12.57 -15.109 1 56.75 272 GLN B O 1
#

Solvent-accessible surface area (backbone atoms only — not comparable to full-atom values): 28291 Å² total; per-residue (Å²): 80,43,40,33,32,37,48,41,33,55,66,22,42,86,36,35,12,35,25,54,49,25,54,69,49,101,89,38,64,23,25,48,76,17,73,84,30,41,98,60,63,44,53,62,67,58,52,46,50,52,42,51,55,40,43,71,75,41,61,72,62,67,15,46,20,35,50,34,52,48,48,22,40,48,28,36,34,45,26,62,37,58,66,69,87,76,80,73,83,47,34,16,40,81,59,50,47,28,65,55,48,53,70,54,55,81,56,54,70,36,48,55,70,58,47,42,50,47,34,41,73,68,74,39,49,64,65,39,51,58,44,57,54,50,60,38,7,32,42,66,42,42,38,73,65,30,40,50,60,68,67,53,67,34,92,66,52,80,45,85,57,59,30,63,68,55,49,51,52,47,49,59,61,42,66,44,93,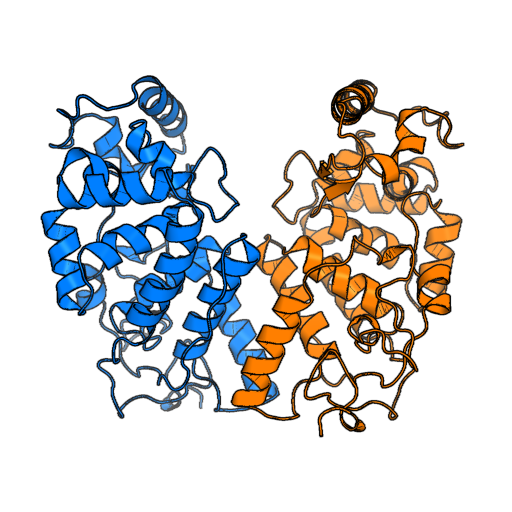57,22,81,72,33,70,42,53,44,13,74,88,49,46,76,37,43,55,45,59,38,44,45,31,33,79,58,26,50,37,58,34,45,39,55,34,26,38,58,75,63,37,69,70,48,22,53,52,43,50,49,27,51,77,31,49,66,57,39,45,56,48,32,40,51,39,50,51,55,46,65,60,37,72,30,86,44,60,87,69,30,41,54,35,74,43,60,46,48,50,60,89,73,71,117,81,43,38,34,32,37,47,42,31,55,67,23,40,87,37,34,14,34,26,53,49,27,53,67,48,101,89,39,64,22,24,47,74,17,72,85,30,41,98,59,65,44,52,62,68,58,53,47,50,52,43,49,55,40,44,72,72,40,61,72,63,67,15,46,21,35,49,35,51,48,48,22,41,48,28,36,34,45,26,62,35,57,67,71,87,76,82,72,83,44,34,16,40,80,59,50,48,29,66,53,46,52,70,55,54,82,56,52,69,35,49,57,69,57,46,41,50,48,35,42,74,68,73,38,48,63,66,40,51,58,43,57,54,50,59,40,8,32,42,66,43,43,38,74,65,28,41,50,60,66,67,50,67,34,93,64,54,80,47,85,57,58,31,62,69,54,48,50,52,48,50,59,59,44,65,43,94,56,21,82,72,33,69,43,54,42,13,74,88,48,44,75,36,44,54,45,59,37,44,46,30,32,77,58,26,50,37,59,33,43,38,53,32,26,39,57,75,63,38,71,70,49,24,52,53,42,51,49,26,51,77,32,48,67,56,40,44,55,49,32,40,50,41,50,51,55,46,64,60,37,73,30,85,44,62,85,70,30,42,54,35,74,43,60,46,46,50,59,90,72,70,118

Sequence (544 aa):
MAASLLRLHFHDCFGCDASVLLDDTPNFVGEKTAAPNLNSLRGFEVIDSIKTDLEFVCPETVSCADILAIAARDSVVLSGGLGWEVQMGRKDSLTASKESANNNIPGPNSDVATLAAKFQNVGLTLDDMVTLSGAHTLGKARCFTFNSRLNGNSNADADPNVNLDFIQSLQQLCTQSNANTTLADLDYKTPSVFDNQYFVNLLSGEGLLTSDQVLVTGDEGTRELVESYVDDPLAFLEEFKKSMLRMGSLLPATGENGEIRRNCRLPNNFNQMAASLLRLHFHDCFGCDASVLLDDTPNFVGEKTAAPNLNSLRGFEVIDSIKTDLEFVCPETVSCADILAIAARDSVVLSGGLGWEVQMGRKDSLTASKESANNNIPGPNSDVATLAAKFQNVGLTLDDMVTLSGAHTLGKARCFTFNSRLNGNSNADADPNVNLDFIQSLQQLCTQSNANTTLADLDYKTPSVFDNQYFVNLLSGEGLLTSDQVLVTGDEGTRELVESYVDDPLAFLEEFKKSMLRMGSLLPATGENGEIRRNCRLPNNFNQ